Protein AF-0000000082408799 (afdb_homodimer)

Solvent-accessible surface area (backbone atoms only — not comparable to full-atom values): 35078 Å² total; per-residue (Å²): 128,50,43,55,57,51,17,50,44,40,50,34,31,49,42,5,52,61,61,30,60,48,64,90,65,72,44,62,41,60,56,31,10,24,50,39,12,23,48,34,1,63,49,46,73,50,77,42,60,49,79,38,65,46,54,41,51,52,23,50,52,11,43,24,46,46,28,19,55,44,21,38,49,35,64,71,63,40,63,68,27,58,71,22,35,64,64,8,48,53,51,37,49,51,34,39,54,50,15,42,54,51,12,39,50,51,19,63,75,67,67,70,78,45,23,62,37,38,12,41,56,37,36,23,17,24,38,63,63,43,48,56,53,35,59,76,60,40,46,29,57,69,66,48,33,26,47,50,24,19,23,39,50,24,31,54,52,30,50,66,45,43,61,38,39,67,41,63,92,49,18,70,56,19,44,54,20,50,48,50,49,48,50,50,35,53,52,47,39,52,52,52,49,49,41,57,69,67,48,58,40,57,53,50,47,54,49,35,68,72,76,46,60,47,49,69,52,30,53,51,49,23,52,46,26,43,40,25,24,52,16,52,74,37,64,22,56,38,48,50,28,15,24,44,49,10,38,38,38,23,58,72,60,69,53,70,66,51,52,54,38,48,41,30,39,29,61,27,46,26,32,31,41,19,35,22,40,52,17,12,62,40,50,59,62,31,34,72,77,33,53,65,20,50,51,48,9,51,48,49,21,48,47,19,40,50,46,30,30,55,43,32,82,75,70,39,56,53,34,56,18,31,28,48,27,19,36,51,63,58,52,53,47,48,38,52,53,32,59,75,67,62,73,58,59,87,17,43,52,54,13,47,51,47,14,32,51,48,20,42,55,46,18,58,54,17,48,52,48,30,45,74,71,58,42,32,49,83,125,127,50,43,54,56,49,17,49,44,42,50,34,31,50,43,5,50,61,61,30,61,46,62,90,65,71,43,62,41,62,57,31,9,24,50,38,11,23,49,32,1,64,49,48,73,49,76,41,60,50,79,39,66,46,53,41,51,50,21,49,52,10,43,24,46,46,26,19,54,43,23,38,50,33,64,72,63,40,64,67,28,58,72,22,35,64,62,8,46,54,51,39,48,50,32,39,53,50,16,43,53,52,12,38,48,50,19,63,78,63,68,68,77,43,24,61,37,39,13,40,56,36,37,24,15,24,37,63,64,42,48,58,54,36,59,76,59,41,42,30,58,69,64,48,30,26,49,49,23,20,22,38,50,23,32,54,52,30,53,67,44,41,60,39,37,68,41,64,93,48,17,70,57,19,44,53,21,50,49,50,51,49,51,50,34,53,50,46,39,54,52,53,49,50,40,58,67,68,49,58,40,57,55,50,46,53,48,34,69,73,75,50,60,47,48,71,51,29,52,52,48,24,53,45,27,44,40,25,23,52,16,51,75,37,65,21,56,39,50,50,28,14,23,45,50,9,36,36,39,22,59,71,58,69,54,70,67,50,52,53,38,48,42,30,40,29,61,27,48,27,32,32,42,20,35,22,41,53,17,12,62,42,51,58,60,31,36,72,76,34,54,65,21,49,52,47,10,50,48,48,20,48,48,17,40,51,46,30,30,54,43,31,83,73,70,39,54,52,35,56,18,30,28,47,27,19,35,51,65,57,51,52,48,49,37,52,53,31,58,76,68,63,72,56,58,85,17,42,53,54,13,47,51,47,14,31,49,50,22,45,54,46,19,58,53,17,48,54,49,28,42,74,71,56,42,32,49,81,126

Structure (mmCIF, N/CA/C/O backbone):
data_AF-0000000082408799-model_v1
#
loop_
_entity.id
_entity.type
_entity.pdbx_description
1 polymer 'Cation:proton antiporter'
#
loop_
_atom_site.group_PDB
_atom_site.id
_atom_site.type_symbol
_atom_site.label_atom_id
_atom_site.label_alt_id
_atom_site.label_comp_id
_atom_site.label_asym_id
_atom_site.label_entity_id
_atom_site.label_seq_id
_atom_site.pdbx_PDB_ins_code
_atom_site.Cartn_x
_atom_site.Cartn_y
_atom_site.Cartn_z
_atom_site.occupancy
_atom_site.B_iso_or_equiv
_atom_site.auth_seq_id
_atom_site.auth_comp_id
_atom_site.auth_asym_id
_atom_site.auth_atom_id
_atom_site.pdbx_PDB_model_num
ATOM 1 N N . MET A 1 1 ? 15.172 5.312 -7.332 1 88.81 1 MET A N 1
ATOM 2 C CA . MET A 1 1 ? 13.938 5.219 -8.102 1 88.81 1 MET A CA 1
ATOM 3 C C . MET A 1 1 ? 13.203 6.555 -8.125 1 88.81 1 MET A C 1
ATOM 5 O O . MET A 1 1 ? 13.195 7.277 -7.125 1 88.81 1 MET A O 1
ATOM 9 N N . THR A 1 2 ? 12.617 6.938 -9.242 1 92 2 THR A N 1
ATOM 10 C CA . THR A 1 2 ? 11.875 8.18 -9.398 1 92 2 THR A CA 1
ATOM 11 C C . THR A 1 2 ? 10.391 7.898 -9.633 1 92 2 THR A C 1
ATOM 13 O O . THR A 1 2 ? 10 6.758 -9.875 1 92 2 THR A O 1
ATOM 16 N N . PHE A 1 3 ? 9.672 8.883 -9.477 1 95.31 3 PHE A N 1
ATOM 17 C CA . PHE A 1 3 ? 8.242 8.734 -9.727 1 95.31 3 PHE A CA 1
ATOM 18 C C . PHE A 1 3 ? 7.973 8.453 -11.203 1 95.31 3 PHE A C 1
ATOM 20 O O . PHE A 1 3 ? 6.969 7.824 -11.539 1 95.31 3 PHE A O 1
ATOM 27 N N . GLY A 1 4 ? 8.836 8.969 -12.062 1 94.69 4 GLY A N 1
ATOM 28 C CA . GLY A 1 4 ? 8.711 8.594 -13.461 1 94.69 4 GLY A CA 1
ATOM 29 C C . GLY A 1 4 ? 8.797 7.098 -13.688 1 94.69 4 GLY A C 1
ATOM 30 O O . GLY A 1 4 ? 7.988 6.527 -14.414 1 94.69 4 GLY A O 1
ATOM 31 N N . ILE A 1 5 ? 9.789 6.488 -13.062 1 95.12 5 ILE A N 1
ATOM 32 C CA . ILE A 1 5 ? 9.977 5.043 -13.148 1 95.12 5 ILE A CA 1
ATOM 33 C C . ILE A 1 5 ? 8.789 4.328 -12.5 1 95.12 5 ILE A C 1
ATOM 35 O O . ILE A 1 5 ? 8.297 3.332 -13.031 1 95.12 5 ILE A O 1
ATOM 39 N N . LEU A 1 6 ? 8.344 4.863 -11.375 1 96.38 6 LEU A N 1
ATOM 40 C CA . LEU A 1 6 ? 7.199 4.273 -10.695 1 96.38 6 LEU A CA 1
ATOM 41 C C . LEU A 1 6 ? 5.953 4.348 -11.57 1 96.38 6 LEU A C 1
ATOM 43 O O . LEU A 1 6 ? 5.172 3.393 -11.625 1 96.38 6 LEU A O 1
ATOM 47 N N . ALA A 1 7 ? 5.762 5.438 -12.25 1 96.44 7 ALA A N 1
ATOM 48 C CA . ALA A 1 7 ? 4.645 5.582 -13.18 1 96.44 7 ALA A CA 1
ATOM 49 C C . ALA A 1 7 ? 4.746 4.574 -14.32 1 96.44 7 ALA A C 1
ATOM 51 O O . ALA A 1 7 ? 3.744 3.973 -14.719 1 96.44 7 ALA A O 1
ATOM 52 N N . LEU A 1 8 ? 5.914 4.406 -14.797 1 95.69 8 LEU A N 1
ATOM 53 C CA . LEU A 1 8 ? 6.148 3.438 -15.859 1 95.69 8 LEU A CA 1
ATOM 54 C C . LEU A 1 8 ? 5.84 2.021 -15.391 1 95.69 8 LEU A C 1
ATOM 56 O O . LEU A 1 8 ? 5.219 1.24 -16.109 1 95.69 8 LEU A O 1
ATOM 60 N N . VAL A 1 9 ? 6.285 1.691 -14.219 1 96.06 9 VAL A N 1
ATOM 61 C CA . VAL A 1 9 ? 6.035 0.376 -13.641 1 96.06 9 VAL A CA 1
ATOM 62 C C . VAL A 1 9 ? 4.531 0.164 -13.477 1 96.06 9 VAL A C 1
ATOM 64 O O . VAL A 1 9 ? 4.008 -0.901 -13.812 1 96.06 9 VAL A O 1
ATOM 67 N N . ALA A 1 10 ? 3.904 1.175 -12.953 1 95.5 10 ALA A N 1
ATOM 68 C CA . ALA A 1 10 ? 2.455 1.101 -12.789 1 95.5 10 ALA A CA 1
ATOM 69 C C . ALA A 1 10 ? 1.757 0.93 -14.133 1 95.5 10 ALA A C 1
ATOM 71 O O . ALA A 1 10 ? 0.807 0.152 -14.25 1 95.5 10 ALA A O 1
ATOM 72 N N . LEU A 1 11 ? 2.148 1.678 -15.102 1 94.19 11 LEU A N 1
ATOM 73 C CA . LEU A 1 11 ? 1.584 1.572 -16.438 1 94.19 11 LEU A CA 1
ATOM 74 C C . LEU A 1 11 ? 1.8 0.176 -17.016 1 94.19 11 LEU A C 1
ATOM 76 O O . LEU A 1 11 ? 0.885 -0.408 -17.609 1 94.19 11 LEU A O 1
ATOM 80 N N . ALA A 1 12 ? 3.004 -0.378 -16.812 1 92.25 12 ALA A N 1
ATOM 81 C CA . ALA A 1 12 ? 3.322 -1.736 -17.25 1 92.25 12 ALA A CA 1
ATOM 82 C C . ALA A 1 12 ? 2.418 -2.756 -16.562 1 92.25 12 ALA A C 1
ATOM 84 O O . ALA A 1 12 ? 2.055 -3.773 -17.172 1 92.25 12 ALA A O 1
ATOM 85 N N . GLY A 1 13 ? 2.078 -2.459 -15.336 1 89.44 13 GLY A N 1
ATOM 86 C CA . GLY A 1 13 ? 1.208 -3.35 -14.586 1 89.44 13 GLY A CA 1
ATOM 87 C C . GLY A 1 13 ? -0.195 -3.434 -15.156 1 89.44 13 GLY A C 1
ATOM 88 O O . GLY A 1 13 ? -0.925 -4.391 -14.883 1 89.44 13 GLY A O 1
ATOM 89 N N . ILE A 1 14 ? -0.585 -2.471 -15.922 1 88.88 14 ILE A N 1
ATOM 90 C CA . ILE A 1 14 ? -1.923 -2.453 -16.5 1 88.88 14 ILE A CA 1
ATOM 91 C C . ILE A 1 14 ? -1.97 -3.381 -17.719 1 88.88 14 ILE A C 1
ATOM 93 O O . ILE A 1 14 ? -3.045 -3.824 -18.125 1 88.88 14 ILE A O 1
ATOM 97 N N . LEU A 1 15 ? -0.891 -3.711 -18.266 1 82.81 15 LEU A N 1
ATOM 98 C CA . LEU A 1 15 ? -0.855 -4.57 -19.438 1 82.81 15 LEU A CA 1
ATOM 99 C C . LEU A 1 15 ? -1.326 -5.98 -19.109 1 82.81 15 LEU A C 1
ATOM 101 O O . LEU A 1 15 ? -1.863 -6.688 -19.953 1 82.81 15 LEU A O 1
ATOM 105 N N . GLY A 1 16 ? -1.108 -6.41 -17.875 1 78.5 16 GLY A N 1
ATOM 106 C CA . GLY A 1 16 ? -1.558 -7.73 -17.469 1 78.5 16 GLY A CA 1
ATOM 107 C C . GLY A 1 16 ? -3.059 -7.914 -17.594 1 78.5 16 GLY A C 1
ATOM 108 O O . GLY A 1 16 ? -3.523 -8.742 -18.375 1 78.5 16 GLY A O 1
ATOM 109 N N . PRO A 1 17 ? -3.764 -7.07 -16.922 1 73.56 17 PRO A N 1
ATOM 110 C CA . PRO A 1 17 ? -5.223 -7.168 -17.016 1 73.56 17 PRO A CA 1
ATOM 111 C C . PRO A 1 17 ? -5.73 -6.926 -18.438 1 73.56 17 PRO A C 1
ATOM 113 O O . PRO A 1 17 ? -6.773 -7.465 -18.828 1 73.56 17 PRO A O 1
ATOM 116 N N . LEU A 1 18 ? -5.109 -6.117 -19.219 1 74.12 18 LEU A N 1
ATOM 117 C CA . LEU A 1 18 ? -5.543 -5.852 -20.578 1 74.12 18 LEU A CA 1
ATOM 118 C C . LEU A 1 18 ? -5.406 -7.102 -21.453 1 74.12 18 LEU A C 1
ATOM 120 O O . LEU A 1 18 ? -6.277 -7.395 -22.266 1 74.12 18 LEU A O 1
ATOM 124 N N . LEU A 1 19 ? -4.352 -7.848 -21.203 1 69.5 19 LEU A N 1
ATOM 125 C CA . LEU A 1 19 ? -4.148 -9.078 -21.953 1 69.5 19 LEU A CA 1
ATOM 126 C C . LEU A 1 19 ? -5.059 -10.188 -21.453 1 69.5 19 LEU A C 1
ATOM 128 O O . LEU A 1 19 ? -5.441 -11.078 -22.219 1 69.5 19 LEU A O 1
ATOM 132 N N . GLY A 1 20 ? -5.363 -10.148 -20.188 1 63.94 20 GLY A N 1
ATOM 133 C CA . GLY A 1 20 ? -6.25 -11.148 -19.609 1 63.94 20 GLY A CA 1
ATOM 134 C C . GLY A 1 20 ? -7.719 -10.852 -19.859 1 63.94 20 GLY A C 1
ATOM 135 O O . GLY A 1 20 ? -8.594 -11.625 -19.453 1 63.94 20 GLY A O 1
ATOM 136 N N . ALA A 1 21 ? -7.98 -9.602 -20.359 1 61.41 21 ALA A N 1
ATOM 137 C CA . ALA A 1 21 ? -9.359 -9.164 -20.578 1 61.41 21 ALA A CA 1
ATOM 138 C C . ALA A 1 21 ? -10.07 -10.062 -21.578 1 61.41 21 ALA A C 1
ATOM 140 O O . ALA A 1 21 ? -11.289 -10.227 -21.531 1 61.41 21 ALA A O 1
ATOM 141 N N . ARG A 1 22 ? -9.25 -10.594 -22.453 1 59.53 22 ARG A N 1
ATOM 142 C CA . ARG A 1 22 ? -9.93 -11.508 -23.375 1 59.53 22 ARG A CA 1
ATOM 143 C C . ARG A 1 22 ? -10.148 -12.875 -22.719 1 59.53 22 ARG A C 1
ATOM 145 O O . ARG A 1 22 ? -9.203 -13.664 -22.609 1 59.53 22 ARG A O 1
ATOM 152 N N . VAL A 1 23 ? -11.305 -13.047 -22.016 1 58.31 23 VAL A N 1
ATOM 153 C CA . VAL A 1 23 ? -11.742 -14.203 -21.234 1 58.31 23 VAL A CA 1
ATOM 154 C C . VAL A 1 23 ? -11.383 -15.492 -21.969 1 58.31 23 VAL A C 1
ATOM 156 O O . VAL A 1 23 ? -11.023 -16.484 -21.344 1 58.31 23 VAL A O 1
ATOM 159 N N . SER A 1 24 ? -11.523 -15.398 -23.344 1 56.22 24 SER A N 1
ATOM 160 C CA . SER A 1 24 ? -11.398 -16.641 -24.094 1 56.22 24 SER A CA 1
ATOM 161 C C . SER A 1 24 ? -9.984 -17.219 -24 1 56.22 24 SER A C 1
ATOM 163 O O . SER A 1 24 ? -9.789 -18.422 -24.156 1 56.22 24 SER A O 1
ATOM 165 N N . TRP A 1 25 ? -8.984 -16.359 -23.562 1 59.53 25 TRP A N 1
ATOM 166 C CA . TRP A 1 25 ? -7.621 -16.875 -23.578 1 59.53 25 TRP A CA 1
ATOM 167 C C . TRP A 1 25 ? -7.188 -17.328 -22.188 1 59.53 25 TRP A C 1
ATOM 169 O O . TRP A 1 25 ? -6.223 -18.078 -22.047 1 59.53 25 TRP A O 1
ATOM 179 N N . HIS A 1 26 ? -7.973 -17.188 -21.078 1 63.78 26 HIS A N 1
ATOM 180 C CA . HIS A 1 26 ? -7.668 -17.578 -19.719 1 63.78 26 HIS A CA 1
ATOM 181 C C . HIS A 1 26 ? -6.191 -17.375 -19.391 1 63.78 26 HIS A C 1
ATOM 183 O O . HIS A 1 26 ? -5.582 -18.203 -18.703 1 63.78 26 HIS A O 1
ATOM 189 N N . VAL A 1 27 ? -5.559 -16.453 -19.969 1 70.62 27 VAL A N 1
ATOM 190 C CA . VAL A 1 27 ? -4.164 -16.172 -19.656 1 70.62 27 VAL A CA 1
ATOM 191 C C . VAL A 1 27 ? -4.07 -15.43 -18.328 1 70.62 27 VAL A C 1
ATOM 193 O O . VAL A 1 27 ? -4.699 -14.391 -18.141 1 70.62 27 VAL A O 1
ATOM 196 N N . PRO A 1 28 ? -3.246 -16.062 -17.422 1 77.88 28 PRO A N 1
ATOM 197 C CA . PRO A 1 28 ? -3.082 -15.383 -16.141 1 77.88 28 PRO A CA 1
ATOM 198 C C . PRO A 1 28 ? -2.52 -13.969 -16.266 1 77.88 28 PRO A C 1
ATOM 200 O O . PRO A 1 28 ? -1.666 -13.727 -17.125 1 77.88 28 PRO A O 1
ATOM 203 N N . VAL A 1 29 ? -3.051 -13.039 -15.562 1 81.81 29 VAL A N 1
ATOM 204 C CA . VAL A 1 29 ? -2.678 -11.625 -15.531 1 81.81 29 VAL A CA 1
ATOM 205 C C . VAL A 1 29 ? -1.167 -11.492 -15.352 1 81.81 29 VAL A C 1
ATOM 207 O O . VAL A 1 29 ? -0.545 -10.586 -15.906 1 81.81 29 VAL A O 1
ATOM 210 N N . VAL A 1 30 ? -0.534 -12.422 -14.75 1 85.81 30 VAL A N 1
ATOM 211 C CA . VAL A 1 30 ? 0.886 -12.406 -14.406 1 85.81 30 VAL A CA 1
ATOM 212 C C . VAL A 1 30 ? 1.721 -12.453 -15.688 1 85.81 30 VAL A C 1
ATOM 214 O O . VAL A 1 30 ? 2.797 -11.852 -15.758 1 85.81 30 VAL A O 1
ATOM 217 N N . VAL A 1 31 ? 1.265 -13.109 -16.656 1 86 31 VAL A N 1
ATOM 218 C CA . VAL A 1 31 ? 2.012 -13.266 -17.891 1 86 31 VAL A CA 1
ATOM 219 C C . VAL A 1 31 ? 2.189 -11.906 -18.562 1 86 31 VAL A C 1
ATOM 221 O O . VAL A 1 31 ? 3.275 -11.586 -19.062 1 86 31 VAL A O 1
ATOM 224 N N . GLY A 1 32 ? 1.115 -11.117 -18.578 1 87.31 32 GLY A N 1
ATOM 225 C CA . GLY A 1 32 ? 1.214 -9.781 -19.156 1 87.31 32 GLY A CA 1
ATOM 226 C C . GLY A 1 32 ? 2.162 -8.875 -18.406 1 87.31 32 GLY A C 1
ATOM 227 O O . GLY A 1 32 ? 2.912 -8.109 -19 1 87.31 32 GLY A O 1
ATOM 228 N N . GLU A 1 33 ? 2.176 -8.922 -17.141 1 93 33 GLU A N 1
ATOM 229 C CA . GLU A 1 33 ? 3.055 -8.102 -16.312 1 93 33 GLU A CA 1
ATOM 230 C C . GLU A 1 33 ? 4.512 -8.516 -16.484 1 93 33 GLU A C 1
ATOM 232 O O . GLU A 1 33 ? 5.398 -7.66 -16.578 1 93 33 GLU A O 1
ATOM 237 N N . LEU A 1 34 ? 4.746 -9.812 -16.547 1 92 34 LEU A N 1
ATOM 238 C CA . LEU A 1 34 ? 6.09 -10.32 -16.797 1 92 34 LEU A CA 1
ATOM 239 C C . LEU A 1 34 ? 6.59 -9.867 -18.172 1 92 34 LEU A C 1
ATOM 241 O O . LEU A 1 34 ? 7.738 -9.438 -18.312 1 92 34 LEU A O 1
ATOM 245 N N . ALA A 1 35 ? 5.766 -9.969 -19.141 1 91.81 35 ALA A N 1
ATOM 246 C CA . ALA A 1 35 ? 6.129 -9.562 -20.484 1 91.81 35 ALA A CA 1
ATOM 247 C C . ALA A 1 35 ? 6.484 -8.078 -20.547 1 91.81 35 ALA A C 1
ATOM 249 O O . ALA A 1 35 ? 7.449 -7.684 -21.203 1 91.81 35 ALA A O 1
ATOM 250 N N . ALA A 1 36 ? 5.672 -7.27 -19.875 1 93.69 36 ALA A N 1
ATOM 251 C CA . ALA A 1 36 ? 5.973 -5.844 -19.812 1 93.69 36 ALA A CA 1
ATOM 252 C C . ALA A 1 36 ? 7.328 -5.598 -19.156 1 93.69 36 ALA A C 1
ATOM 254 O O . ALA A 1 36 ? 8.102 -4.75 -19.609 1 93.69 36 ALA A O 1
ATOM 255 N N . GLY A 1 37 ? 7.621 -6.293 -18.062 1 95.19 37 GLY A N 1
ATOM 256 C CA . GLY A 1 37 ? 8.93 -6.195 -17.438 1 95.19 37 GLY A CA 1
ATOM 257 C C . GLY A 1 37 ? 10.062 -6.562 -18.375 1 95.19 37 GLY A C 1
ATOM 258 O O . GLY A 1 37 ? 11.109 -5.902 -18.375 1 95.19 37 GLY A O 1
ATOM 259 N N . VAL A 1 38 ? 9.852 -7.566 -19.172 1 93.38 38 VAL A N 1
ATOM 260 C CA . VAL A 1 38 ? 10.852 -8 -20.125 1 93.38 38 VAL A CA 1
ATOM 261 C C . VAL A 1 38 ? 11.086 -6.898 -21.156 1 93.38 38 VAL A C 1
ATOM 263 O O . VAL A 1 38 ? 12.234 -6.574 -21.484 1 93.38 38 VAL A O 1
ATOM 266 N N . VAL A 1 39 ? 10.039 -6.324 -21.625 1 94.19 39 VAL A N 1
ATOM 267 C CA . VAL A 1 39 ? 10.117 -5.305 -22.672 1 94.19 39 VAL A CA 1
ATOM 268 C C . VAL A 1 39 ? 10.867 -4.086 -22.141 1 94.19 39 VAL A C 1
ATOM 270 O O . VAL A 1 39 ? 11.703 -3.512 -22.844 1 94.19 39 VAL A O 1
ATOM 273 N N . PHE A 1 40 ? 10.672 -3.736 -20.891 1 96.25 40 PHE A N 1
ATOM 274 C CA . PHE A 1 40 ? 11.234 -2.496 -20.375 1 96.25 40 PHE A CA 1
ATOM 275 C C . PHE A 1 40 ? 12.469 -2.775 -19.516 1 96.25 40 PHE A C 1
ATOM 277 O O . PHE A 1 40 ? 13.094 -1.85 -19 1 96.25 40 PHE A O 1
ATOM 284 N N . GLY A 1 41 ? 12.758 -4.043 -19.312 1 95.88 41 GLY A N 1
ATOM 285 C CA . GLY A 1 41 ? 13.898 -4.426 -18.5 1 95.88 41 GLY A CA 1
ATOM 286 C C . GLY A 1 41 ? 15.148 -4.711 -19.312 1 95.88 41 GLY A C 1
ATOM 287 O O . GLY A 1 41 ? 15.359 -4.098 -20.359 1 95.88 41 GLY A O 1
ATOM 288 N N . VAL A 1 42 ? 15.992 -5.59 -18.828 1 92.25 42 VAL A N 1
ATOM 289 C CA . VAL A 1 42 ? 17.312 -5.855 -19.375 1 92.25 42 VAL A CA 1
ATOM 290 C C . VAL A 1 42 ? 17.188 -6.422 -20.797 1 92.25 42 VAL A C 1
ATOM 292 O O . VAL A 1 42 ? 18.031 -6.164 -21.656 1 92.25 42 VAL A O 1
ATOM 295 N N . THR A 1 43 ? 16.141 -7.098 -21.094 1 92 43 THR A N 1
ATOM 296 C CA . THR A 1 43 ? 15.945 -7.703 -22.406 1 92 43 THR A CA 1
ATOM 297 C C . THR A 1 43 ? 15.602 -6.645 -23.453 1 92 43 THR A C 1
ATOM 299 O O . THR A 1 43 ? 16.109 -6.684 -24.562 1 92 43 THR A O 1
ATOM 302 N N . GLY A 1 44 ? 14.758 -5.762 -23.109 1 93.94 44 GLY A N 1
ATOM 303 C CA . GLY A 1 44 ? 14.25 -4.797 -24.062 1 93.94 44 GLY A CA 1
ATOM 304 C C . GLY A 1 44 ? 14.938 -3.447 -23.984 1 93.94 44 GLY A C 1
ATOM 305 O O . GLY A 1 44 ? 16.156 -3.35 -24.156 1 93.94 44 GLY A O 1
ATOM 306 N N . PHE A 1 45 ? 14.188 -2.375 -23.5 1 94.12 45 PHE A N 1
ATOM 307 C CA . PHE A 1 45 ? 14.609 -0.983 -23.594 1 94.12 45 PHE A CA 1
ATOM 308 C C . PHE A 1 45 ? 15.578 -0.64 -22.469 1 94.12 45 PHE A C 1
ATOM 310 O O . PHE A 1 45 ? 16.266 0.382 -22.516 1 94.12 45 PHE A O 1
ATOM 317 N N . GLY A 1 46 ? 15.609 -1.414 -21.5 1 94.25 46 GLY A N 1
ATOM 318 C CA . GLY A 1 46 ? 16.531 -1.196 -20.391 1 94.25 46 GLY A CA 1
ATOM 319 C C . GLY A 1 46 ? 16.156 -0.01 -19.516 1 94.25 46 GLY A C 1
ATOM 320 O O . GLY A 1 46 ? 17.016 0.596 -18.875 1 94.25 46 GLY A O 1
ATOM 321 N N . LEU A 1 47 ? 14.914 0.375 -19.531 1 94.81 47 LEU A N 1
ATOM 322 C CA . LEU A 1 47 ? 14.453 1.525 -18.766 1 94.81 47 LEU A CA 1
ATOM 323 C C . LEU A 1 47 ? 14.258 1.158 -17.297 1 94.81 47 LEU A C 1
ATOM 325 O O . LEU A 1 47 ? 14.328 2.023 -16.422 1 94.81 47 LEU A O 1
ATOM 329 N N . LEU A 1 48 ? 13.961 -0.057 -17.047 1 96.19 48 LEU A N 1
ATOM 330 C CA . LEU A 1 48 ? 13.781 -0.547 -15.68 1 96.19 48 LEU A CA 1
ATOM 331 C C . LEU A 1 48 ? 15.008 -1.329 -15.219 1 96.19 48 LEU A C 1
ATOM 333 O O . LEU A 1 48 ? 15.336 -2.375 -15.789 1 96.19 48 LEU A O 1
ATOM 337 N N . ASP A 1 49 ? 15.695 -0.779 -14.242 1 94.69 49 ASP A N 1
ATOM 338 C CA . ASP A 1 49 ? 16.875 -1.409 -13.664 1 94.69 49 ASP A CA 1
ATOM 339 C C . ASP A 1 49 ? 16.516 -2.252 -12.445 1 94.69 49 ASP A C 1
ATOM 341 O O . ASP A 1 49 ? 16.281 -1.713 -11.359 1 94.69 49 ASP A O 1
ATOM 345 N N . SER A 1 50 ? 16.531 -3.512 -12.633 1 93.31 50 SER A N 1
ATOM 346 C CA . SER A 1 50 ? 16.125 -4.426 -11.57 1 93.31 50 SER A CA 1
ATOM 347 C C . SER A 1 50 ? 17.156 -4.449 -10.445 1 93.31 50 SER A C 1
ATOM 349 O O . SER A 1 50 ? 16.891 -4.988 -9.367 1 93.31 50 SER A O 1
ATOM 351 N N . SER A 1 51 ? 18.297 -3.832 -10.617 1 92.94 51 SER A N 1
ATOM 352 C CA . SER A 1 51 ? 19.312 -3.811 -9.578 1 92.94 51 SER A CA 1
ATOM 353 C C . SER A 1 51 ? 19.141 -2.605 -8.664 1 92.94 51 SER A C 1
ATOM 355 O O . SER A 1 51 ? 19.812 -2.508 -7.629 1 92.94 51 SER A O 1
ATOM 357 N N . ASP A 1 52 ? 18.25 -1.688 -9.086 1 94.88 52 ASP A N 1
ATOM 358 C CA . ASP A 1 52 ? 17.953 -0.554 -8.211 1 94.88 52 ASP A CA 1
ATOM 359 C C . ASP A 1 52 ? 17.453 -1.025 -6.855 1 94.88 52 ASP A C 1
ATOM 361 O O . ASP A 1 52 ? 16.5 -1.815 -6.781 1 94.88 52 ASP A O 1
ATOM 365 N N . GLN A 1 53 ? 18.031 -0.526 -5.812 1 93.94 53 GLN A N 1
ATOM 366 C CA . GLN A 1 53 ? 17.75 -1.005 -4.465 1 93.94 53 GLN A CA 1
ATOM 367 C C . GLN A 1 53 ? 16.297 -0.729 -4.066 1 93.94 53 GLN A C 1
ATOM 369 O O . GLN A 1 53 ? 15.656 -1.565 -3.434 1 93.94 53 GLN A O 1
ATOM 374 N N . THR A 1 54 ? 15.82 0.436 -4.395 1 96 54 THR A N 1
ATOM 375 C CA . THR A 1 54 ? 14.445 0.788 -4.07 1 96 54 THR A CA 1
ATOM 376 C C . THR A 1 54 ? 13.461 -0.099 -4.832 1 96 54 THR A C 1
ATOM 378 O O . THR A 1 54 ? 12.5 -0.61 -4.254 1 96 54 THR A O 1
ATOM 381 N N . PHE A 1 55 ? 13.734 -0.27 -6.102 1 96.12 55 PHE A N 1
ATOM 382 C CA . PHE A 1 55 ? 12.891 -1.115 -6.945 1 96.12 55 PHE A CA 1
ATOM 383 C C . PHE A 1 55 ? 12.875 -2.549 -6.426 1 96.12 55 PHE A C 1
ATOM 385 O O . PHE A 1 55 ? 11.812 -3.154 -6.293 1 96.12 55 PHE A O 1
ATOM 392 N N . THR A 1 56 ? 14.008 -3.059 -6.051 1 94.56 56 THR A N 1
ATOM 393 C CA . THR A 1 56 ? 14.125 -4.422 -5.547 1 94.56 56 THR A CA 1
ATOM 394 C C . THR A 1 56 ? 13.375 -4.578 -4.227 1 94.56 56 THR A C 1
ATOM 396 O O . THR A 1 56 ? 12.68 -5.578 -4.016 1 94.56 56 THR A O 1
ATOM 399 N N . PHE A 1 57 ? 13.484 -3.619 -3.398 1 96.25 57 PHE A N 1
ATOM 400 C CA . PHE A 1 57 ? 12.828 -3.699 -2.1 1 96.25 57 PHE A CA 1
ATOM 401 C C . PHE A 1 57 ? 11.312 -3.68 -2.256 1 96.25 57 PHE A C 1
ATOM 403 O O . PHE A 1 57 ? 10.609 -4.453 -1.604 1 96.25 57 PHE A O 1
ATOM 410 N N . LEU A 1 58 ? 10.82 -2.797 -3.086 1 97.12 58 LEU A N 1
ATOM 411 C CA . LEU A 1 58 ? 9.383 -2.752 -3.355 1 97.12 58 LEU A CA 1
ATOM 412 C C . LEU A 1 58 ? 8.906 -4.066 -3.963 1 97.12 58 LEU A C 1
ATOM 414 O O . LEU A 1 58 ? 7.828 -4.559 -3.611 1 97.12 58 LEU A O 1
ATOM 418 N N . ALA A 1 59 ? 9.68 -4.621 -4.852 1 96.19 59 ALA A N 1
ATOM 419 C CA . ALA A 1 59 ? 9.359 -5.918 -5.449 1 96.19 59 ALA A CA 1
ATOM 420 C C . ALA A 1 59 ? 9.336 -7.016 -4.387 1 96.19 59 ALA A C 1
ATOM 422 O O . ALA A 1 59 ? 8.508 -7.93 -4.453 1 96.19 59 ALA A O 1
ATOM 423 N N . ASP A 1 60 ? 10.25 -6.938 -3.439 1 95.69 60 ASP A N 1
ATOM 424 C CA . ASP A 1 60 ? 10.289 -7.922 -2.363 1 95.69 60 ASP A CA 1
ATOM 425 C C . ASP A 1 60 ? 9.016 -7.863 -1.519 1 95.69 60 ASP A C 1
ATOM 427 O O . ASP A 1 60 ? 8.5 -8.898 -1.088 1 95.69 60 ASP A O 1
ATOM 431 N N . ILE A 1 61 ? 8.562 -6.668 -1.273 1 97.38 61 ILE A N 1
ATOM 432 C CA . ILE A 1 61 ? 7.293 -6.523 -0.569 1 97.38 61 ILE A CA 1
ATOM 433 C C . ILE A 1 61 ? 6.18 -7.199 -1.369 1 97.38 61 ILE A C 1
ATOM 435 O O . ILE A 1 61 ? 5.379 -7.953 -0.814 1 97.38 61 ILE A O 1
ATOM 439 N N . GLY A 1 62 ? 6.125 -6.84 -2.668 1 96.94 62 GLY A N 1
ATOM 440 C CA . GLY A 1 62 ? 5.141 -7.465 -3.535 1 96.94 62 GLY A CA 1
ATOM 441 C C . GLY A 1 62 ? 5.242 -8.977 -3.562 1 96.94 62 GLY A C 1
ATOM 442 O O . GLY A 1 62 ? 4.223 -9.672 -3.572 1 96.94 62 GLY A O 1
ATOM 443 N N . PHE A 1 63 ? 6.477 -9.5 -3.57 1 95.5 63 PHE A N 1
ATOM 444 C CA . PHE A 1 63 ? 6.727 -10.938 -3.568 1 95.5 63 PHE A CA 1
ATOM 445 C C . PHE A 1 63 ? 6.172 -11.578 -2.303 1 95.5 63 PHE A C 1
ATOM 447 O O . PHE A 1 63 ? 5.477 -12.594 -2.369 1 95.5 63 PHE A O 1
ATOM 454 N N . ALA A 1 64 ? 6.414 -10.984 -1.158 1 96.44 64 ALA A N 1
ATOM 455 C CA . ALA A 1 64 ? 5.918 -11.484 0.121 1 96.44 64 ALA A CA 1
ATOM 456 C C . ALA A 1 64 ? 4.391 -11.5 0.15 1 96.44 64 ALA A C 1
ATOM 458 O O . ALA A 1 64 ? 3.781 -12.492 0.561 1 96.44 64 ALA A O 1
ATOM 459 N N . LEU A 1 65 ? 3.803 -10.438 -0.321 1 97 65 LEU A N 1
ATOM 460 C CA . LEU A 1 65 ? 2.35 -10.312 -0.313 1 97 65 LEU A CA 1
ATOM 461 C C . LEU A 1 65 ? 1.718 -11.312 -1.279 1 97 65 LEU A C 1
ATOM 463 O O . LEU A 1 65 ? 0.71 -11.945 -0.955 1 97 65 LEU A O 1
ATOM 467 N N . THR A 1 66 ? 2.262 -11.438 -2.436 1 95 66 THR A N 1
ATOM 468 C CA . THR A 1 66 ? 1.755 -12.375 -3.432 1 95 66 THR A CA 1
ATOM 469 C C . THR A 1 66 ? 1.791 -13.805 -2.896 1 95 66 THR A C 1
ATOM 471 O O . THR A 1 66 ? 0.836 -14.562 -3.072 1 95 66 THR A O 1
ATOM 474 N N . MET A 1 67 ? 2.881 -14.141 -2.271 1 94.88 67 MET A N 1
ATOM 475 C CA . MET A 1 67 ? 3 -15.492 -1.727 1 94.88 67 MET A CA 1
ATOM 476 C C . MET A 1 67 ? 2.043 -15.695 -0.558 1 94.88 67 MET A C 1
ATOM 478 O O . MET A 1 67 ? 1.532 -16.797 -0.35 1 94.88 67 MET A O 1
ATOM 482 N N . MET A 1 68 ? 1.82 -14.625 0.201 1 96.12 68 MET A N 1
ATOM 483 C CA . MET A 1 68 ? 0.828 -14.695 1.269 1 96.12 68 MET A CA 1
ATOM 484 C C . MET A 1 68 ? -0.555 -15.008 0.707 1 96.12 68 MET A C 1
ATOM 486 O O . MET A 1 68 ? -1.267 -15.859 1.236 1 96.12 68 MET A O 1
ATOM 490 N N . VAL A 1 69 ? -0.9 -14.352 -0.386 1 93.44 69 VAL A N 1
ATOM 491 C CA . VAL A 1 69 ? -2.193 -14.578 -1.02 1 93.44 69 VAL A CA 1
ATOM 492 C C . VAL A 1 69 ? -2.244 -15.992 -1.599 1 93.44 69 VAL A C 1
ATOM 494 O O . VAL A 1 69 ? -3.248 -16.688 -1.459 1 93.44 69 VAL A O 1
ATOM 497 N N . ALA A 1 70 ? -1.197 -16.422 -2.199 1 92.25 70 ALA A N 1
ATOM 498 C CA . ALA A 1 70 ? -1.125 -17.781 -2.73 1 92.25 70 ALA A CA 1
ATOM 499 C C . ALA A 1 70 ? -1.349 -18.812 -1.627 1 92.25 70 ALA A C 1
ATOM 501 O O . ALA A 1 70 ? -2.105 -19.766 -1.809 1 92.25 70 ALA A O 1
ATOM 502 N N . GLY A 1 71 ? -0.709 -18.656 -0.53 1 93.69 71 GLY A N 1
ATOM 503 C CA . GLY A 1 71 ? -0.878 -19.578 0.585 1 93.69 71 GLY A CA 1
ATOM 504 C C . GLY A 1 71 ? -2.291 -19.594 1.138 1 93.69 71 GLY A C 1
ATOM 505 O O . GLY A 1 71 ? -2.781 -20.641 1.575 1 93.69 71 GLY A O 1
ATOM 506 N N . SER A 1 72 ? -2.957 -18.469 1.101 1 93.56 72 SER A N 1
ATOM 507 C CA . SER A 1 72 ? -4.309 -18.375 1.648 1 93.56 72 SER A CA 1
ATOM 508 C C . SER A 1 72 ? -5.312 -19.109 0.775 1 93.56 72 SER A C 1
ATOM 510 O O . SER A 1 72 ? -6.438 -19.375 1.203 1 93.56 72 SER A O 1
ATOM 512 N N . HIS A 1 73 ? -4.938 -19.531 -0.42 1 90.25 73 HIS A N 1
ATOM 513 C CA . HIS A 1 73 ? -5.832 -20.219 -1.335 1 90.25 73 HIS A CA 1
ATOM 514 C C . HIS A 1 73 ? -5.73 -21.734 -1.162 1 90.25 73 HIS A C 1
ATOM 516 O O . HIS A 1 73 ? -6.48 -22.484 -1.787 1 90.25 73 HIS A O 1
ATOM 522 N N . VAL A 1 74 ? -4.781 -22.203 -0.391 1 91.38 74 VAL A N 1
ATOM 523 C CA . VAL A 1 74 ? -4.684 -23.641 -0.127 1 91.38 74 VAL A CA 1
ATOM 524 C C . VAL A 1 74 ? -5.855 -24.078 0.74 1 91.38 74 VAL A C 1
ATOM 526 O O . VAL A 1 74 ? -6.09 -23.531 1.817 1 91.38 74 VAL A O 1
ATOM 529 N N . PRO A 1 75 ? -6.633 -24.984 0.239 1 91.06 75 PRO A N 1
ATOM 530 C CA . PRO A 1 75 ? -7.863 -25.375 0.932 1 91.06 75 PRO A CA 1
ATOM 531 C C . PRO A 1 75 ? -7.602 -26.328 2.104 1 91.06 75 PRO A C 1
ATOM 533 O O . PRO A 1 75 ? -8.078 -27.469 2.104 1 91.06 75 PRO A O 1
ATOM 536 N N . VAL A 1 76 ? -7.066 -25.812 3.137 1 88.19 76 VAL A N 1
ATOM 537 C CA . VAL A 1 76 ? -6.699 -26.641 4.281 1 88.19 76 VAL A CA 1
ATOM 538 C C . VAL A 1 76 ? -7.91 -26.828 5.191 1 88.19 76 VAL A C 1
ATOM 540 O O . VAL A 1 76 ? -7.961 -27.781 5.98 1 88.19 76 VAL A O 1
ATOM 543 N N . ARG A 1 77 ? -8.938 -26 5.086 1 86.19 77 ARG A N 1
ATOM 544 C CA . ARG A 1 77 ? -10.07 -26.047 6 1 86.19 77 ARG A CA 1
ATOM 545 C C . ARG A 1 77 ? -11.227 -26.844 5.395 1 86.19 77 ARG A C 1
ATOM 547 O O . ARG A 1 77 ? -12.203 -27.156 6.082 1 86.19 77 ARG A O 1
ATOM 554 N N . ASP A 1 78 ? -11.148 -27.125 4.184 1 86.38 78 ASP A N 1
ATOM 555 C CA . ASP A 1 78 ? -12.234 -27.844 3.52 1 86.38 78 ASP A CA 1
ATOM 556 C C . ASP A 1 78 ? -12.297 -29.297 3.967 1 86.38 78 ASP A C 1
ATOM 558 O O . ASP A 1 78 ? -11.375 -30.078 3.699 1 86.38 78 ASP A O 1
ATOM 562 N N . PRO A 1 79 ? -13.406 -29.703 4.578 1 87.62 79 PRO A N 1
ATOM 563 C CA . PRO A 1 79 ? -13.508 -31.062 5.086 1 87.62 79 PRO A CA 1
ATOM 564 C C . PRO A 1 79 ? -13.469 -32.125 3.975 1 87.62 79 PRO A C 1
ATOM 566 O O . PRO A 1 79 ? -12.945 -33.219 4.172 1 87.62 79 PRO A O 1
ATOM 569 N N . ALA A 1 80 ? -14.016 -31.781 2.93 1 86.94 80 ALA A N 1
ATOM 570 C CA . ALA A 1 80 ? -14.016 -32.719 1.823 1 86.94 80 ALA A CA 1
ATOM 571 C C . ALA A 1 80 ? -12.602 -32.969 1.317 1 86.94 80 ALA A C 1
ATOM 573 O O . ALA A 1 80 ? -12.25 -34.125 0.977 1 86.94 80 ALA A O 1
ATOM 574 N N . VAL A 1 81 ? -11.836 -31.984 1.318 1 86.81 81 VAL A N 1
ATOM 575 C CA . VAL A 1 81 ? -10.445 -32.125 0.907 1 86.81 81 VAL A CA 1
ATOM 576 C C . VAL A 1 81 ? -9.656 -32.875 1.979 1 86.81 81 VAL A C 1
ATOM 578 O O . VAL A 1 81 ? -8.836 -33.719 1.665 1 86.81 81 VAL A O 1
ATOM 581 N N . ARG A 1 82 ? -10.016 -32.625 3.186 1 88.25 82 ARG A N 1
ATOM 582 C CA . ARG A 1 82 ? -9.344 -33.312 4.281 1 88.25 82 ARG A CA 1
ATOM 583 C C . ARG A 1 82 ? -9.633 -34.812 4.254 1 88.25 82 ARG A C 1
ATOM 585 O O . ARG A 1 82 ? -8.758 -35.625 4.559 1 88.25 82 ARG A O 1
ATOM 592 N N . ALA A 1 83 ? -10.758 -35.125 3.801 1 89.31 83 ALA A N 1
ATOM 593 C CA . ALA A 1 83 ? -11.148 -36.531 3.715 1 89.31 83 ALA A CA 1
ATOM 594 C C . ALA A 1 83 ? -10.391 -37.25 2.598 1 89.31 83 ALA A C 1
ATOM 596 O O . ALA A 1 83 ? -10.234 -38.469 2.623 1 89.31 83 ALA A O 1
ATOM 597 N N . ALA A 1 84 ? -9.945 -36.469 1.711 1 90.19 84 ALA A N 1
ATOM 598 C CA . ALA A 1 84 ? -9.281 -37.062 0.553 1 90.19 84 ALA A CA 1
ATOM 599 C C . ALA A 1 84 ? -7.762 -36.969 0.679 1 90.19 84 ALA A C 1
ATOM 601 O O . ALA A 1 84 ? -7.031 -37.25 -0.27 1 90.19 84 ALA A O 1
ATOM 602 N N . ILE A 1 85 ? -7.289 -36.625 1.847 1 91.88 85 ILE A N 1
ATOM 603 C CA . ILE A 1 85 ? -5.871 -36.344 2.033 1 91.88 85 ILE A CA 1
ATOM 604 C C . ILE A 1 85 ? -5.059 -37.625 1.836 1 91.88 85 ILE A C 1
ATOM 606 O O . ILE A 1 85 ? -3.943 -37.562 1.313 1 91.88 85 ILE A O 1
ATOM 610 N N . GLY A 1 86 ? -5.551 -38.719 2.186 1 92.44 86 GLY A N 1
ATOM 611 C CA . GLY A 1 86 ? -4.84 -39.969 2.018 1 92.44 86 GLY A CA 1
ATOM 612 C C . GLY A 1 86 ? -4.492 -40.281 0.572 1 92.44 86 GLY A C 1
ATOM 613 O O . GLY A 1 86 ? -3.318 -40.438 0.23 1 92.44 86 GLY A O 1
ATOM 614 N N . LYS A 1 87 ? -5.461 -40.312 -0.198 1 91.56 87 LYS A N 1
ATOM 615 C CA . LYS A 1 87 ? -5.23 -40.594 -1.616 1 91.56 87 LYS A CA 1
ATOM 616 C C . LYS A 1 87 ? -4.395 -39.469 -2.25 1 91.56 87 LYS A C 1
ATOM 618 O O . LYS A 1 87 ? -3.535 -39.75 -3.092 1 91.56 87 LYS A O 1
ATOM 623 N N . GLY A 1 88 ? -4.703 -38.281 -1.843 1 92.25 88 GLY A N 1
ATOM 624 C CA . GLY A 1 88 ? -3.889 -37.188 -2.324 1 92.25 88 GLY A CA 1
ATOM 625 C C . GLY A 1 88 ? -2.424 -37.312 -1.961 1 92.25 88 GLY A C 1
ATOM 626 O O . GLY A 1 88 ? -1.546 -37.031 -2.779 1 92.25 88 GLY A O 1
ATOM 627 N N . ALA A 1 89 ? -2.207 -37.75 -0.816 1 94.81 89 ALA A N 1
ATOM 628 C CA . ALA A 1 89 ? -0.833 -37.938 -0.349 1 94.81 89 ALA A CA 1
ATOM 629 C C . ALA A 1 89 ? -0.11 -39 -1.147 1 94.81 89 ALA A C 1
ATOM 631 O O . ALA A 1 89 ? 1.046 -38.844 -1.54 1 94.81 89 ALA A O 1
ATOM 632 N N . VAL A 1 90 ? -0.761 -40.062 -1.358 1 95.38 90 VAL A N 1
ATOM 633 C CA . VAL A 1 90 ? -0.163 -41.156 -2.125 1 95.38 90 VAL A CA 1
ATOM 634 C C . VAL A 1 90 ? 0.195 -40.656 -3.525 1 95.38 90 VAL A C 1
ATOM 636 O O . VAL A 1 90 ? 1.312 -40.875 -4 1 95.38 90 VAL A O 1
ATOM 639 N N . ARG A 1 91 ? -0.694 -40 -4.09 1 95.44 91 ARG A N 1
ATOM 640 C CA . ARG A 1 91 ? -0.449 -39.5 -5.441 1 95.44 91 ARG A CA 1
ATOM 641 C C . ARG A 1 91 ? 0.659 -38.469 -5.449 1 95.44 91 ARG A C 1
ATOM 643 O O . ARG A 1 91 ? 1.48 -38.438 -6.367 1 95.44 91 ARG A O 1
ATOM 650 N N . SER A 1 92 ? 0.621 -37.625 -4.477 1 95.75 92 SER A N 1
ATOM 651 C CA . SER A 1 92 ? 1.674 -36.625 -4.379 1 95.75 92 SER A CA 1
ATOM 652 C C . SER A 1 92 ? 3.045 -37.281 -4.223 1 95.75 92 SER A C 1
ATOM 654 O O . SER A 1 92 ? 4.027 -36.812 -4.801 1 95.75 92 SER A O 1
ATOM 656 N N . VAL A 1 93 ? 3.135 -38.312 -3.482 1 95.94 93 VAL A N 1
ATOM 657 C CA . VAL A 1 93 ? 4.395 -39.031 -3.293 1 95.94 93 VAL A CA 1
ATOM 658 C C . VAL A 1 93 ? 4.844 -39.656 -4.617 1 95.94 93 VAL A C 1
ATOM 660 O O . VAL A 1 93 ? 6.023 -39.562 -4.977 1 95.94 93 VAL A O 1
ATOM 663 N N . VAL A 1 94 ? 3.953 -40.25 -5.281 1 97.44 94 VAL A N 1
ATOM 664 C CA . VAL A 1 94 ? 4.293 -40.844 -6.559 1 97.44 94 VAL A CA 1
ATOM 665 C C . VAL A 1 94 ? 4.77 -39.781 -7.539 1 97.44 94 VAL A C 1
ATOM 667 O O . VAL A 1 94 ? 5.789 -39.969 -8.211 1 97.44 94 VAL A O 1
ATOM 670 N N . VAL A 1 95 ? 4.031 -38.688 -7.578 1 97.69 95 VAL A N 1
ATOM 671 C CA . VAL A 1 95 ? 4.461 -37.562 -8.43 1 97.69 95 VAL A CA 1
ATOM 672 C C . VAL A 1 95 ? 5.852 -37.094 -8 1 97.69 95 VAL A C 1
ATOM 674 O O . VAL A 1 95 ? 6.715 -36.875 -8.844 1 97.69 95 VAL A O 1
ATOM 677 N N . GLY A 1 96 ? 6.051 -37 -6.77 1 97.88 96 GLY A N 1
ATOM 678 C CA . GLY A 1 96 ? 7.348 -36.625 -6.242 1 97.88 96 GLY A CA 1
ATOM 679 C C . GLY A 1 96 ? 8.469 -37.531 -6.66 1 97.88 96 GLY A C 1
ATOM 680 O O . GLY A 1 96 ? 9.531 -37.094 -7.098 1 97.88 96 GLY A O 1
ATOM 681 N N . LEU A 1 97 ? 8.25 -38.812 -6.508 1 97.5 97 LEU A N 1
ATOM 682 C CA . LEU A 1 97 ? 9.266 -39.781 -6.867 1 97.5 97 LEU A CA 1
ATOM 683 C C . LEU A 1 97 ? 9.562 -39.75 -8.359 1 97.5 97 LEU A C 1
ATOM 685 O O . LEU A 1 97 ? 10.727 -39.781 -8.766 1 97.5 97 LEU A O 1
ATOM 689 N N . LEU A 1 98 ? 8.555 -39.719 -9.109 1 98.38 98 LEU A N 1
ATOM 690 C CA . LEU A 1 98 ? 8.758 -39.625 -10.555 1 98.38 98 LEU A CA 1
ATOM 691 C C . LEU A 1 98 ? 9.469 -38.344 -10.93 1 98.38 98 LEU A C 1
ATOM 693 O O . LEU A 1 98 ? 10.273 -38.312 -11.867 1 98.38 98 LEU A O 1
ATOM 697 N N . SER A 1 99 ? 9.133 -37.312 -10.188 1 98.62 99 SER A N 1
ATOM 698 C CA . SER A 1 99 ? 9.766 -36 -10.453 1 98.62 99 SER A CA 1
ATOM 699 C C . SER A 1 99 ? 11.258 -36.062 -10.148 1 98.62 99 SER A C 1
ATOM 701 O O . SER A 1 99 ? 12.055 -35.375 -10.805 1 98.62 99 SER A O 1
ATOM 703 N N . VAL A 1 100 ? 11.648 -36.781 -9.195 1 98.12 100 VAL A N 1
ATOM 704 C CA . VAL A 1 100 ? 13.062 -36.938 -8.875 1 98.12 100 VAL A CA 1
ATOM 705 C C . VAL A 1 100 ? 13.789 -37.562 -10.062 1 98.12 100 VAL A C 1
ATOM 707 O O . VAL A 1 100 ? 14.852 -37.094 -10.477 1 98.12 100 VAL A O 1
ATOM 710 N N . VAL A 1 101 ? 13.234 -38.562 -10.57 1 98.19 101 VAL A N 1
ATOM 711 C CA . VAL A 1 101 ? 13.828 -39.25 -11.719 1 98.19 101 VAL A CA 1
ATOM 712 C C . VAL A 1 101 ? 13.883 -38.281 -12.906 1 98.19 101 VAL A C 1
ATOM 714 O O . VAL A 1 101 ? 14.93 -38.156 -13.539 1 98.19 101 VAL A O 1
ATOM 717 N N . ALA A 1 102 ? 12.828 -37.688 -13.172 1 98.5 102 ALA A N 1
ATOM 718 C CA . ALA A 1 102 ? 12.766 -36.75 -14.305 1 98.5 102 ALA A CA 1
ATOM 719 C C . ALA A 1 102 ? 13.703 -35.562 -14.094 1 98.5 102 ALA A C 1
ATOM 721 O O . ALA A 1 102 ? 14.352 -35.125 -15.039 1 98.5 102 ALA A O 1
ATOM 722 N N . GLY A 1 103 ? 13.648 -35.062 -12.898 1 98.12 103 GLY A N 1
ATOM 723 C CA . GLY A 1 103 ? 14.531 -33.938 -12.594 1 98.12 103 GLY A CA 1
ATOM 724 C C . GLY A 1 103 ? 16 -34.281 -12.758 1 98.12 103 GLY A C 1
ATOM 725 O O . GLY A 1 103 ? 16.766 -33.5 -13.328 1 98.12 103 GLY A O 1
ATOM 726 N N . TYR A 1 104 ? 16.375 -35.406 -12.266 1 97.19 104 TYR A N 1
ATOM 727 C CA . TYR A 1 104 ? 17.75 -35.875 -12.453 1 97.19 104 TYR A CA 1
ATOM 728 C C . TYR A 1 104 ? 18.062 -36.062 -13.938 1 97.19 104 TYR A C 1
ATOM 730 O O . TYR A 1 104 ? 19.156 -35.688 -14.391 1 97.19 104 TYR A O 1
ATOM 738 N N . GLY A 1 105 ? 17.234 -36.688 -14.57 1 97.88 105 GLY A N 1
ATOM 739 C CA . GLY A 1 105 ? 17.422 -36.844 -16 1 97.88 105 GLY A CA 1
ATOM 740 C C . GLY A 1 105 ? 17.625 -35.531 -16.719 1 97.88 105 GLY A C 1
ATOM 741 O O . GLY A 1 105 ? 18.516 -35.375 -17.562 1 97.88 105 GLY A O 1
ATOM 742 N N . ALA A 1 106 ? 16.812 -34.562 -16.438 1 97.62 106 ALA A N 1
ATOM 743 C CA . ALA A 1 106 ? 16.922 -33.281 -17.078 1 97.62 106 ALA A CA 1
ATOM 744 C C . ALA A 1 106 ? 18.25 -32.594 -16.719 1 97.62 106 ALA A C 1
ATOM 746 O O . ALA A 1 106 ? 18.938 -32.062 -17.594 1 97.62 106 ALA A O 1
ATOM 747 N N . ALA A 1 107 ? 18.531 -32.625 -15.492 1 96.62 107 ALA A N 1
ATOM 748 C CA . ALA A 1 107 ? 19.781 -32 -15.039 1 96.62 107 ALA A CA 1
ATOM 749 C C . ALA A 1 107 ? 20.984 -32.625 -15.711 1 96.62 107 ALA A C 1
ATOM 751 O O . ALA A 1 107 ? 21.938 -31.938 -16.062 1 96.62 107 ALA A O 1
ATOM 752 N N . THR A 1 108 ? 21.016 -33.938 -15.859 1 96.06 108 THR A N 1
ATOM 753 C CA . THR A 1 108 ? 22.125 -34.656 -16.5 1 96.06 108 THR A CA 1
ATOM 754 C C . THR A 1 108 ? 22.156 -34.344 -18 1 96.06 108 THR A C 1
ATOM 756 O O . THR A 1 108 ? 23.234 -34.094 -18.562 1 96.06 108 THR A O 1
ATOM 759 N N . ALA A 1 109 ? 21.078 -34.344 -18.547 1 96.06 109 ALA A N 1
ATOM 760 C CA . ALA A 1 109 ? 21.031 -34.094 -19.984 1 96.06 109 ALA A CA 1
ATOM 761 C C . ALA A 1 109 ? 21.531 -32.719 -20.344 1 96.06 109 ALA A C 1
ATOM 763 O O . ALA A 1 109 ? 22.172 -32.531 -21.375 1 96.06 109 ALA A O 1
ATOM 764 N N . PHE A 1 110 ? 21.375 -31.797 -19.469 1 94.94 110 PHE A N 1
ATOM 765 C CA . PHE A 1 110 ? 21.719 -30.422 -19.812 1 94.94 110 PHE A CA 1
ATOM 766 C C . PHE A 1 110 ? 22.922 -29.953 -19.016 1 94.94 110 PHE A C 1
ATOM 768 O O . PHE A 1 110 ? 23.422 -28.844 -19.234 1 94.94 110 PHE A O 1
ATOM 775 N N . GLY A 1 111 ? 23.344 -30.672 -18.125 1 93 111 GLY A N 1
ATOM 776 C CA . GLY A 1 111 ? 24.547 -30.391 -17.375 1 93 111 GLY A CA 1
ATOM 777 C C . GLY A 1 111 ? 24.422 -29.172 -16.469 1 93 111 GLY A C 1
ATOM 778 O O . GLY A 1 111 ? 25.359 -28.391 -16.328 1 93 111 GLY A O 1
ATOM 779 N N . THR A 1 112 ? 23.266 -28.984 -15.852 1 91.5 112 THR A N 1
ATOM 780 C CA . THR A 1 112 ? 23.031 -27.766 -15.07 1 91.5 112 THR A CA 1
ATOM 781 C C . THR A 1 112 ? 23.406 -27.984 -13.609 1 91.5 112 THR A C 1
ATOM 783 O O . THR A 1 112 ? 23.641 -27.016 -12.875 1 91.5 112 THR A O 1
ATOM 786 N N . GLY A 1 113 ? 23.328 -29.266 -13.102 1 92.12 113 GLY A N 1
ATOM 787 C CA . GLY A 1 113 ? 23.609 -29.562 -11.703 1 92.12 113 GLY A CA 1
ATOM 788 C C . GLY A 1 113 ? 22.453 -29.234 -10.781 1 92.12 113 GLY A C 1
ATOM 789 O O . GLY A 1 113 ? 22.594 -29.25 -9.555 1 92.12 113 GLY A O 1
ATOM 790 N N . HIS A 1 114 ? 21.281 -28.906 -11.32 1 97.06 114 HIS A N 1
ATOM 791 C CA . HIS A 1 114 ? 20.156 -28.484 -10.508 1 97.06 114 HIS A CA 1
ATOM 792 C C . HIS A 1 114 ? 19.078 -29.578 -10.477 1 97.06 114 HIS A C 1
ATOM 794 O O . HIS A 1 114 ? 17.891 -29.281 -10.609 1 97.06 114 HIS A O 1
ATOM 800 N N . ALA A 1 115 ? 19.5 -30.812 -10.242 1 96.81 115 ALA A N 1
ATOM 801 C CA . ALA A 1 115 ? 18.594 -31.953 -10.258 1 96.81 115 ALA A CA 1
ATOM 802 C C . ALA A 1 115 ? 17.5 -31.797 -9.195 1 96.81 115 ALA A C 1
ATOM 804 O O . ALA A 1 115 ? 16.312 -31.984 -9.484 1 96.81 115 ALA A O 1
ATOM 805 N N . ALA A 1 116 ? 17.859 -31.484 -8.031 1 96.38 116 ALA A N 1
ATOM 806 C CA . ALA A 1 116 ? 16.891 -31.359 -6.938 1 96.38 116 ALA A CA 1
ATOM 807 C C . ALA A 1 116 ? 15.914 -30.219 -7.188 1 96.38 116 ALA A C 1
ATOM 809 O O . ALA A 1 116 ? 14.727 -30.328 -6.891 1 96.38 116 ALA A O 1
ATOM 810 N N . LEU A 1 117 ? 16.453 -29.094 -7.707 1 97.31 117 LEU A N 1
ATOM 811 C CA . LEU A 1 117 ? 15.586 -27.969 -8.047 1 97.31 117 LEU A CA 1
ATOM 812 C C . LEU A 1 117 ? 14.555 -28.375 -9.094 1 97.31 117 LEU A C 1
ATOM 814 O O . LEU A 1 117 ? 13.367 -28.094 -8.945 1 97.31 117 LEU A O 1
ATOM 818 N N . TYR A 1 118 ? 14.961 -29.094 -10.109 1 98.25 118 TYR A N 1
ATOM 819 C CA . TYR A 1 118 ? 14.055 -29.516 -11.18 1 98.25 118 TYR A CA 1
ATOM 820 C C . TYR A 1 118 ? 13.031 -30.516 -10.664 1 98.25 118 TYR A C 1
ATOM 822 O O . TYR A 1 118 ? 11.875 -30.5 -11.086 1 98.25 118 TYR A O 1
ATOM 830 N N . ALA A 1 119 ? 13.484 -31.344 -9.766 1 98.31 119 ALA A N 1
ATOM 831 C CA . ALA A 1 119 ? 12.539 -32.281 -9.164 1 98.31 119 ALA A CA 1
ATOM 832 C C . ALA A 1 119 ? 11.406 -31.562 -8.453 1 98.31 119 ALA A C 1
ATOM 834 O O . ALA A 1 119 ? 10.234 -31.891 -8.617 1 98.31 119 ALA A O 1
ATOM 835 N N . VAL A 1 120 ? 11.742 -30.578 -7.707 1 97.88 120 VAL A N 1
ATOM 836 C CA . VAL A 1 120 ? 10.75 -29.797 -6.965 1 97.88 120 VAL A CA 1
ATOM 837 C C . VAL A 1 120 ? 9.852 -29.047 -7.941 1 97.88 120 VAL A C 1
ATOM 839 O O . VAL A 1 120 ? 8.633 -29 -7.762 1 97.88 120 VAL A O 1
ATOM 842 N N . LEU A 1 121 ? 10.445 -28.469 -8.977 1 98.31 121 LEU A N 1
ATOM 843 C CA . LEU A 1 121 ? 9.672 -27.734 -9.984 1 98.31 121 LEU A CA 1
ATOM 844 C C . LEU A 1 121 ? 8.672 -28.672 -10.672 1 98.31 121 LEU A C 1
ATOM 846 O O . LEU A 1 121 ? 7.496 -28.328 -10.797 1 98.31 121 LEU A O 1
ATOM 850 N N . ILE A 1 122 ? 9.078 -29.844 -11.016 1 98.38 122 ILE A N 1
ATOM 851 C CA . ILE A 1 122 ? 8.242 -30.781 -11.742 1 98.38 122 ILE A CA 1
ATOM 852 C C . ILE A 1 122 ? 7.129 -31.297 -10.828 1 98.38 122 ILE A C 1
ATOM 854 O O . ILE A 1 122 ? 5.996 -31.516 -11.273 1 98.38 122 ILE A O 1
ATOM 858 N N . ALA A 1 123 ? 7.449 -31.406 -9.609 1 98.06 123 ALA A N 1
ATOM 859 C CA . ALA A 1 123 ? 6.492 -31.953 -8.648 1 98.06 123 ALA A CA 1
ATOM 860 C C . ALA A 1 123 ? 5.477 -30.891 -8.219 1 98.06 123 ALA A C 1
ATOM 862 O O . ALA A 1 123 ? 4.434 -31.219 -7.652 1 98.06 123 ALA A O 1
ATOM 863 N N . SER A 1 124 ? 5.758 -29.703 -8.477 1 97.25 124 SER A N 1
ATOM 864 C CA . SER A 1 124 ? 4.977 -28.609 -7.891 1 97.25 124 SER A CA 1
ATOM 865 C C . SER A 1 124 ? 3.645 -28.438 -8.609 1 97.25 124 SER A C 1
ATOM 867 O O . SER A 1 124 ? 3.512 -28.797 -9.781 1 97.25 124 SER A O 1
ATOM 869 N N . SER A 1 125 ? 2.646 -27.984 -7.887 1 96.38 125 SER A N 1
ATOM 870 C CA . SER A 1 125 ? 1.31 -27.594 -8.32 1 96.38 125 SER A CA 1
ATOM 871 C C . SER A 1 125 ? 0.872 -26.281 -7.668 1 96.38 125 SER A C 1
ATOM 873 O O . SER A 1 125 ? 1.456 -25.859 -6.668 1 96.38 125 SER A O 1
ATOM 875 N N . SER A 1 126 ? -0.048 -25.625 -8.273 1 93.31 126 SER A N 1
ATOM 876 C CA . SER A 1 126 ? -0.488 -24.359 -7.715 1 93.31 126 SER A CA 1
ATOM 877 C C . SER A 1 126 ? -2.002 -24.328 -7.527 1 93.31 126 SER A C 1
ATOM 879 O O . SER A 1 126 ? -2.752 -24.25 -8.5 1 93.31 126 SER A O 1
ATOM 881 N N . ALA A 1 127 ? -2.416 -24.328 -6.258 1 91.62 127 ALA A N 1
ATOM 882 C CA . ALA A 1 127 ? -3.838 -24.234 -5.938 1 91.62 127 ALA A CA 1
ATOM 883 C C . ALA A 1 127 ? -4.422 -22.906 -6.418 1 91.62 127 ALA A C 1
ATOM 885 O O . ALA A 1 127 ? -5.551 -22.859 -6.914 1 91.62 127 ALA A O 1
ATOM 886 N N . ALA A 1 128 ? -3.609 -21.922 -6.367 1 86.44 128 ALA A N 1
ATOM 887 C CA . ALA A 1 128 ? -4.059 -20.578 -6.738 1 86.44 128 ALA A CA 1
ATOM 888 C C . ALA A 1 128 ? -4.441 -20.516 -8.211 1 86.44 128 ALA A C 1
ATOM 890 O O . ALA A 1 128 ? -5.277 -19.703 -8.609 1 86.44 128 ALA A O 1
ATOM 891 N N . LEU A 1 129 ? -3.881 -21.312 -8.992 1 88.88 129 LEU A N 1
ATOM 892 C CA . LEU A 1 129 ? -4.168 -21.328 -10.422 1 88.88 129 LEU A CA 1
ATOM 893 C C . LEU A 1 129 ? -5.266 -22.344 -10.742 1 88.88 129 LEU A C 1
ATOM 895 O O . LEU A 1 129 ? -6.133 -22.078 -11.57 1 88.88 129 LEU A O 1
ATOM 899 N N . ILE A 1 130 ? -5.305 -23.422 -10.078 1 92.56 130 ILE A N 1
ATOM 900 C CA . ILE A 1 130 ? -6.148 -24.562 -10.43 1 92.56 130 ILE A CA 1
ATOM 901 C C . ILE A 1 130 ? -7.559 -24.344 -9.891 1 92.56 130 ILE A C 1
ATOM 903 O O . ILE A 1 130 ? -8.539 -24.656 -10.57 1 92.56 130 ILE A O 1
ATOM 907 N N . LEU A 1 131 ? -7.676 -23.781 -8.742 1 90.19 131 LEU A N 1
ATOM 908 C CA . LEU A 1 131 ? -8.969 -23.703 -8.086 1 90.19 131 LEU A CA 1
ATOM 909 C C . LEU A 1 131 ? -9.914 -22.781 -8.836 1 90.19 131 LEU A C 1
ATOM 911 O O . LEU A 1 131 ? -11.094 -23.094 -9.016 1 90.19 131 LEU A O 1
ATOM 915 N N . PRO A 1 132 ? -9.391 -21.703 -9.312 1 85.25 132 PRO A N 1
ATOM 916 C CA . PRO A 1 132 ? -10.281 -20.875 -10.133 1 85.25 132 PRO A CA 1
ATOM 917 C C . PRO A 1 132 ? -10.75 -21.594 -11.391 1 85.25 132 PRO A C 1
ATOM 919 O O . PRO A 1 132 ? -11.891 -21.391 -11.836 1 85.25 132 PRO A O 1
ATOM 922 N N . ILE A 1 133 ? -9.953 -22.359 -11.984 1 87.31 133 ILE A N 1
ATOM 923 C CA . ILE A 1 133 ? -10.336 -23.141 -13.156 1 87.31 133 ILE A CA 1
ATOM 924 C C . ILE A 1 133 ? -11.414 -24.156 -12.773 1 87.31 133 ILE A C 1
ATOM 926 O O . ILE A 1 133 ? -12.43 -24.281 -13.469 1 87.31 133 ILE A O 1
ATOM 930 N N . VAL A 1 134 ? -11.25 -24.797 -11.711 1 91.25 134 VAL A N 1
ATOM 931 C CA . VAL A 1 134 ? -12.203 -25.781 -11.219 1 91.25 134 VAL A CA 1
ATOM 932 C C . VAL A 1 134 ? -13.547 -25.109 -10.938 1 91.25 134 VAL A C 1
ATOM 934 O O . VAL A 1 134 ? -14.594 -25.625 -11.336 1 91.25 134 VAL A O 1
ATOM 937 N N . ASP A 1 135 ? -13.453 -24 -10.32 1 88.31 135 ASP A N 1
ATOM 938 C CA . ASP A 1 135 ? -14.664 -23.281 -9.945 1 88.31 135 ASP A CA 1
ATOM 939 C C . ASP A 1 135 ? -15.383 -22.734 -11.18 1 88.31 135 ASP A C 1
ATOM 941 O O . ASP A 1 135 ? -16.609 -22.859 -11.297 1 88.31 135 ASP A O 1
ATOM 945 N N . SER A 1 136 ? -14.664 -22.188 -12.086 1 85.62 136 SER A N 1
ATOM 946 C CA . SER A 1 136 ? -15.25 -21.562 -13.266 1 85.62 136 SER A CA 1
ATOM 947 C C . SER A 1 136 ? -15.922 -22.609 -14.164 1 85.62 136 SER A C 1
ATOM 949 O O . SER A 1 136 ? -16.938 -22.312 -14.805 1 85.62 136 SER A O 1
ATOM 951 N N . LEU A 1 137 ? -15.438 -23.797 -14.125 1 89.56 137 LEU A N 1
ATOM 952 C CA . LEU A 1 137 ? -15.961 -24.844 -14.992 1 89.56 137 LEU A CA 1
ATOM 953 C C . LEU A 1 137 ? -16.938 -25.734 -14.242 1 89.56 137 LEU A C 1
ATOM 955 O O . LEU A 1 137 ? -17.516 -26.656 -14.82 1 89.56 137 LEU A O 1
ATOM 959 N N . GLY A 1 138 ? -17.031 -25.422 -12.961 1 92.25 138 GLY A N 1
ATOM 960 C CA . GLY A 1 138 ? -17.938 -26.203 -12.141 1 92.25 138 GLY A CA 1
ATOM 961 C C . GLY A 1 138 ? -17.516 -27.656 -11.977 1 92.25 138 GLY A C 1
ATOM 962 O O . GLY A 1 138 ? -18.344 -28.547 -11.914 1 92.25 138 GLY A O 1
ATOM 963 N N . LEU A 1 139 ? -16.281 -27.906 -12.031 1 93.38 139 LEU A N 1
ATOM 964 C CA . LEU A 1 139 ? -15.805 -29.266 -11.828 1 93.38 139 LEU A CA 1
ATOM 965 C C . LEU A 1 139 ? -16.062 -29.734 -10.398 1 93.38 139 LEU A C 1
ATOM 967 O O . LEU A 1 139 ? -16 -28.938 -9.461 1 93.38 139 LEU A O 1
ATOM 971 N N . GLY A 1 140 ? -16.266 -31.031 -10.289 1 93.12 140 GLY A N 1
ATOM 972 C CA . GLY A 1 140 ? -16.562 -31.578 -8.984 1 93.12 140 GLY A CA 1
ATOM 973 C C . GLY A 1 140 ? -16.547 -33.094 -8.961 1 93.12 140 GLY A C 1
ATOM 974 O O . GLY A 1 140 ? -16.219 -33.75 -9.961 1 93.12 140 GLY A O 1
ATOM 975 N N . GLY A 1 141 ? -16.844 -33.594 -7.699 1 91.5 141 GLY A N 1
ATOM 976 C CA . GLY A 1 141 ? -16.812 -35.031 -7.5 1 91.5 141 GLY A CA 1
ATOM 977 C C . GLY A 1 141 ? -15.594 -35.5 -6.73 1 91.5 141 GLY A C 1
ATOM 978 O O . GLY A 1 141 ? -14.75 -34.688 -6.352 1 91.5 141 GLY A O 1
ATOM 979 N N . THR A 1 142 ? -15.562 -36.719 -6.551 1 91 142 THR A N 1
ATOM 980 C CA . THR A 1 142 ? -14.539 -37.344 -5.707 1 91 142 THR A CA 1
ATOM 981 C C . THR A 1 142 ? -13.156 -37.188 -6.328 1 91 142 THR A C 1
ATOM 983 O O . THR A 1 142 ? -12.188 -36.906 -5.625 1 91 142 THR A O 1
ATOM 986 N N . SER A 1 143 ? -13.062 -37.375 -7.586 1 93.25 143 SER A N 1
ATOM 987 C CA . SER A 1 143 ? -11.766 -37.281 -8.25 1 93.25 143 SER A CA 1
ATOM 988 C C . SER A 1 143 ? -11.211 -35.875 -8.164 1 93.25 143 SER A C 1
ATOM 990 O O . SER A 1 143 ? -10 -35.688 -8.008 1 93.25 143 SER A O 1
ATOM 992 N N . VAL A 1 144 ? -12.07 -34.938 -8.258 1 94.12 144 VAL A N 1
ATOM 993 C CA . VAL A 1 144 ? -11.656 -33.531 -8.18 1 94.12 144 VAL A CA 1
ATOM 994 C C . VAL A 1 144 ? -11.188 -33.219 -6.762 1 94.12 144 VAL A C 1
ATOM 996 O O . VAL A 1 144 ? -10.188 -32.5 -6.574 1 94.12 144 VAL A O 1
ATOM 999 N N . LEU A 1 145 ? -11.891 -33.719 -5.809 1 92.5 145 LEU A N 1
ATOM 1000 C CA . LEU A 1 145 ? -11.5 -33.5 -4.414 1 92.5 145 LEU A CA 1
ATOM 1001 C C . LEU A 1 145 ? -10.133 -34.125 -4.137 1 92.5 145 LEU A C 1
ATOM 1003 O O . LEU A 1 145 ? -9.305 -33.531 -3.451 1 92.5 145 LEU A O 1
ATOM 1007 N N . GLN A 1 146 ? -9.945 -35.281 -4.672 1 92.88 146 GLN A N 1
ATOM 1008 C CA . GLN A 1 146 ? -8.664 -35.969 -4.504 1 92.88 146 GLN A CA 1
ATOM 1009 C C . GLN A 1 146 ? -7.539 -35.188 -5.184 1 92.88 146 GLN A C 1
ATOM 1011 O O . GLN A 1 146 ? -6.441 -35.062 -4.633 1 92.88 146 GLN A O 1
ATOM 1016 N N . MET A 1 147 ? -7.82 -34.719 -6.316 1 94.81 147 MET A N 1
ATOM 1017 C CA . MET A 1 147 ? -6.832 -33.906 -7.02 1 94.81 147 MET A CA 1
ATOM 1018 C C . MET A 1 147 ? -6.516 -32.656 -6.238 1 94.81 147 MET A C 1
ATOM 1020 O O . MET A 1 147 ? -5.352 -32.25 -6.129 1 94.81 147 MET A O 1
ATOM 1024 N N . THR A 1 148 ? -7.535 -32.031 -5.688 1 94.5 148 THR A N 1
ATOM 1025 C CA . THR A 1 148 ? -7.352 -30.797 -4.914 1 94.5 148 THR A CA 1
ATOM 1026 C C . THR A 1 148 ? -6.48 -31.062 -3.689 1 94.5 148 THR A C 1
ATOM 1028 O O . THR A 1 148 ? -5.613 -30.25 -3.352 1 94.5 148 THR A O 1
ATOM 1031 N N . ALA A 1 149 ? -6.711 -32.156 -3.051 1 94.62 149 ALA A N 1
ATOM 1032 C CA . ALA A 1 149 ? -5.871 -32.531 -1.923 1 94.62 149 ALA A CA 1
ATOM 1033 C C . ALA A 1 149 ? -4.422 -32.719 -2.361 1 94.62 149 ALA A C 1
ATOM 1035 O O . ALA A 1 149 ? -3.496 -32.281 -1.674 1 94.62 149 ALA A O 1
ATOM 1036 N N . GLN A 1 150 ? -4.25 -33.406 -3.457 1 95.5 150 GLN A N 1
ATOM 1037 C CA . GLN A 1 150 ? -2.924 -33.625 -4.023 1 95.5 150 GLN A CA 1
ATOM 1038 C C . GLN A 1 150 ? -2.23 -32.281 -4.301 1 95.5 150 GLN A C 1
ATOM 1040 O O . GLN A 1 150 ? -1.056 -32.125 -3.971 1 95.5 150 GLN A O 1
ATOM 1045 N N . VAL A 1 151 ? -2.924 -31.391 -4.879 1 95.12 151 VAL A N 1
ATOM 1046 C CA . VAL A 1 151 ? -2.408 -30.078 -5.254 1 95.12 151 VAL A CA 1
ATOM 1047 C C . VAL A 1 151 ? -2.035 -29.297 -4 1 95.12 151 VAL A C 1
ATOM 1049 O O . VAL A 1 151 ? -0.987 -28.641 -3.955 1 95.12 151 VAL A O 1
ATOM 1052 N N . ALA A 1 152 ? -2.887 -29.344 -3.014 1 93.44 152 ALA A N 1
ATOM 1053 C CA . ALA A 1 152 ? -2.619 -28.641 -1.757 1 93.44 152 ALA A CA 1
ATOM 1054 C C . ALA A 1 152 ? -1.326 -29.141 -1.118 1 93.44 152 ALA A C 1
ATOM 1056 O O . ALA A 1 152 ? -0.508 -28.359 -0.652 1 93.44 152 ALA A O 1
ATOM 1057 N N . ILE A 1 153 ? -1.121 -30.422 -1.112 1 94.88 153 ILE A N 1
ATOM 1058 C CA . ILE A 1 153 ? 0.078 -31.047 -0.55 1 94.88 153 ILE A CA 1
ATOM 1059 C C . ILE A 1 153 ? 1.302 -30.625 -1.361 1 94.88 153 ILE A C 1
ATOM 1061 O O . ILE A 1 153 ? 2.305 -30.172 -0.798 1 94.88 153 ILE A O 1
ATOM 1065 N N . ALA A 1 154 ? 1.192 -30.781 -2.635 1 95.25 154 ALA A N 1
ATOM 1066 C CA . ALA A 1 154 ? 2.312 -30.438 -3.51 1 95.25 154 ALA A CA 1
ATOM 1067 C C . ALA A 1 154 ? 2.691 -28.969 -3.369 1 95.25 154 ALA A C 1
ATOM 1069 O O . ALA A 1 154 ? 3.875 -28.625 -3.295 1 95.25 154 ALA A O 1
ATOM 1070 N N . ASP A 1 155 ? 1.712 -28.141 -3.375 1 93.31 155 ASP A N 1
ATOM 1071 C CA . ASP A 1 155 ? 1.92 -26.703 -3.221 1 93.31 155 ASP A CA 1
ATOM 1072 C C . ASP A 1 155 ? 2.697 -26.406 -1.941 1 93.31 155 ASP A C 1
ATOM 1074 O O . ASP A 1 155 ? 3.705 -25.688 -1.977 1 93.31 155 ASP A O 1
ATOM 1078 N N . THR A 1 156 ? 2.348 -26.953 -0.833 1 92.44 156 THR A N 1
ATOM 1079 C CA . THR A 1 156 ? 2.955 -26.703 0.468 1 92.44 156 THR A CA 1
ATOM 1080 C C . THR A 1 156 ? 4.355 -27.297 0.536 1 92.44 156 THR A C 1
ATOM 1082 O O . THR A 1 156 ? 5.316 -26.625 0.895 1 92.44 156 THR A O 1
ATOM 1085 N N . VAL A 1 157 ? 4.535 -28.516 0.131 1 94.06 157 VAL A N 1
ATOM 1086 C CA . VAL A 1 157 ? 5.801 -29.234 0.241 1 94.06 157 VAL A CA 1
ATOM 1087 C C . VAL A 1 157 ? 6.84 -28.594 -0.674 1 94.06 157 VAL A C 1
ATOM 1089 O O . VAL A 1 157 ? 7.992 -28.391 -0.275 1 94.06 157 VAL A O 1
ATOM 1092 N N . CYS A 1 158 ? 6.461 -28.25 -1.826 1 95.62 158 CYS A N 1
ATOM 1093 C CA . CYS A 1 158 ? 7.422 -27.75 -2.799 1 95.62 158 CYS A CA 1
ATOM 1094 C C . CYS A 1 158 ? 7.883 -26.344 -2.438 1 95.62 158 CYS A C 1
ATOM 1096 O O . CYS A 1 158 ? 9.047 -26 -2.65 1 95.62 158 CYS A O 1
ATOM 1098 N N . ILE A 1 159 ? 7.004 -25.562 -1.929 1 91.25 159 ILE A N 1
ATOM 1099 C CA . ILE A 1 159 ? 7.402 -24.219 -1.515 1 91.25 159 ILE A CA 1
ATOM 1100 C C . ILE A 1 159 ? 8.367 -24.312 -0.333 1 91.25 159 ILE A C 1
ATOM 1102 O O . ILE A 1 159 ? 9.336 -23.562 -0.259 1 91.25 159 ILE A O 1
ATOM 1106 N N . VAL A 1 160 ? 8.148 -25.25 0.55 1 89.38 160 VAL A N 1
ATOM 1107 C CA . VAL A 1 160 ? 9.031 -25.438 1.695 1 89.38 160 VAL A CA 1
ATOM 1108 C C . VAL A 1 160 ? 10.359 -26.031 1.229 1 89.38 160 VAL A C 1
ATOM 1110 O O . VAL A 1 160 ? 11.422 -25.703 1.768 1 89.38 160 VAL A O 1
ATOM 1113 N N . ALA A 1 161 ? 10.359 -26.891 0.262 1 93.44 161 ALA A N 1
ATOM 1114 C CA . ALA A 1 161 ? 11.547 -27.594 -0.211 1 93.44 161 ALA A CA 1
ATOM 1115 C C . ALA A 1 161 ? 12.422 -26.688 -1.065 1 93.44 161 ALA A C 1
ATOM 1117 O O . ALA A 1 161 ? 13.633 -26.875 -1.149 1 93.44 161 ALA A O 1
ATOM 1118 N N . LEU A 1 162 ? 11.828 -25.688 -1.643 1 93 162 LEU A N 1
ATOM 1119 C CA . LEU A 1 162 ? 12.508 -24.891 -2.666 1 93 162 LEU A CA 1
ATOM 1120 C C . LEU A 1 162 ? 13.766 -24.234 -2.105 1 93 162 LEU A C 1
ATOM 1122 O O . LEU A 1 162 ? 14.844 -24.359 -2.686 1 93 162 LEU A O 1
ATOM 1126 N N . PRO A 1 163 ? 13.703 -23.594 -0.991 1 88.5 163 PRO A N 1
ATOM 1127 C CA . PRO A 1 163 ? 14.93 -22.969 -0.489 1 88.5 163 PRO A CA 1
ATOM 1128 C C . PRO A 1 163 ? 16.016 -23.984 -0.142 1 88.5 163 PRO A C 1
ATOM 1130 O O . PRO A 1 163 ? 17.203 -23.641 -0.113 1 88.5 163 PRO A O 1
ATOM 1133 N N . LEU A 1 164 ? 15.672 -25.234 0.071 1 90.5 164 LEU A N 1
ATOM 1134 C CA . LEU A 1 164 ? 16.625 -26.281 0.44 1 90.5 164 LEU A CA 1
ATOM 1135 C C . LEU A 1 164 ? 17.344 -26.812 -0.791 1 90.5 164 LEU A C 1
ATOM 1137 O O . LEU A 1 164 ? 18.469 -27.312 -0.691 1 90.5 164 LEU A O 1
ATOM 1141 N N . VAL A 1 165 ? 16.734 -26.703 -1.868 1 93.69 165 VAL A N 1
ATOM 1142 C CA . VAL A 1 165 ? 17.281 -27.406 -3.023 1 93.69 165 VAL A CA 1
ATOM 1143 C C . VAL A 1 165 ? 17.906 -26.406 -3.99 1 93.69 165 VAL A C 1
ATOM 1145 O O . VAL A 1 165 ? 18.688 -26.781 -4.867 1 93.69 165 VAL A O 1
ATOM 1148 N N . ILE A 1 166 ? 17.562 -25.188 -3.834 1 90.12 166 ILE A N 1
ATOM 1149 C CA . ILE A 1 166 ? 18.016 -24.219 -4.824 1 90.12 166 ILE A CA 1
ATOM 1150 C C . ILE A 1 166 ? 19.5 -23.906 -4.613 1 90.12 166 ILE A C 1
ATOM 1152 O O . ILE A 1 166 ? 20.234 -23.656 -5.578 1 90.12 166 ILE A O 1
ATOM 1156 N N . ASP A 1 167 ? 19.906 -23.922 -3.393 1 87.62 167 ASP A N 1
ATOM 1157 C CA . ASP A 1 167 ? 21.312 -23.703 -3.033 1 87.62 167 ASP A CA 1
ATOM 1158 C C . ASP A 1 167 ? 21.797 -24.766 -2.055 1 87.62 167 ASP A C 1
ATOM 1160 O O . ASP A 1 167 ? 21.875 -24.516 -0.85 1 87.62 167 ASP A O 1
ATOM 1164 N N . PRO A 1 168 ? 22.312 -25.875 -2.67 1 87.38 168 PRO A N 1
ATOM 1165 C CA . PRO A 1 168 ? 22.672 -27.016 -1.831 1 87.38 168 PRO A CA 1
ATOM 1166 C C . PRO A 1 168 ? 23.797 -26.688 -0.844 1 87.38 168 PRO A C 1
ATOM 1168 O O . PRO A 1 168 ? 23.828 -27.234 0.261 1 87.38 168 PRO A O 1
ATOM 1171 N N . ASP A 1 169 ? 24.641 -25.828 -1.199 1 86.44 169 ASP A N 1
ATOM 1172 C CA . ASP A 1 169 ? 25.781 -25.516 -0.336 1 86.44 169 ASP A CA 1
ATOM 1173 C C . ASP A 1 169 ? 25.312 -24.828 0.951 1 86.44 169 ASP A C 1
ATOM 1175 O O . ASP A 1 169 ? 25.969 -24.953 1.99 1 86.44 169 ASP A O 1
ATOM 1179 N N . ASN A 1 170 ? 24.219 -24.25 0.892 1 86.94 170 ASN A N 1
ATOM 1180 C CA . ASN A 1 170 ? 23.703 -23.547 2.064 1 86.94 170 ASN A CA 1
ATOM 1181 C C . ASN A 1 170 ? 22.406 -24.156 2.572 1 86.94 170 ASN A C 1
ATOM 1183 O O . ASN A 1 170 ? 21.641 -23.516 3.287 1 86.94 170 ASN A O 1
ATOM 1187 N N . ALA A 1 171 ? 22.188 -25.359 2.25 1 88.38 171 ALA A N 1
ATOM 1188 C CA . ALA A 1 171 ? 20.938 -26.062 2.568 1 88.38 171 ALA A CA 1
ATOM 1189 C C . ALA A 1 171 ? 20.75 -26.188 4.078 1 88.38 171 ALA A C 1
ATOM 1191 O O . ALA A 1 171 ? 19.656 -26 4.59 1 88.38 171 ALA A O 1
ATOM 1192 N N . PRO A 1 172 ? 21.781 -26.5 4.844 1 87 172 PRO A N 1
ATOM 1193 C CA . PRO A 1 172 ? 21.578 -26.625 6.289 1 87 172 PRO A CA 1
ATOM 1194 C C . PRO A 1 172 ? 21.094 -25.312 6.926 1 87 172 PRO A C 1
ATOM 1196 O O . PRO A 1 172 ? 20.188 -25.328 7.758 1 87 172 PRO A O 1
ATOM 1199 N N . ARG A 1 173 ? 21.797 -24.219 6.52 1 84.88 173 ARG A N 1
ATOM 1200 C CA . ARG A 1 173 ? 21.391 -22.922 7.047 1 84.88 173 ARG A CA 1
ATOM 1201 C C . ARG A 1 173 ? 19.969 -22.578 6.617 1 84.88 173 ARG A C 1
ATOM 1203 O O . ARG A 1 173 ? 19.172 -22.094 7.422 1 84.88 173 ARG A O 1
ATOM 1210 N N . ALA A 1 174 ? 19.625 -22.828 5.371 1 87.62 174 ALA A N 1
ATOM 1211 C CA . ALA A 1 174 ? 18.266 -22.609 4.871 1 87.62 174 ALA A CA 1
ATOM 1212 C C . ALA A 1 174 ? 17.266 -23.484 5.605 1 87.62 174 ALA A C 1
ATOM 1214 O O . ALA A 1 174 ? 16.125 -23.062 5.855 1 87.62 174 ALA A O 1
ATOM 1215 N N . GLY A 1 175 ? 17.719 -24.688 5.953 1 90.81 175 GLY A N 1
ATOM 1216 C CA . GLY A 1 175 ? 16.859 -25.609 6.684 1 90.81 175 GLY A CA 1
ATOM 1217 C C . GLY A 1 175 ? 16.469 -25.094 8.062 1 90.81 175 GLY A C 1
ATOM 1218 O O . GLY A 1 175 ? 15.312 -25.172 8.461 1 90.81 175 GLY A O 1
ATOM 1219 N N . VAL A 1 176 ? 17.406 -24.562 8.734 1 90 176 VAL A N 1
ATOM 1220 C CA . VAL A 1 176 ? 17.156 -23.984 10.055 1 90 176 VAL A CA 1
ATOM 1221 C C . VAL A 1 176 ? 16.203 -22.812 9.945 1 90 176 VAL A C 1
ATOM 1223 O O . VAL A 1 176 ? 15.281 -22.672 10.75 1 90 176 VAL A O 1
ATOM 1226 N N . GLY A 1 177 ? 16.453 -21.984 8.945 1 89.38 177 GLY A N 1
ATOM 1227 C CA . GLY A 1 177 ? 15.57 -20.844 8.734 1 89.38 177 GLY A CA 1
ATOM 1228 C C . GLY A 1 177 ? 14.148 -21.266 8.398 1 89.38 177 GLY A C 1
ATOM 1229 O O . GLY A 1 177 ? 13.195 -20.672 8.914 1 89.38 177 GLY A O 1
ATOM 1230 N N . ALA A 1 178 ? 14.086 -22.25 7.586 1 90.81 178 ALA A N 1
ATOM 1231 C CA . ALA A 1 178 ? 12.766 -22.75 7.215 1 90.81 178 ALA A CA 1
ATOM 1232 C C . ALA A 1 178 ? 12.023 -23.297 8.438 1 90.81 178 ALA A C 1
ATOM 1234 O O . ALA A 1 178 ? 10.82 -23.078 8.586 1 90.81 178 ALA A O 1
ATOM 1235 N N . LEU A 1 179 ? 12.75 -23.969 9.266 1 91.94 179 LEU A N 1
ATOM 1236 C CA . LEU A 1 179 ? 12.164 -24.516 10.484 1 91.94 179 LEU A CA 1
ATOM 1237 C C . LEU A 1 179 ? 11.719 -23.391 11.422 1 91.94 179 LEU A C 1
ATOM 1239 O O . LEU A 1 179 ? 10.664 -23.484 12.047 1 91.94 179 LEU A O 1
ATOM 1243 N N . ALA A 1 180 ? 12.484 -22.375 11.516 1 92.81 180 ALA A N 1
ATOM 1244 C CA . ALA A 1 180 ? 12.156 -21.25 12.367 1 92.81 180 ALA A CA 1
ATOM 1245 C C . ALA A 1 180 ? 10.883 -20.547 11.891 1 92.81 180 ALA A C 1
ATOM 1247 O O . ALA A 1 180 ? 10 -20.234 12.695 1 92.81 180 ALA A O 1
ATOM 1248 N N . VAL A 1 181 ? 10.82 -20.328 10.578 1 92.56 181 VAL A N 1
ATOM 1249 C CA . VAL A 1 181 ? 9.641 -19.672 10.016 1 92.56 181 VAL A CA 1
ATOM 1250 C C . VAL A 1 181 ? 8.414 -20.562 10.219 1 92.56 181 VAL A C 1
ATOM 1252 O O . VAL A 1 181 ? 7.348 -20.078 10.594 1 92.56 181 VAL A O 1
ATOM 1255 N N . ALA A 1 182 ? 8.617 -21.844 10.031 1 92.12 182 ALA A N 1
ATOM 1256 C CA . ALA A 1 182 ? 7.527 -22.797 10.219 1 92.12 182 ALA A CA 1
ATOM 1257 C C . ALA A 1 182 ? 7.059 -22.812 11.672 1 92.12 182 ALA A C 1
ATOM 1259 O O . ALA A 1 182 ? 5.855 -22.812 11.945 1 92.12 182 ALA A O 1
ATOM 1260 N N . ALA A 1 183 ? 7.996 -22.844 12.523 1 94.5 183 ALA A N 1
ATOM 1261 C CA . ALA A 1 183 ? 7.668 -22.844 13.945 1 94.5 183 ALA A CA 1
ATOM 1262 C C . ALA A 1 183 ? 6.902 -21.578 14.336 1 94.5 183 ALA A C 1
ATOM 1264 O O . ALA A 1 183 ? 5.914 -21.656 15.07 1 94.5 183 ALA A O 1
ATOM 1265 N N . CYS A 1 184 ? 7.352 -20.484 13.859 1 94.12 184 CYS A N 1
ATOM 1266 C CA . CYS A 1 184 ? 6.676 -19.219 14.156 1 94.12 184 CYS A CA 1
ATOM 1267 C C . CYS A 1 184 ? 5.273 -19.203 13.555 1 94.12 184 CYS A C 1
ATOM 1269 O O . CYS A 1 184 ? 4.336 -18.703 14.172 1 94.12 184 CYS A O 1
ATOM 1271 N N . ALA A 1 185 ? 5.199 -19.703 12.359 1 93.56 185 ALA A N 1
ATOM 1272 C CA . ALA A 1 185 ? 3.891 -19.766 11.711 1 93.56 185 ALA A CA 1
ATOM 1273 C C . ALA A 1 185 ? 2.928 -20.656 12.5 1 93.56 185 ALA A C 1
ATOM 1275 O O . ALA A 1 185 ? 1.754 -20.312 12.664 1 93.56 185 ALA A O 1
ATOM 1276 N N . VAL A 1 186 ? 3.412 -21.75 12.977 1 93.62 186 VAL A N 1
ATOM 1277 C CA . VAL A 1 186 ? 2.59 -22.656 13.766 1 93.62 186 VAL A CA 1
ATOM 1278 C C . VAL A 1 186 ? 2.176 -21.969 15.07 1 93.62 186 VAL A C 1
ATOM 1280 O O . VAL A 1 186 ? 1.011 -22.031 15.469 1 93.62 186 VAL A O 1
ATOM 1283 N N . ALA A 1 187 ? 3.146 -21.312 15.695 1 95.44 187 ALA A N 1
ATOM 1284 C CA . ALA A 1 187 ? 2.84 -20.562 16.922 1 95.44 187 ALA A CA 1
ATOM 1285 C C . ALA A 1 187 ? 1.786 -19.5 16.656 1 95.44 187 ALA A C 1
ATOM 1287 O O . ALA A 1 187 ? 0.855 -19.328 17.438 1 95.44 187 ALA A O 1
ATOM 1288 N N . LEU A 1 188 ? 2.02 -18.844 15.555 1 93.81 188 LEU A N 1
ATOM 1289 C CA . LEU A 1 188 ? 1.067 -17.797 15.172 1 93.81 188 LEU A CA 1
ATOM 1290 C C . LEU A 1 188 ? -0.322 -18.391 14.953 1 93.81 188 LEU A C 1
ATOM 1292 O O . LEU A 1 188 ? -1.327 -17.781 15.32 1 93.81 188 LEU A O 1
ATOM 1296 N N . PHE A 1 189 ? -0.434 -19.547 14.352 1 93 189 PHE A N 1
ATOM 1297 C CA . PHE A 1 189 ? -1.704 -20.234 14.141 1 93 189 PHE A CA 1
ATOM 1298 C C . PHE A 1 189 ? -2.426 -20.469 15.461 1 93 189 PHE A C 1
ATOM 1300 O O . PHE A 1 189 ? -3.611 -20.141 15.594 1 93 189 PHE A O 1
ATOM 1307 N N . PHE A 1 190 ? -1.693 -20.906 16.422 1 92.94 190 PHE A N 1
ATOM 1308 C CA . PHE A 1 190 ? -2.316 -21.203 17.703 1 92.94 190 PHE A CA 1
ATOM 1309 C C . PHE A 1 190 ? -2.699 -19.922 18.438 1 92.94 190 PHE A C 1
ATOM 1311 O O . PHE A 1 190 ? -3.74 -19.859 19.094 1 92.94 190 PHE A O 1
ATOM 1318 N N . VAL A 1 191 ? -1.876 -18.906 18.328 1 90.94 191 VAL A N 1
ATOM 1319 C CA . VAL A 1 191 ? -2.184 -17.625 18.953 1 90.94 191 VAL A CA 1
ATOM 1320 C C . VAL A 1 191 ? -3.441 -17.031 18.328 1 90.94 191 VAL A C 1
ATOM 1322 O O . VAL A 1 191 ? -4.352 -16.594 19.031 1 90.94 191 VAL A O 1
ATOM 1325 N N . LEU A 1 192 ? -3.477 -17.016 17 1 88.88 192 LEU A N 1
ATOM 1326 C CA . LEU A 1 192 ? -4.621 -16.438 16.297 1 88.88 192 LEU A CA 1
ATOM 1327 C C . LEU A 1 192 ? -5.875 -17.281 16.516 1 88.88 192 LEU A C 1
ATOM 1329 O O . LEU A 1 192 ? -6.977 -16.75 16.656 1 88.88 192 LEU A O 1
ATOM 1333 N N . ARG A 1 193 ? -5.715 -18.578 16.578 1 87.75 193 ARG A N 1
ATOM 1334 C CA . ARG A 1 193 ? -6.844 -19.453 16.844 1 87.75 193 ARG A CA 1
ATOM 1335 C C . ARG A 1 193 ? -7.398 -19.219 18.25 1 87.75 193 ARG A C 1
ATOM 1337 O O . ARG A 1 193 ? -8.617 -19.188 18.438 1 87.75 193 ARG A O 1
ATOM 1344 N N . ALA A 1 194 ? -6.512 -19.109 19.203 1 87.38 194 ALA A N 1
ATOM 1345 C CA . ALA A 1 194 ? -6.926 -18.828 20.578 1 87.38 194 ALA A CA 1
ATOM 1346 C C . ALA A 1 194 ? -7.641 -17.484 20.672 1 87.38 194 ALA A C 1
ATOM 1348 O O . ALA A 1 194 ? -8.641 -17.359 21.375 1 87.38 194 ALA A O 1
ATOM 1349 N N . PHE A 1 195 ? -7.062 -16.562 19.984 1 81.62 195 PHE A N 1
ATOM 1350 C CA . PHE A 1 195 ? -7.672 -15.242 19.969 1 81.62 195 PHE A CA 1
ATOM 1351 C C . PHE A 1 195 ? -9.062 -15.297 19.344 1 81.62 195 PHE A C 1
ATOM 1353 O O . PHE A 1 195 ? -9.992 -14.656 19.844 1 81.62 195 PHE A O 1
ATOM 1360 N N . HIS A 1 196 ? -9.305 -15.977 18.266 1 77.12 196 HIS A N 1
ATOM 1361 C CA . HIS A 1 196 ? -10.586 -16.109 17.594 1 77.12 196 HIS A CA 1
ATOM 1362 C C . HIS A 1 196 ? -11.594 -16.875 18.469 1 77.12 196 HIS A C 1
ATOM 1364 O O . HIS A 1 196 ? -12.789 -16.562 18.453 1 77.12 196 HIS A O 1
ATOM 1370 N N . ARG A 1 197 ? -11.125 -17.766 19.219 1 77.56 197 ARG A N 1
ATOM 1371 C CA . ARG A 1 197 ? -12 -18.562 20.078 1 77.56 197 ARG A CA 1
ATOM 1372 C C . ARG A 1 197 ? -12.398 -17.766 21.328 1 77.56 197 ARG A C 1
ATOM 1374 O O . ARG A 1 197 ? -13.469 -18 21.891 1 77.56 197 ARG A O 1
ATOM 1381 N N . SER A 1 198 ? -11.477 -16.984 21.828 1 75.44 198 SER A N 1
ATOM 1382 C CA . SER A 1 198 ? -11.719 -16.297 23.094 1 75.44 198 SER A CA 1
ATOM 1383 C C . SER A 1 198 ? -12.719 -15.164 22.922 1 75.44 198 SER A C 1
ATOM 1385 O O . SER A 1 198 ? -13.18 -14.586 23.906 1 75.44 198 SER A O 1
ATOM 1387 N N . GLY A 1 199 ? -13.414 -14.906 21.781 1 66.19 199 GLY A N 1
ATOM 1388 C CA . GLY A 1 199 ? -14.383 -13.844 21.562 1 66.19 199 GLY A CA 1
ATOM 1389 C C . GLY A 1 199 ? -13.742 -12.477 21.406 1 66.19 199 GLY A C 1
ATOM 1390 O O . GLY A 1 199 ? -14.43 -11.5 21.094 1 66.19 199 GLY A O 1
ATOM 1391 N N . HIS A 1 200 ? -12.594 -12.32 21.844 1 60.97 200 HIS A N 1
ATOM 1392 C CA . HIS A 1 200 ? -11.945 -11.016 21.766 1 60.97 200 HIS A CA 1
ATOM 1393 C C . HIS A 1 200 ? -11.836 -10.547 20.328 1 60.97 200 HIS A C 1
ATOM 1395 O O . HIS A 1 200 ? -11.891 -9.344 20.047 1 60.97 200 HIS A O 1
ATOM 1401 N N . TRP A 1 201 ? -11.852 -11.383 19.422 1 59.69 201 TRP A N 1
ATOM 1402 C CA . TRP A 1 201 ? -11.805 -11.055 18 1 59.69 201 TRP A CA 1
ATOM 1403 C C . TRP A 1 201 ? -13.102 -10.398 17.547 1 59.69 201 TRP A C 1
ATOM 1405 O O . TRP A 1 201 ? -13.086 -9.469 16.734 1 59.69 201 TRP A O 1
ATOM 1415 N N . ARG A 1 202 ? -14.188 -10.938 18 1 59.16 202 ARG A N 1
ATOM 1416 C CA . ARG A 1 202 ? -15.477 -10.328 17.703 1 59.16 202 ARG A CA 1
ATOM 1417 C C . ARG A 1 202 ? -15.508 -8.867 18.156 1 59.16 202 ARG A C 1
ATOM 1419 O O . ARG A 1 202 ? -16.062 -8.016 17.469 1 59.16 202 ARG A O 1
ATOM 1426 N N . LYS A 1 203 ? -14.875 -8.641 19.328 1 58.19 203 LYS A N 1
ATOM 1427 C CA . LYS A 1 203 ? -14.875 -7.262 19.812 1 58.19 203 LYS A CA 1
ATOM 1428 C C . LYS A 1 203 ? -14 -6.371 18.922 1 58.19 203 LYS A C 1
ATOM 1430 O O . LYS A 1 203 ? -14.367 -5.234 18.625 1 58.19 203 LYS A O 1
ATOM 1435 N N . LEU A 1 204 ? -12.852 -6.996 18.547 1 57.72 204 LEU A N 1
ATOM 1436 C CA . LEU A 1 204 ? -11.953 -6.25 17.688 1 57.72 204 LEU A CA 1
ATOM 1437 C C . LEU A 1 204 ? -12.594 -6.016 16.312 1 57.72 204 LEU A C 1
ATOM 1439 O O . LEU A 1 204 ? -12.438 -4.938 15.734 1 57.72 204 LEU A O 1
ATOM 1443 N N . HIS A 1 205 ? -13.258 -7.047 15.75 1 58.19 205 HIS A N 1
ATOM 1444 C CA . HIS A 1 205 ? -13.953 -6.945 14.469 1 58.19 205 HIS A CA 1
ATOM 1445 C C . HIS A 1 205 ? -15.047 -5.883 14.523 1 58.19 205 HIS A C 1
ATOM 1447 O O . HIS A 1 205 ? -15.18 -5.078 13.594 1 58.19 205 HIS A O 1
ATOM 1453 N N . LYS A 1 206 ? -15.922 -5.938 15.5 1 58.31 206 LYS A N 1
ATOM 1454 C CA . LYS A 1 206 ? -17 -4.957 15.641 1 58.31 206 LYS A CA 1
ATOM 1455 C C . LYS A 1 206 ? -16.438 -3.547 15.805 1 58.31 206 LYS A C 1
ATOM 1457 O O . LYS A 1 206 ? -16.984 -2.584 15.273 1 58.31 206 LYS A O 1
ATOM 1462 N N . PHE A 1 207 ? -15.406 -3.596 16.641 1 54.5 207 PHE A N 1
ATOM 1463 C CA . PHE A 1 207 ? -14.75 -2.311 16.844 1 54.5 207 PHE A CA 1
ATOM 1464 C C . PHE A 1 207 ? -14.141 -1.8 15.547 1 54.5 207 PHE A C 1
ATOM 1466 O O . PHE A 1 207 ? -14.219 -0.608 15.242 1 54.5 207 PHE A O 1
ATOM 1473 N N . SER A 1 208 ? -13.539 -2.811 14.75 1 53.66 208 SER A N 1
ATOM 1474 C CA . SER A 1 208 ? -12.93 -2.441 13.477 1 53.66 208 SER A CA 1
ATOM 1475 C C . SER A 1 208 ? -13.984 -2.006 12.461 1 53.66 208 SER A C 1
ATOM 1477 O O . SER A 1 208 ? -13.734 -1.131 11.633 1 53.66 208 SER A O 1
ATOM 1479 N N . GLU A 1 209 ? -15.164 -2.771 12.273 1 54.09 209 GLU A N 1
ATOM 1480 C CA . GLU A 1 209 ? -16.266 -2.455 11.359 1 54.09 209 GLU A CA 1
ATOM 1481 C C . GLU A 1 209 ? -16.797 -1.046 11.602 1 54.09 209 GLU A C 1
ATOM 1483 O O . GLU A 1 209 ? -17.156 -0.342 10.656 1 54.09 209 GLU A O 1
ATOM 1488 N N . LYS A 1 210 ? -17.344 -0.881 12.828 1 48.44 210 LYS A N 1
ATOM 1489 C CA . LYS A 1 210 ? -18.047 0.378 13.055 1 48.44 210 LYS A CA 1
ATOM 1490 C C . LYS A 1 210 ? -17.141 1.573 12.75 1 48.44 210 LYS A C 1
ATOM 1492 O O . LYS A 1 210 ? -17.594 2.557 12.156 1 48.44 210 LYS A O 1
ATOM 1497 N N . ARG A 1 211 ? -16.297 1.699 13.555 1 50.84 211 ARG A N 1
ATOM 1498 C CA . ARG A 1 211 ? -15.633 3.002 13.586 1 50.84 211 ARG A CA 1
ATOM 1499 C C . ARG A 1 211 ? -14.305 2.965 12.836 1 50.84 211 ARG A C 1
ATOM 1501 O O . ARG A 1 211 ? -13.727 4.012 12.531 1 50.84 211 ARG A O 1
ATOM 1508 N N . LYS A 1 212 ? -13.523 1.654 12.602 1 54.03 212 LYS A N 1
ATOM 1509 C CA . LYS A 1 212 ? -12.109 1.96 12.781 1 54.03 212 LYS A CA 1
ATOM 1510 C C . LYS A 1 212 ? -11.328 1.724 11.492 1 54.03 212 LYS A C 1
ATOM 1512 O O . LYS A 1 212 ? -11.82 1.066 10.578 1 54.03 212 LYS A O 1
ATOM 1517 N N . PHE A 1 213 ? -10.094 1.982 11.539 1 60.88 213 PHE A N 1
ATOM 1518 C CA . PHE A 1 213 ? -8.828 2.051 10.82 1 60.88 213 PHE A CA 1
ATOM 1519 C C . PHE A 1 213 ? -8.516 0.722 10.141 1 60.88 213 PHE A C 1
ATOM 1521 O O . PHE A 1 213 ? -9.086 -0.311 10.492 1 60.88 213 PHE A O 1
ATOM 1528 N N . ALA A 1 214 ? -8.062 0.723 8.859 1 78.31 214 ALA A N 1
ATOM 1529 C CA . ALA A 1 214 ? -7.453 -0.426 8.195 1 78.31 214 ALA A CA 1
ATOM 1530 C C . ALA A 1 214 ? -6.586 -1.227 9.156 1 78.31 214 ALA A C 1
ATOM 1532 O O . ALA A 1 214 ? -5.512 -1.708 8.789 1 78.31 214 ALA A O 1
ATOM 1533 N N . LEU A 1 215 ? -7.258 -1.487 10.492 1 82.12 215 LEU A N 1
ATOM 1534 C CA . LEU A 1 215 ? -6.465 -2.086 11.555 1 82.12 215 LEU A CA 1
ATOM 1535 C C . LEU A 1 215 ? -6.145 -3.545 11.242 1 82.12 215 LEU A C 1
ATOM 1537 O O . LEU A 1 215 ? -5.039 -4.012 11.516 1 82.12 215 LEU A O 1
ATOM 1541 N N . GLU A 1 216 ? -7.148 -4.242 10.766 1 85.56 216 GLU A N 1
ATOM 1542 C CA . GLU A 1 216 ? -6.914 -5.641 10.414 1 85.56 216 GLU A CA 1
ATOM 1543 C C . GLU A 1 216 ? -5.777 -5.777 9.406 1 85.56 216 GLU A C 1
ATOM 1545 O O . GLU A 1 216 ? -4.887 -6.609 9.578 1 85.56 216 GLU A O 1
ATOM 1550 N N . LEU A 1 217 ? -5.836 -4.98 8.391 1 91.81 217 LEU A N 1
ATOM 1551 C CA . LEU A 1 217 ? -4.773 -5.023 7.395 1 91.81 217 LEU A CA 1
ATOM 1552 C C . LEU A 1 217 ? -3.434 -4.637 8.008 1 91.81 217 LEU A C 1
ATOM 1554 O O . LEU A 1 217 ? -2.418 -5.285 7.746 1 91.81 217 LEU A O 1
ATOM 1558 N N . ARG A 1 218 ? -3.443 -3.65 8.836 1 93.12 218 ARG A N 1
ATOM 1559 C CA . ARG A 1 218 ? -2.203 -3.182 9.445 1 93.12 218 ARG A CA 1
ATOM 1560 C C . ARG A 1 218 ? -1.57 -4.27 10.305 1 93.12 218 ARG A C 1
ATOM 1562 O O . ARG A 1 218 ? -0.362 -4.5 10.234 1 93.12 218 ARG A O 1
ATOM 1569 N N . ILE A 1 219 ? -2.387 -4.914 11.062 1 91.62 219 ILE A N 1
ATOM 1570 C CA . ILE A 1 219 ? -1.888 -5.977 11.938 1 91.62 219 ILE A CA 1
ATOM 1571 C C . ILE A 1 219 ? -1.313 -7.109 11.086 1 91.62 219 ILE A C 1
ATOM 1573 O O . ILE A 1 219 ? -0.231 -7.625 11.383 1 91.62 219 ILE A O 1
ATOM 1577 N N . ASN A 1 220 ? -2.008 -7.484 10.117 1 93.38 220 ASN A N 1
ATOM 1578 C CA . ASN A 1 220 ? -1.532 -8.562 9.25 1 93.38 220 ASN A CA 1
ATOM 1579 C C . ASN A 1 220 ? -0.244 -8.172 8.531 1 93.38 220 ASN A C 1
ATOM 1581 O O . ASN A 1 220 ? 0.617 -9.023 8.289 1 93.38 220 ASN A O 1
ATOM 1585 N N . LEU A 1 221 ? -0.096 -6.895 8.172 1 96.44 221 LEU A N 1
ATOM 1586 C CA . LEU A 1 221 ? 1.142 -6.445 7.543 1 96.44 221 LEU A CA 1
ATOM 1587 C C . LEU A 1 221 ? 2.299 -6.484 8.531 1 96.44 221 LEU A C 1
ATOM 1589 O O . LEU A 1 221 ? 3.424 -6.832 8.172 1 96.44 221 LEU A O 1
ATOM 1593 N N . VAL A 1 222 ? 2.021 -6.168 9.789 1 96.19 222 VAL A N 1
ATOM 1594 C CA . VAL A 1 222 ? 3.057 -6.266 10.812 1 96.19 222 VAL A CA 1
ATOM 1595 C C . VAL A 1 222 ? 3.531 -7.711 10.938 1 96.19 222 VAL A C 1
ATOM 1597 O O . VAL A 1 222 ? 4.734 -7.973 10.992 1 96.19 222 VAL A O 1
ATOM 1600 N N . ILE A 1 223 ? 2.621 -8.617 10.977 1 96 223 ILE A N 1
ATOM 1601 C CA . ILE A 1 223 ? 2.941 -10.039 11.094 1 96 223 ILE A CA 1
ATOM 1602 C C . ILE A 1 223 ? 3.734 -10.492 9.875 1 96 223 ILE A C 1
ATOM 1604 O O . ILE A 1 223 ? 4.781 -11.133 10.008 1 96 223 ILE A O 1
ATOM 1608 N N . LEU A 1 224 ? 3.275 -10.141 8.719 1 97.12 224 LEU A N 1
ATOM 1609 C CA . LEU A 1 224 ? 3.939 -10.547 7.484 1 97.12 224 LEU A CA 1
ATOM 1610 C C . LEU A 1 224 ? 5.371 -10.016 7.441 1 97.12 224 LEU A C 1
ATOM 1612 O O . LEU A 1 224 ? 6.309 -10.773 7.176 1 97.12 224 LEU A O 1
ATOM 1616 N N . PHE A 1 225 ? 5.539 -8.75 7.703 1 97.81 225 PHE A N 1
ATOM 1617 C CA . PHE A 1 225 ? 6.859 -8.133 7.605 1 97.81 225 PHE A CA 1
ATOM 1618 C C . PHE A 1 225 ? 7.773 -8.641 8.711 1 97.81 225 PHE A C 1
ATOM 1620 O O . PHE A 1 225 ? 8.984 -8.766 8.516 1 97.81 225 PHE A O 1
ATOM 1627 N N . SER A 1 226 ? 7.207 -8.945 9.891 1 96.56 226 SER A N 1
ATOM 1628 C CA . SER A 1 226 ? 8.008 -9.539 10.961 1 96.56 226 SER A CA 1
ATOM 1629 C C . SER A 1 226 ? 8.508 -10.93 10.562 1 96.56 226 SER A C 1
ATOM 1631 O O . SER A 1 226 ? 9.68 -11.258 10.781 1 96.56 226 SER A O 1
ATOM 1633 N N . LEU A 1 227 ? 7.672 -11.75 9.984 1 96.31 227 LEU A N 1
ATOM 1634 C CA . LEU A 1 227 ? 8.078 -13.07 9.516 1 96.31 227 LEU A CA 1
ATOM 1635 C C . LEU A 1 227 ? 9.094 -12.953 8.383 1 96.31 227 LEU A C 1
ATOM 1637 O O . LEU A 1 227 ? 10.031 -13.758 8.297 1 96.31 227 LEU A O 1
ATOM 1641 N N . ALA A 1 228 ? 8.844 -11.977 7.52 1 95.88 228 ALA A N 1
ATOM 1642 C CA . ALA A 1 228 ? 9.797 -11.758 6.434 1 95.88 228 ALA A CA 1
ATOM 1643 C C . ALA A 1 228 ? 11.156 -11.32 6.977 1 95.88 228 ALA A C 1
ATOM 1645 O O . ALA A 1 228 ? 12.195 -11.703 6.434 1 95.88 228 ALA A O 1
ATOM 1646 N N . ALA A 1 229 ? 11.133 -10.516 8.031 1 95.44 229 ALA A N 1
ATOM 1647 C CA . ALA A 1 229 ? 12.375 -10.125 8.688 1 95.44 229 ALA A CA 1
ATOM 1648 C C . ALA A 1 229 ? 13.094 -11.336 9.266 1 95.44 229 ALA A C 1
ATOM 1650 O O . ALA A 1 229 ? 14.312 -11.461 9.125 1 95.44 229 ALA A O 1
ATOM 1651 N N . LEU A 1 230 ? 12.375 -12.203 9.844 1 93 230 LEU A N 1
ATOM 1652 C CA . LEU A 1 230 ? 12.938 -13.438 10.375 1 93 230 LEU A CA 1
ATOM 1653 C C . LEU A 1 230 ? 13.531 -14.289 9.258 1 93 230 LEU A C 1
ATOM 1655 O O . LEU A 1 230 ? 14.648 -14.789 9.375 1 93 230 LEU A O 1
ATOM 1659 N N . ALA A 1 231 ? 12.797 -14.43 8.219 1 91.94 231 ALA A N 1
ATOM 1660 C CA . ALA A 1 231 ? 13.258 -15.219 7.086 1 91.94 231 ALA A CA 1
ATOM 1661 C C . ALA A 1 231 ? 14.539 -14.641 6.492 1 91.94 231 ALA A C 1
ATOM 1663 O O . ALA A 1 231 ? 15.5 -15.367 6.234 1 91.94 231 ALA A O 1
ATOM 1664 N N . SER A 1 232 ? 14.5 -13.359 6.309 1 88.75 232 SER A N 1
ATOM 1665 C CA . SER A 1 232 ? 15.664 -12.711 5.711 1 88.75 232 SER A CA 1
ATOM 1666 C C . SER A 1 232 ? 16.875 -12.805 6.625 1 88.75 232 SER A C 1
ATOM 1668 O O . SER A 1 232 ? 18.016 -12.969 6.152 1 88.75 232 SER A O 1
ATOM 1670 N N . SER A 1 233 ? 16.672 -12.719 7.891 1 88 233 SER A N 1
ATOM 1671 C CA . SER A 1 233 ? 17.781 -12.781 8.836 1 88 233 SER A CA 1
ATOM 1672 C C . SER A 1 233 ? 18.359 -14.188 8.922 1 88 233 SER A C 1
ATOM 1674 O O . SER A 1 233 ? 19.516 -14.367 9.297 1 88 233 SER A O 1
ATOM 1676 N N . THR A 1 234 ? 17.594 -15.203 8.617 1 84.06 234 THR A N 1
ATOM 1677 C CA . THR A 1 234 ? 18.047 -16.578 8.68 1 84.06 234 THR A CA 1
ATOM 1678 C C . THR A 1 234 ? 18.391 -17.094 7.281 1 84.06 234 THR A C 1
ATOM 1680 O O . THR A 1 234 ? 18.516 -18.312 7.074 1 84.06 234 THR A O 1
ATOM 1683 N N . HIS A 1 235 ? 18.375 -16.188 6.348 1 78.69 235 HIS A N 1
ATOM 1684 C CA . HIS A 1 235 ? 18.797 -16.469 4.98 1 78.69 235 HIS A CA 1
ATOM 1685 C C . HIS A 1 235 ? 17.828 -17.438 4.293 1 78.69 235 HIS A C 1
ATOM 1687 O O . HIS A 1 235 ? 18.266 -18.312 3.535 1 78.69 235 HIS A O 1
ATOM 1693 N N . VAL A 1 236 ? 16.703 -17.312 4.707 1 82.25 236 VAL A N 1
ATOM 1694 C CA . VAL A 1 236 ? 15.633 -18.016 4.016 1 82.25 236 VAL A CA 1
ATOM 1695 C C . VAL A 1 236 ? 14.828 -17.031 3.17 1 82.25 236 VAL A C 1
ATOM 1697 O O . VAL A 1 236 ? 14.852 -15.82 3.424 1 82.25 236 VAL A O 1
ATOM 1700 N N . SER A 1 237 ? 14.227 -17.531 2.168 1 83.25 237 SER A N 1
ATOM 1701 C CA . SER A 1 237 ? 13.516 -16.703 1.204 1 83.25 237 SER A CA 1
ATOM 1702 C C . SER A 1 237 ? 12.266 -16.078 1.826 1 83.25 237 SER A C 1
ATOM 1704 O O . SER A 1 237 ? 11.586 -16.719 2.631 1 83.25 237 SER A O 1
ATOM 1706 N N . ILE A 1 238 ? 12.062 -14.828 1.55 1 90.06 238 ILE A N 1
ATOM 1707 C CA . ILE A 1 238 ? 10.883 -14.102 1.985 1 90.06 238 ILE A CA 1
ATOM 1708 C C . ILE A 1 238 ? 9.625 -14.789 1.457 1 90.06 238 ILE A C 1
ATOM 1710 O O . ILE A 1 238 ? 8.547 -14.648 2.037 1 90.06 238 ILE A O 1
ATOM 1714 N N . MET A 1 239 ? 9.797 -15.625 0.457 1 89 239 MET A N 1
ATOM 1715 C CA . MET A 1 239 ? 8.688 -16.391 -0.104 1 89 239 MET A CA 1
ATOM 1716 C C . MET A 1 239 ? 8.086 -17.328 0.941 1 89 239 MET A C 1
ATOM 1718 O O . MET A 1 239 ? 6.867 -17.453 1.035 1 89 239 MET A O 1
ATOM 1722 N N . LEU A 1 240 ? 8.914 -17.922 1.627 1 91.81 240 LEU A N 1
ATOM 1723 C CA . LEU A 1 240 ? 8.453 -18.875 2.629 1 91.81 240 LEU A CA 1
ATOM 1724 C C . LEU A 1 240 ? 7.648 -18.172 3.717 1 91.81 240 LEU A C 1
ATOM 1726 O O . LEU A 1 240 ? 6.621 -18.688 4.164 1 91.81 240 LEU A O 1
ATOM 1730 N N . ALA A 1 241 ? 8.148 -17.016 4.156 1 94.25 241 ALA A N 1
ATOM 1731 C CA . ALA A 1 241 ? 7.441 -16.219 5.16 1 94.25 241 ALA A CA 1
ATOM 1732 C C . ALA A 1 241 ? 6.031 -15.875 4.691 1 94.25 241 ALA A C 1
ATOM 1734 O O . ALA A 1 241 ? 5.062 -16.078 5.426 1 94.25 241 ALA A O 1
ATOM 1735 N N . GLY A 1 242 ? 5.926 -15.375 3.449 1 95.94 242 GLY A N 1
ATOM 1736 C CA . GLY A 1 242 ? 4.621 -15.023 2.91 1 95.94 242 GLY A CA 1
ATOM 1737 C C . GLY A 1 242 ? 3.688 -16.219 2.793 1 95.94 242 GLY A C 1
ATOM 1738 O O . GLY A 1 242 ? 2.547 -16.156 3.258 1 95.94 242 GLY A O 1
ATOM 1739 N N . PHE A 1 243 ? 4.137 -17.266 2.283 1 94.75 243 PHE A N 1
ATOM 1740 C CA . PHE A 1 243 ? 3.312 -18.438 2.061 1 94.75 243 PHE A CA 1
ATOM 1741 C C . PHE A 1 243 ? 2.869 -19.047 3.387 1 94.75 243 PHE A C 1
ATOM 1743 O O . PHE A 1 243 ? 1.709 -19.438 3.539 1 94.75 243 PHE A O 1
ATOM 1750 N N . ALA A 1 244 ? 3.832 -19.172 4.289 1 95.56 244 ALA A N 1
ATOM 1751 C CA . ALA A 1 244 ? 3.514 -19.734 5.598 1 95.56 244 ALA A CA 1
ATOM 1752 C C . ALA A 1 244 ? 2.414 -18.938 6.285 1 95.56 244 ALA A C 1
ATOM 1754 O O . ALA A 1 244 ? 1.478 -19.5 6.848 1 95.56 244 ALA A O 1
ATOM 1755 N N . PHE A 1 245 ? 2.531 -17.641 6.285 1 96.5 245 PHE A N 1
ATOM 1756 C CA . PHE A 1 245 ? 1.485 -16.828 6.883 1 96.5 245 PHE A CA 1
ATOM 1757 C C . PHE A 1 245 ? 0.171 -16.984 6.129 1 96.5 245 PHE A C 1
ATOM 1759 O O . PHE A 1 245 ? -0.9 -17.016 6.738 1 96.5 245 PHE A O 1
ATOM 1766 N N . GLY A 1 246 ? 0.216 -17.047 4.754 1 95.56 246 GLY A N 1
ATOM 1767 C CA . GLY A 1 246 ? -0.975 -17.328 3.971 1 95.56 246 GLY A CA 1
ATOM 1768 C C . GLY A 1 246 ? -1.661 -18.625 4.379 1 95.56 246 GLY A C 1
ATOM 1769 O O . GLY A 1 246 ? -2.891 -18.672 4.465 1 95.56 246 GLY A O 1
ATOM 1770 N N . LEU A 1 247 ? -0.898 -19.641 4.668 1 94.81 247 LEU A N 1
ATOM 1771 C CA . LEU A 1 247 ? -1.444 -20.922 5.113 1 94.81 247 LEU A CA 1
ATOM 1772 C C . LEU A 1 247 ? -2.15 -20.766 6.457 1 94.81 247 LEU A C 1
ATOM 1774 O O . LEU A 1 247 ? -3.189 -21.391 6.688 1 94.81 247 LEU A O 1
ATOM 1778 N N . VAL A 1 248 ? -1.524 -20 7.316 1 95.38 248 VAL A N 1
ATOM 1779 C CA . VAL A 1 248 ? -2.137 -19.734 8.617 1 95.38 248 VAL A CA 1
ATOM 1780 C C . VAL A 1 248 ? -3.498 -19.078 8.422 1 95.38 248 VAL A C 1
ATOM 1782 O O . VAL A 1 248 ? -4.48 -19.469 9.055 1 95.38 248 VAL A O 1
ATOM 1785 N N . LEU A 1 249 ? -3.539 -18.109 7.547 1 93.5 249 LEU A N 1
ATOM 1786 C CA . LEU A 1 249 ? -4.797 -17.406 7.285 1 93.5 249 LEU A CA 1
ATOM 1787 C C . LEU A 1 249 ? -5.824 -18.375 6.688 1 93.5 249 LEU A C 1
ATOM 1789 O O . LEU A 1 249 ? -7.012 -18.297 7.016 1 93.5 249 LEU A O 1
ATOM 1793 N N . ALA A 1 250 ? -5.355 -19.234 5.812 1 92.62 250 ALA A N 1
ATOM 1794 C CA . ALA A 1 250 ? -6.242 -20.234 5.223 1 92.62 250 ALA A CA 1
ATOM 1795 C C . ALA A 1 250 ? -6.816 -21.156 6.297 1 92.62 250 ALA A C 1
ATOM 1797 O O . ALA A 1 250 ? -7.988 -21.547 6.234 1 92.62 250 ALA A O 1
ATOM 1798 N N . ALA A 1 251 ? -6.051 -21.484 7.234 1 91.62 251 ALA A N 1
ATOM 1799 C CA . ALA A 1 251 ? -6.438 -22.438 8.273 1 91.62 251 ALA A CA 1
ATOM 1800 C C . ALA A 1 251 ? -7.426 -21.812 9.25 1 91.62 251 ALA A C 1
ATOM 1802 O O . ALA A 1 251 ? -8.328 -22.484 9.75 1 91.62 251 ALA A O 1
ATOM 1803 N N . ILE A 1 252 ? -7.254 -20.562 9.531 1 88.75 252 ILE A N 1
ATOM 1804 C CA . ILE A 1 252 ? -8.117 -19.891 10.508 1 88.75 252 ILE A CA 1
ATOM 1805 C C . ILE A 1 252 ? -9.367 -19.375 9.812 1 88.75 252 ILE A C 1
ATOM 1807 O O . ILE A 1 252 ? -10.43 -19.25 10.43 1 88.75 252 ILE A O 1
ATOM 1811 N N . GLY A 1 253 ? -9.305 -19.062 8.609 1 86.56 253 GLY A N 1
ATOM 1812 C CA . GLY A 1 253 ? -10.367 -18.391 7.875 1 86.56 253 GLY A CA 1
ATOM 1813 C C . GLY A 1 253 ? -10.156 -16.891 7.766 1 86.56 253 GLY A C 1
ATOM 1814 O O . GLY A 1 253 ? -10.094 -16.188 8.781 1 86.56 253 GLY A O 1
ATOM 1815 N N . GLU A 1 254 ? -9.906 -16.438 6.578 1 78.88 254 GLU A N 1
ATOM 1816 C CA . GLU A 1 254 ? -9.656 -15.023 6.305 1 78.88 254 GLU A CA 1
ATOM 1817 C C . GLU A 1 254 ? -10.969 -14.242 6.219 1 78.88 254 GLU A C 1
ATOM 1819 O O . GLU A 1 254 ? -11.828 -14.547 5.395 1 78.88 254 GLU A O 1
ATOM 1824 N N . PRO A 1 255 ? -11.125 -13.195 7.043 1 78.94 255 PRO A N 1
ATOM 1825 C CA . PRO A 1 255 ? -12.312 -12.352 6.918 1 78.94 255 PRO A CA 1
ATOM 1826 C C . PRO A 1 255 ? -12.438 -11.703 5.543 1 78.94 255 PRO A C 1
ATOM 1828 O O . PRO A 1 255 ? -11.422 -11.352 4.93 1 78.94 255 PRO A O 1
ATOM 1831 N N . ARG A 1 256 ? -13.664 -11.648 5.129 1 83 256 ARG A N 1
ATOM 1832 C CA . ARG A 1 256 ? -13.945 -11.094 3.807 1 83 256 ARG A CA 1
ATOM 1833 C C . ARG A 1 256 ? -13.352 -9.695 3.656 1 83 256 ARG A C 1
ATOM 1835 O O . ARG A 1 256 ? -12.82 -9.359 2.6 1 83 256 ARG A O 1
ATOM 1842 N N . ARG A 1 257 ? -13.391 -8.914 4.684 1 83.25 257 ARG A N 1
ATOM 1843 C CA . ARG A 1 257 ? -12.883 -7.547 4.641 1 83.25 257 ARG A CA 1
ATOM 1844 C C . ARG A 1 257 ? -11.367 -7.535 4.426 1 83.25 257 ARG A C 1
ATOM 1846 O O . ARG A 1 257 ? -10.852 -6.738 3.639 1 83.25 257 ARG A O 1
ATOM 1853 N N . LEU A 1 258 ? -10.664 -8.391 5.156 1 86.81 258 LEU A N 1
ATOM 1854 C CA . LEU A 1 258 ? -9.219 -8.5 4.992 1 86.81 258 LEU A CA 1
ATOM 1855 C C . LEU A 1 258 ? -8.867 -8.938 3.576 1 86.81 258 LEU A C 1
ATOM 1857 O O . LEU A 1 258 ? -7.934 -8.406 2.969 1 86.81 258 LEU A O 1
ATOM 1861 N N . ALA A 1 259 ? -9.625 -9.844 3.094 1 88.69 259 ALA A N 1
ATOM 1862 C CA . ALA A 1 259 ? -9.383 -10.328 1.739 1 88.69 259 ALA A CA 1
ATOM 1863 C C . ALA A 1 259 ? -9.508 -9.203 0.718 1 88.69 259 ALA A C 1
ATOM 1865 O O . ALA A 1 259 ? -8.68 -9.094 -0.195 1 88.69 259 ALA A O 1
ATOM 1866 N N . LYS A 1 260 ? -10.492 -8.367 0.904 1 88.06 260 LYS A N 1
ATOM 1867 C CA . LYS A 1 260 ? -10.695 -7.246 -0.005 1 88.06 260 LYS A CA 1
ATOM 1868 C C . LYS A 1 260 ? -9.562 -6.23 0.109 1 88.06 260 LYS A C 1
ATOM 1870 O O . LYS A 1 260 ? -9.109 -5.684 -0.898 1 88.06 260 LYS A O 1
ATOM 1875 N N . GLN A 1 261 ? -9.117 -5.996 1.294 1 90.5 261 GLN A N 1
ATOM 1876 C CA . GLN A 1 261 ? -8.039 -5.043 1.501 1 90.5 261 GLN A CA 1
ATOM 1877 C C . GLN A 1 261 ? -6.715 -5.586 0.964 1 90.5 261 GLN A C 1
ATOM 1879 O O . GLN A 1 261 ? -5.934 -4.848 0.362 1 90.5 261 GLN A O 1
ATOM 1884 N N . LEU A 1 262 ? -6.512 -6.859 1.172 1 90.94 262 LEU A N 1
ATOM 1885 C CA . LEU A 1 262 ? -5.32 -7.504 0.627 1 90.94 262 LEU A CA 1
ATOM 1886 C C . LEU A 1 262 ? -5.348 -7.496 -0.897 1 90.94 262 LEU A C 1
ATOM 1888 O O . LEU A 1 262 ? -4.309 -7.324 -1.539 1 90.94 262 LEU A O 1
ATOM 1892 N N . PHE A 1 263 ? -6.508 -7.684 -1.383 1 89.12 263 PHE A N 1
ATOM 1893 C CA . PHE A 1 263 ? -6.668 -7.609 -2.83 1 89.12 263 PHE A CA 1
ATOM 1894 C C . PHE A 1 263 ? -6.25 -6.238 -3.35 1 89.12 263 PHE A C 1
ATOM 1896 O O . PHE A 1 263 ? -5.5 -6.141 -4.324 1 89.12 263 PHE A O 1
ATOM 1903 N N . ALA A 1 264 ? -6.68 -5.227 -2.693 1 90.31 264 ALA A N 1
ATOM 1904 C CA . ALA A 1 264 ? -6.371 -3.865 -3.117 1 90.31 264 ALA A CA 1
ATOM 1905 C C . ALA A 1 264 ? -4.867 -3.604 -3.076 1 90.31 264 ALA A C 1
ATOM 1907 O O . ALA A 1 264 ? -4.289 -3.098 -4.043 1 90.31 264 ALA A O 1
ATOM 1908 N N . ILE A 1 265 ? -4.215 -3.93 -2.033 1 94.06 265 ILE A N 1
ATOM 1909 C CA . ILE A 1 265 ? -2.805 -3.602 -1.857 1 94.06 265 ILE A CA 1
ATOM 1910 C C . ILE A 1 265 ? -1.948 -4.527 -2.717 1 94.06 265 ILE A C 1
ATOM 1912 O O . ILE A 1 265 ? -0.952 -4.094 -3.303 1 94.06 265 ILE A O 1
ATOM 1916 N N . THR A 1 266 ? -2.297 -5.801 -2.797 1 94.5 266 THR A N 1
ATOM 1917 C CA . THR A 1 266 ? -1.479 -6.777 -3.51 1 94.5 266 THR A CA 1
ATOM 1918 C C . THR A 1 266 ? -1.751 -6.719 -5.008 1 94.5 266 THR A C 1
ATOM 1920 O O . THR A 1 266 ? -0.856 -6.402 -5.797 1 94.5 266 THR A O 1
ATOM 1923 N N . ASP A 1 267 ? -2.969 -6.852 -5.383 1 91.56 267 ASP A N 1
ATOM 1924 C CA . ASP A 1 267 ? -3.309 -6.906 -6.801 1 91.56 267 ASP A CA 1
ATOM 1925 C C . ASP A 1 267 ? -3.342 -5.508 -7.41 1 91.56 267 ASP A C 1
ATOM 1927 O O . ASP A 1 267 ? -3.127 -5.344 -8.617 1 91.56 267 ASP A O 1
ATOM 1931 N N . GLY A 1 268 ? -3.576 -4.59 -6.578 1 91.75 268 GLY A N 1
ATOM 1932 C CA . GLY A 1 268 ? -3.691 -3.227 -7.07 1 91.75 268 GLY A CA 1
ATOM 1933 C C . GLY A 1 268 ? -2.348 -2.559 -7.301 1 91.75 268 GLY A C 1
ATOM 1934 O O . GLY A 1 268 ? -2.229 -1.662 -8.133 1 91.75 268 GLY A O 1
ATOM 1935 N N . PHE A 1 269 ? -1.421 -3.029 -6.539 1 95.69 269 PHE A N 1
ATOM 1936 C CA . PHE A 1 269 ? -0.2 -2.236 -6.625 1 95.69 269 PHE A CA 1
ATOM 1937 C C . PHE A 1 269 ? 1.032 -3.131 -6.551 1 95.69 269 PHE A C 1
ATOM 1939 O O . PHE A 1 269 ? 1.851 -3.143 -7.473 1 95.69 269 PHE A O 1
ATOM 1946 N N . PHE A 1 270 ? 1.243 -3.924 -5.555 1 97.19 270 PHE A N 1
ATOM 1947 C CA . PHE A 1 270 ? 2.521 -4.555 -5.25 1 97.19 270 PHE A CA 1
ATOM 1948 C C . PHE A 1 270 ? 2.756 -5.766 -6.148 1 97.19 270 PHE A C 1
ATOM 1950 O O . PHE A 1 270 ? 3.881 -6.008 -6.59 1 97.19 270 PHE A O 1
ATOM 1957 N N . ALA A 1 271 ? 1.702 -6.59 -6.379 1 95.19 271 ALA A N 1
ATOM 1958 C CA . ALA A 1 271 ? 1.886 -7.777 -7.207 1 95.19 271 ALA A CA 1
ATOM 1959 C C . ALA A 1 271 ? 2.316 -7.398 -8.625 1 95.19 271 ALA A C 1
ATOM 1961 O O . ALA A 1 271 ? 3.314 -7.914 -9.133 1 95.19 271 ALA A O 1
ATOM 1962 N N . PRO A 1 272 ? 1.6 -6.418 -9.25 1 94.31 272 PRO A N 1
ATOM 1963 C CA . PRO A 1 272 ? 2.084 -6.004 -10.57 1 94.31 272 PRO A CA 1
ATOM 1964 C C . PRO A 1 272 ? 3.521 -5.488 -10.539 1 94.31 272 PRO A C 1
ATOM 1966 O O . PRO A 1 272 ? 4.297 -5.758 -11.453 1 94.31 272 PRO A O 1
ATOM 1969 N N . LEU A 1 273 ? 3.803 -4.723 -9.516 1 96.94 273 LEU A N 1
ATOM 1970 C CA . LEU A 1 273 ? 5.16 -4.207 -9.375 1 96.94 273 LEU A CA 1
ATOM 1971 C C . LEU A 1 273 ? 6.168 -5.348 -9.297 1 96.94 273 LEU A C 1
ATOM 1973 O O . LEU A 1 273 ? 7.219 -5.301 -9.938 1 96.94 273 LEU A O 1
ATOM 1977 N N . PHE A 1 274 ? 5.914 -6.355 -8.609 1 96.19 274 PHE A N 1
ATOM 1978 C CA . PHE A 1 274 ? 6.785 -7.512 -8.445 1 96.19 274 PHE A CA 1
ATOM 1979 C C . PHE A 1 274 ? 6.992 -8.227 -9.773 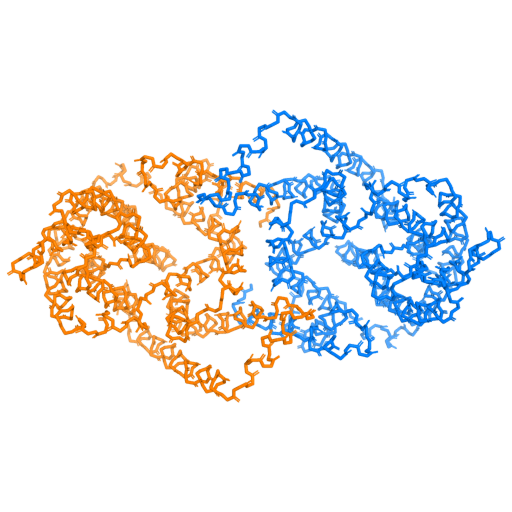1 96.19 274 PHE A C 1
ATOM 1981 O O . PHE A 1 274 ? 8.125 -8.531 -10.148 1 96.19 274 PHE A O 1
ATOM 1988 N N . PHE A 1 275 ? 5.953 -8.516 -10.469 1 96.25 275 PHE A N 1
ATOM 1989 C CA . PHE A 1 275 ? 6.059 -9.281 -11.711 1 96.25 275 PHE A CA 1
ATOM 1990 C C . PHE A 1 275 ? 6.754 -8.469 -12.789 1 96.25 275 PHE A C 1
ATOM 1992 O O . PHE A 1 275 ? 7.492 -9.023 -13.617 1 96.25 275 PHE A O 1
ATOM 1999 N N . VAL A 1 276 ? 6.5 -7.18 -12.766 1 96.31 276 VAL A N 1
ATOM 2000 C CA . VAL A 1 276 ? 7.234 -6.328 -13.695 1 96.31 276 VAL A CA 1
ATOM 2001 C C . VAL A 1 276 ? 8.719 -6.348 -13.352 1 96.31 276 VAL A C 1
ATOM 2003 O O . VAL A 1 276 ? 9.57 -6.418 -14.242 1 96.31 276 VAL A O 1
ATOM 2006 N N . TRP A 1 277 ? 9.023 -6.254 -12.047 1 96.75 277 TRP A N 1
ATOM 2007 C CA . TRP A 1 277 ? 10.414 -6.34 -11.617 1 96.75 277 TRP A CA 1
ATOM 2008 C C . TRP A 1 277 ? 11.039 -7.656 -12.062 1 96.75 277 TRP A C 1
ATOM 2010 O O . TRP A 1 277 ? 12.164 -7.676 -12.586 1 96.75 277 TRP A O 1
ATOM 2020 N N . LEU A 1 278 ? 10.367 -8.773 -11.844 1 94.88 278 LEU A N 1
ATOM 2021 C CA . LEU A 1 278 ? 10.875 -10.094 -12.203 1 94.88 278 LEU A CA 1
ATOM 2022 C C . LEU A 1 278 ? 11.141 -10.18 -13.703 1 94.88 278 LEU A C 1
ATOM 2024 O O . LEU A 1 278 ? 12.18 -10.672 -14.133 1 94.88 278 LEU A O 1
ATOM 2028 N N . GLY A 1 279 ? 10.219 -9.727 -14.492 1 94.38 279 GLY A N 1
ATOM 2029 C CA . GLY A 1 279 ? 10.438 -9.664 -15.93 1 94.38 279 GLY A CA 1
ATOM 2030 C C . GLY A 1 279 ? 11.641 -8.836 -16.312 1 94.38 279 GLY A C 1
ATOM 2031 O O . GLY A 1 279 ? 12.398 -9.203 -17.219 1 94.38 279 GLY A O 1
ATOM 2032 N N . ALA A 1 280 ? 11.766 -7.723 -15.664 1 95.62 280 ALA A N 1
ATOM 2033 C CA . ALA A 1 280 ? 12.875 -6.824 -15.961 1 95.62 280 ALA A CA 1
ATOM 2034 C C . ALA A 1 280 ? 14.211 -7.477 -15.617 1 95.62 280 ALA A 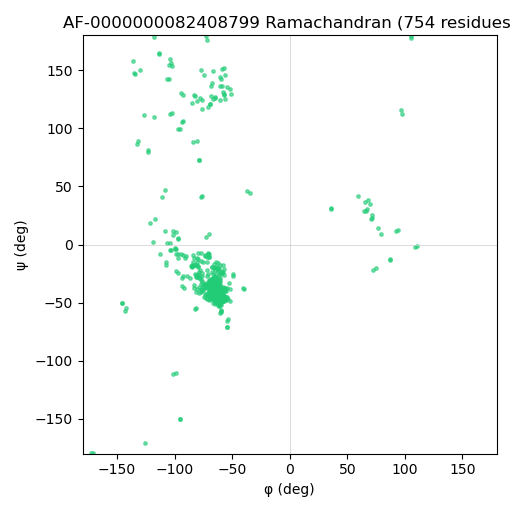C 1
ATOM 2036 O O . ALA A 1 280 ? 15.25 -7.125 -16.188 1 95.62 280 ALA A O 1
ATOM 2037 N N . ALA A 1 281 ? 14.195 -8.414 -14.688 1 93.44 281 ALA A N 1
ATOM 2038 C CA . ALA A 1 281 ? 15.422 -9.039 -14.188 1 93.44 281 ALA A CA 1
ATOM 2039 C C . ALA A 1 281 ? 15.844 -10.203 -15.086 1 93.44 281 ALA A C 1
ATOM 2041 O O . ALA A 1 281 ? 16.984 -10.656 -15.031 1 93.44 281 ALA A O 1
ATOM 2042 N N . ILE A 1 282 ? 14.961 -10.719 -15.906 1 91.56 282 ILE A N 1
ATOM 2043 C CA . ILE A 1 282 ? 15.227 -11.898 -16.719 1 91.56 282 ILE A CA 1
ATOM 2044 C C . ILE A 1 282 ? 15.711 -11.469 -18.109 1 91.56 282 ILE A C 1
ATOM 2046 O O . ILE A 1 282 ? 15.086 -10.633 -18.766 1 91.56 282 ILE A O 1
ATOM 2050 N N . ASN A 1 283 ? 16.75 -12.047 -18.5 1 91 283 ASN A N 1
ATOM 2051 C CA . ASN A 1 283 ? 17.297 -11.797 -19.828 1 91 283 ASN A CA 1
ATOM 2052 C C . ASN A 1 283 ? 16.859 -12.875 -20.828 1 91 283 ASN A C 1
ATOM 2054 O O . ASN A 1 283 ? 17.484 -13.93 -20.922 1 91 283 ASN A O 1
ATOM 2058 N N . LEU A 1 284 ? 15.867 -12.594 -21.609 1 89.5 284 LEU A N 1
ATOM 2059 C CA . LEU A 1 284 ? 15.344 -13.562 -22.578 1 89.5 284 LEU A CA 1
ATOM 2060 C C . LEU A 1 284 ? 16.266 -13.688 -23.781 1 89.5 284 LEU A C 1
ATOM 2062 O O . LEU A 1 284 ? 16.188 -14.656 -24.531 1 89.5 284 LEU A O 1
ATOM 2066 N N . ARG A 1 285 ? 17.203 -12.766 -24 1 85.38 285 ARG A N 1
ATOM 2067 C CA . ARG A 1 285 ? 18.172 -12.875 -25.078 1 85.38 285 ARG A CA 1
ATOM 2068 C C . ARG A 1 285 ? 19.047 -14.117 -24.906 1 85.38 285 ARG A C 1
ATOM 2070 O O . ARG A 1 285 ? 19.531 -14.68 -25.891 1 85.38 285 ARG A O 1
ATOM 2077 N N . ASP A 1 286 ? 19.016 -14.523 -23.672 1 82.69 286 ASP A N 1
ATOM 2078 C CA . ASP A 1 286 ? 19.797 -15.711 -23.359 1 82.69 286 ASP A CA 1
ATOM 2079 C C . ASP A 1 286 ? 19.172 -16.953 -23.984 1 82.69 286 ASP A C 1
ATOM 2081 O O . ASP A 1 286 ? 19.859 -17.938 -24.266 1 82.69 286 ASP A O 1
ATOM 2085 N N . LEU A 1 287 ? 17.859 -16.969 -24.141 1 83.12 287 LEU A N 1
ATOM 2086 C CA . LEU A 1 287 ? 17.219 -18.109 -24.797 1 83.12 287 LEU A CA 1
ATOM 2087 C C . LEU A 1 287 ? 17.656 -18.234 -26.25 1 83.12 287 LEU A C 1
ATOM 2089 O O . LEU A 1 287 ? 17.797 -19.344 -26.766 1 83.12 287 LEU A O 1
ATOM 2093 N N . VAL A 1 288 ? 17.891 -17.109 -26.844 1 82.62 288 VAL A N 1
ATOM 2094 C CA . VAL A 1 288 ? 18.328 -17.109 -28.234 1 82.62 288 VAL A CA 1
ATOM 2095 C C . VAL A 1 288 ? 19.812 -17.484 -28.312 1 82.62 288 VAL A C 1
ATOM 2097 O O . VAL A 1 288 ? 20.219 -18.266 -29.172 1 82.62 288 VAL A O 1
ATOM 2100 N N . THR A 1 289 ? 20.547 -16.938 -27.375 1 86.19 289 THR A N 1
ATOM 2101 C CA . THR A 1 289 ? 21.969 -17.203 -27.391 1 86.19 289 THR A CA 1
ATOM 2102 C C . THR A 1 289 ? 22.281 -18.609 -26.875 1 86.19 289 THR A C 1
ATOM 2104 O O . THR A 1 289 ? 23.312 -19.188 -27.203 1 86.19 289 THR A O 1
ATOM 2107 N N . HIS A 1 290 ? 21.406 -19.062 -26.062 1 87.19 290 HIS A N 1
ATOM 2108 C CA . HIS A 1 290 ? 21.531 -20.422 -25.547 1 87.19 290 HIS A CA 1
ATOM 2109 C C . HIS A 1 290 ? 20.297 -21.25 -25.844 1 87.19 290 HIS A C 1
ATOM 2111 O O . HIS A 1 290 ? 19.5 -21.531 -24.938 1 87.19 290 HIS A O 1
ATOM 2117 N N . PRO A 1 291 ? 20.188 -21.766 -27.016 1 88.88 291 PRO A N 1
ATOM 2118 C CA . PRO A 1 291 ? 19 -22.516 -27.422 1 88.88 291 PRO A CA 1
ATOM 2119 C C . PRO A 1 291 ? 18.734 -23.719 -26.531 1 88.88 291 PRO A C 1
ATOM 2121 O O . PRO A 1 291 ? 17.594 -24.172 -26.422 1 88.88 291 PRO A O 1
ATOM 2124 N N . SER A 1 292 ? 19.828 -24.188 -25.906 1 90.88 292 SER A N 1
ATOM 2125 C CA . SER A 1 292 ? 19.656 -25.281 -24.969 1 90.88 292 SER A CA 1
ATOM 2126 C C . SER A 1 292 ? 18.672 -24.922 -23.859 1 90.88 292 SER A C 1
ATOM 2128 O O . SER A 1 292 ? 18 -25.797 -23.312 1 90.88 292 SER A O 1
ATOM 2130 N N . ALA A 1 293 ? 18.594 -23.703 -23.625 1 92.81 293 ALA A N 1
ATOM 2131 C CA . ALA A 1 293 ? 17.656 -23.25 -22.594 1 92.81 293 ALA A CA 1
ATOM 2132 C C . ALA A 1 293 ? 16.219 -23.453 -23.031 1 92.81 293 ALA A C 1
ATOM 2134 O O . ALA A 1 293 ? 15.352 -23.781 -22.219 1 92.81 293 ALA A O 1
ATOM 2135 N N . ILE A 1 294 ? 15.922 -23.219 -24.25 1 94.31 294 ILE A N 1
ATOM 2136 C CA . ILE A 1 294 ? 14.586 -23.484 -24.766 1 94.31 294 ILE A CA 1
ATOM 2137 C C . ILE A 1 294 ? 14.25 -24.969 -24.609 1 94.31 294 ILE A C 1
ATOM 2139 O O . ILE A 1 294 ? 13.156 -25.312 -24.156 1 94.31 294 ILE A O 1
ATOM 2143 N N . TRP A 1 295 ? 15.211 -25.734 -24.953 1 95.75 295 TRP A N 1
ATOM 2144 C CA . TRP A 1 295 ? 15 -27.172 -24.828 1 95.75 295 TRP A CA 1
ATOM 2145 C C . TRP A 1 295 ? 14.82 -27.562 -23.359 1 95.75 295 TRP A C 1
ATOM 2147 O O . TRP A 1 295 ? 14.008 -28.438 -23.047 1 95.75 295 TRP A O 1
ATOM 2157 N N . LEU A 1 296 ? 15.57 -26.969 -22.578 1 96.38 296 LEU A N 1
ATOM 2158 C CA . LEU A 1 296 ? 15.406 -27.234 -21.156 1 96.38 296 LEU A CA 1
ATOM 2159 C C . LEU A 1 296 ? 13.984 -26.906 -20.703 1 96.38 296 LEU A C 1
ATOM 2161 O O . LEU A 1 296 ? 13.359 -27.688 -19.984 1 96.38 296 LEU A O 1
ATOM 2165 N N . GLY A 1 297 ? 13.516 -25.719 -21.125 1 96.88 297 GLY A N 1
ATOM 2166 C CA . GLY A 1 297 ? 12.148 -25.344 -20.797 1 96.88 297 GLY A CA 1
ATOM 2167 C C . GLY A 1 297 ? 11.125 -26.344 -21.312 1 96.88 297 GLY A C 1
ATOM 2168 O O . GLY A 1 297 ? 10.188 -26.703 -20.609 1 96.88 297 GLY A O 1
ATOM 2169 N N . LEU A 1 298 ? 11.281 -26.766 -22.516 1 96.81 298 LEU A N 1
ATOM 2170 C CA . LEU A 1 298 ? 10.383 -27.734 -23.125 1 96.81 298 LEU A CA 1
ATOM 2171 C C . LEU A 1 298 ? 10.438 -29.078 -22.375 1 96.81 298 LEU A C 1
ATOM 2173 O O . LEU A 1 298 ? 9.398 -29.703 -22.156 1 96.81 298 LEU A O 1
ATOM 2177 N N . VAL A 1 299 ? 11.586 -29.438 -22.031 1 97.81 299 VAL A N 1
ATOM 2178 C CA . VAL A 1 299 ? 11.766 -30.719 -21.328 1 97.81 299 VAL A CA 1
ATOM 2179 C C . VAL A 1 299 ? 11.156 -30.625 -19.938 1 97.81 299 VAL A C 1
ATOM 2181 O O . VAL A 1 299 ? 10.438 -31.547 -19.516 1 97.81 299 VAL A O 1
ATOM 2184 N N . LEU A 1 300 ? 11.445 -29.562 -19.266 1 98.38 300 LEU A N 1
ATOM 2185 C CA . LEU A 1 300 ? 10.883 -29.406 -17.922 1 98.38 300 LEU A CA 1
ATOM 2186 C C . LEU A 1 300 ? 9.359 -29.344 -17.984 1 98.38 300 LEU A C 1
ATOM 2188 O O . LEU A 1 300 ? 8.672 -29.984 -17.172 1 98.38 300 LEU A O 1
ATOM 2192 N N . GLY A 1 301 ? 8.859 -28.516 -18.875 1 98.31 301 GLY A N 1
ATOM 2193 C CA . GLY A 1 301 ? 7.418 -28.453 -19.031 1 98.31 301 GLY A CA 1
ATOM 2194 C C . GLY A 1 301 ? 6.801 -29.781 -19.438 1 98.31 301 GLY A C 1
ATOM 2195 O O . GLY A 1 301 ? 5.789 -30.203 -18.859 1 98.31 301 GLY A O 1
ATOM 2196 N N . GLY A 1 302 ? 7.391 -30.391 -20.406 1 98.06 302 GLY A N 1
ATOM 2197 C CA . GLY A 1 302 ? 6.926 -31.688 -20.828 1 98.06 302 GLY A CA 1
ATOM 2198 C C . GLY A 1 302 ? 6.996 -32.75 -19.734 1 98.06 302 GLY A C 1
ATOM 2199 O O . GLY A 1 302 ? 6.062 -33.531 -19.547 1 98.06 302 GLY A O 1
ATOM 2200 N N . ALA A 1 303 ? 8.094 -32.75 -19.078 1 98.31 303 ALA A N 1
ATOM 2201 C CA . ALA A 1 303 ? 8.25 -33.688 -17.984 1 98.31 303 ALA A CA 1
ATOM 2202 C C . ALA A 1 303 ? 7.195 -33.469 -16.906 1 98.31 303 ALA A C 1
ATOM 2204 O O . ALA A 1 303 ? 6.664 -34.438 -16.344 1 98.31 303 ALA A O 1
ATOM 2205 N N . THR A 1 304 ? 6.969 -32.219 -16.609 1 98.56 304 THR A N 1
ATOM 2206 C CA . THR A 1 304 ? 5.926 -31.922 -15.633 1 98.56 304 THR A CA 1
ATOM 2207 C C . THR A 1 304 ? 4.586 -32.5 -16.078 1 98.56 304 THR A C 1
ATOM 2209 O O . THR A 1 304 ? 3.896 -33.156 -15.289 1 98.56 304 THR A O 1
ATOM 2212 N N . LEU A 1 305 ? 4.219 -32.312 -17.297 1 98.56 305 LEU A N 1
ATOM 2213 C CA . LEU A 1 305 ? 2.949 -32.812 -17.812 1 98.56 305 LEU A CA 1
ATOM 2214 C C . LEU A 1 305 ? 2.914 -34.312 -17.781 1 98.56 305 LEU A C 1
ATOM 2216 O O . LEU A 1 305 ? 1.914 -34.906 -17.375 1 98.56 305 LEU A O 1
ATOM 2220 N N . VAL A 1 306 ? 3.979 -34.938 -18.172 1 98.38 306 VAL A N 1
ATOM 2221 C CA . VAL A 1 306 ? 4.023 -36.406 -18.234 1 98.38 306 VAL A CA 1
ATOM 2222 C C . VAL A 1 306 ? 3.922 -37 -16.844 1 98.38 306 VAL A C 1
ATOM 2224 O O . VAL A 1 306 ? 3.148 -37.906 -16.609 1 98.38 306 VAL A O 1
ATOM 2227 N N . VAL A 1 307 ? 4.672 -36.438 -15.961 1 98.31 307 VAL A N 1
ATOM 2228 C CA . VAL A 1 307 ? 4.715 -36.969 -14.602 1 98.31 307 VAL A CA 1
ATOM 2229 C C . VAL A 1 307 ? 3.334 -36.844 -13.961 1 98.31 307 VAL A C 1
ATOM 2231 O O . VAL A 1 307 ? 2.842 -37.781 -13.344 1 98.31 307 VAL A O 1
ATOM 2234 N N . HIS A 1 308 ? 2.717 -35.719 -14.047 1 98.44 308 HIS A N 1
ATOM 2235 C CA . HIS A 1 308 ? 1.398 -35.531 -13.453 1 98.44 308 HIS A CA 1
ATOM 2236 C C . HIS A 1 308 ? 0.34 -36.344 -14.18 1 98.44 308 HIS A C 1
ATOM 2238 O O . HIS A 1 308 ? -0.588 -36.844 -13.562 1 98.44 308 HIS A O 1
ATOM 2244 N N . ALA A 1 309 ? 0.439 -36.5 -15.469 1 97.56 309 ALA A N 1
ATOM 2245 C CA . ALA A 1 309 ? -0.478 -37.344 -16.25 1 97.56 309 ALA A CA 1
ATOM 2246 C C . ALA A 1 309 ? -0.362 -38.781 -15.836 1 97.56 309 ALA A C 1
ATOM 2248 O O . ALA A 1 309 ? -1.341 -39.531 -15.898 1 97.56 309 ALA A O 1
ATOM 2249 N N . ALA A 1 310 ? 0.753 -39.188 -15.445 1 97.25 310 ALA A N 1
ATOM 2250 C CA . ALA A 1 310 ? 1.009 -40.594 -15.109 1 97.25 310 ALA A CA 1
ATOM 2251 C C . ALA A 1 310 ? 0.168 -41.031 -13.914 1 97.25 310 ALA A C 1
ATOM 2253 O O . ALA A 1 310 ? -0.006 -42.25 -13.672 1 97.25 310 ALA A O 1
ATOM 2254 N N . ILE A 1 311 ? -0.333 -40.125 -13.258 1 96 311 ILE A N 1
ATOM 2255 C CA . ILE A 1 311 ? -1.126 -40.438 -12.078 1 96 311 ILE A CA 1
ATOM 2256 C C . ILE A 1 311 ? -2.438 -41.094 -12.5 1 96 311 ILE A C 1
ATOM 2258 O O . ILE A 1 311 ? -3.139 -41.688 -11.68 1 96 311 ILE A O 1
ATOM 2262 N N . ARG A 1 312 ? -2.719 -41.062 -13.727 1 95.19 312 ARG A N 1
ATOM 2263 C CA . ARG A 1 312 ? -3.855 -41.812 -14.266 1 95.19 312 ARG A CA 1
ATOM 2264 C C . ARG A 1 312 ? -3.795 -43.281 -13.859 1 95.19 312 ARG A C 1
ATOM 2266 O O . ARG A 1 312 ? -4.828 -43.906 -13.633 1 95.19 312 ARG A O 1
ATOM 2273 N N . VAL A 1 313 ? -2.668 -43.781 -13.75 1 95.25 313 VAL A N 1
ATOM 2274 C CA . VAL A 1 313 ? -2.496 -45.188 -13.414 1 95.25 313 VAL A CA 1
ATOM 2275 C C . VAL A 1 313 ? -3.029 -45.438 -12 1 95.25 313 VAL A C 1
ATOM 2277 O O . VAL A 1 313 ? -3.369 -46.594 -11.664 1 95.25 313 VAL A O 1
ATOM 2280 N N . LEU A 1 314 ? -3.092 -44.438 -11.273 1 95.12 314 LEU A N 1
ATOM 2281 C CA . LEU A 1 314 ? -3.588 -44.562 -9.906 1 95.12 314 LEU A CA 1
ATOM 2282 C C . LEU A 1 314 ? -5.059 -44.188 -9.82 1 95.12 314 LEU A C 1
ATOM 2284 O O . LEU A 1 314 ? -5.605 -44.031 -8.727 1 95.12 314 LEU A O 1
ATOM 2288 N N . GLY A 1 315 ? -5.699 -43.938 -10.922 1 92.31 315 GLY A N 1
ATOM 2289 C CA . GLY A 1 315 ? -7.145 -43.812 -10.938 1 92.31 315 GLY A CA 1
ATOM 2290 C C . GLY A 1 315 ? -7.609 -42.375 -11.156 1 92.31 315 GLY A C 1
ATOM 2291 O O . GLY A 1 315 ? -8.812 -42.094 -11.234 1 92.31 315 GLY A O 1
ATOM 2292 N N . LEU A 1 316 ? -6.711 -41.5 -11.242 1 94.94 316 LEU A N 1
ATOM 2293 C CA . LEU A 1 316 ? -7.121 -40.125 -11.523 1 94.94 316 LEU A CA 1
ATOM 2294 C C . LEU A 1 316 ? -7.355 -39.906 -13.023 1 94.94 316 LEU A C 1
ATOM 2296 O O . LEU A 1 316 ? -6.496 -40.25 -13.836 1 94.94 316 LEU A O 1
ATOM 2300 N N . PRO A 1 317 ? -8.516 -39.375 -13.352 1 95.38 317 PRO A N 1
ATOM 2301 C CA . PRO A 1 317 ? -8.742 -39.125 -14.773 1 95.38 317 PRO A CA 1
ATOM 2302 C C . PRO A 1 317 ? -7.652 -38.219 -15.391 1 95.38 317 PRO A C 1
ATOM 2304 O O . PRO A 1 317 ? -7.148 -37.312 -14.742 1 95.38 317 PRO A O 1
ATOM 2307 N N . LEU A 1 318 ? -7.352 -38.469 -16.609 1 96.62 318 LEU A N 1
ATOM 2308 C CA . LEU A 1 318 ? -6.219 -37.875 -17.297 1 96.62 318 LEU A CA 1
ATOM 2309 C C . LEU A 1 318 ? -6.336 -36.344 -17.312 1 96.62 318 LEU A C 1
ATOM 2311 O O . LEU A 1 318 ? -5.367 -35.656 -17.016 1 96.62 318 LEU A O 1
ATOM 2315 N N . PRO A 1 319 ? -7.504 -35.781 -17.594 1 96.94 319 PRO A N 1
ATOM 2316 C CA . PRO A 1 319 ? -7.578 -34.312 -17.594 1 96.94 319 PRO A CA 1
ATOM 2317 C C . PRO A 1 319 ? -7.262 -33.719 -16.219 1 96.94 319 PRO A C 1
ATOM 2319 O O . PRO A 1 319 ? -6.66 -32.656 -16.141 1 96.94 319 PRO A O 1
ATOM 2322 N N . LEU A 1 320 ? -7.617 -34.406 -15.195 1 96.75 320 LEU A N 1
ATOM 2323 C CA . LEU A 1 320 ? -7.344 -33.906 -13.852 1 96.75 320 LEU A CA 1
ATOM 2324 C C . LEU A 1 320 ? -5.863 -34.062 -13.516 1 96.75 320 LEU A C 1
ATOM 2326 O O . LEU A 1 320 ? -5.305 -33.219 -12.797 1 96.75 320 LEU A O 1
ATOM 2330 N N . GLY A 1 321 ? -5.273 -35.125 -14.016 1 97.19 321 GLY A N 1
ATOM 2331 C CA . GLY A 1 321 ? -3.83 -35.219 -13.875 1 97.19 321 GLY A CA 1
ATOM 2332 C C . GLY A 1 321 ? -3.072 -34.094 -14.539 1 97.19 321 GLY A C 1
ATOM 2333 O O . GLY A 1 321 ? -2.188 -33.5 -13.922 1 97.19 321 GLY A O 1
ATOM 2334 N N . VAL A 1 322 ? -3.412 -33.781 -15.688 1 97.44 322 VAL A N 1
ATOM 2335 C CA . VAL A 1 322 ? -2.773 -32.688 -16.422 1 97.44 322 VAL A CA 1
ATOM 2336 C C . VAL A 1 322 ? -3.086 -31.359 -15.766 1 97.44 322 VAL A C 1
ATOM 2338 O O . VAL A 1 322 ? -2.217 -30.484 -15.664 1 97.44 322 VAL A O 1
ATOM 2341 N N . LEU A 1 323 ? -4.285 -31.234 -15.305 1 95.88 323 LEU A N 1
ATOM 2342 C CA . LEU A 1 323 ? -4.684 -30.016 -14.609 1 95.88 323 LEU A CA 1
ATOM 2343 C C . LEU A 1 323 ? -3.828 -29.797 -13.359 1 95.88 323 LEU A C 1
ATOM 2345 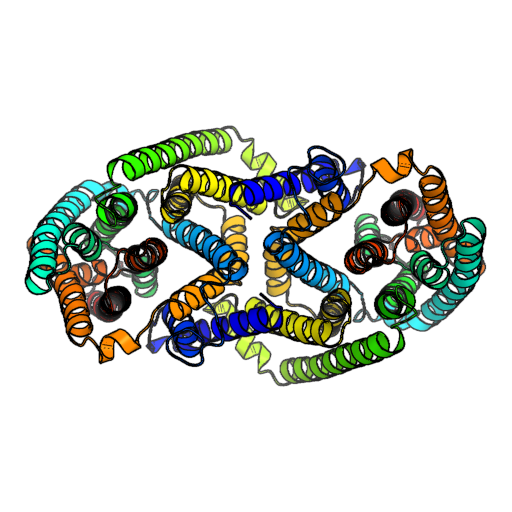O O . LEU A 1 323 ? -3.426 -28.672 -13.07 1 95.88 323 LEU A O 1
ATOM 2349 N N . SER A 1 324 ? -3.479 -30.859 -12.688 1 96.69 324 SER A N 1
ATOM 2350 C CA . SER A 1 324 ? -2.717 -30.766 -11.445 1 96.69 324 SER A CA 1
ATOM 2351 C C . SER A 1 324 ? -1.277 -30.344 -11.703 1 96.69 324 SER A C 1
ATOM 2353 O O . SER A 1 324 ? -0.54 -30.016 -10.773 1 96.69 324 SER A O 1
ATOM 2355 N N . ALA A 1 325 ? -0.875 -30.266 -12.992 1 97.25 325 ALA A N 1
ATOM 2356 C CA . ALA A 1 325 ? 0.491 -29.906 -13.367 1 97.25 325 ALA A CA 1
ATOM 2357 C C . ALA A 1 325 ? 0.675 -28.391 -13.398 1 97.25 325 ALA A C 1
ATOM 2359 O O . ALA A 1 325 ? 1.801 -27.906 -13.492 1 97.25 325 ALA A O 1
ATOM 2360 N N . ALA A 1 326 ? -0.357 -27.719 -13.281 1 94.62 326 ALA A N 1
ATOM 2361 C CA . ALA A 1 326 ? -0.281 -26.266 -13.414 1 94.62 326 ALA A CA 1
ATOM 2362 C C . ALA A 1 326 ? 0.485 -25.656 -12.242 1 94.62 326 ALA A C 1
ATOM 2364 O O . ALA A 1 326 ? 0.188 -25.938 -11.078 1 94.62 326 ALA A O 1
ATOM 2365 N N . GLN A 1 327 ? 1.453 -24.875 -12.641 1 94.06 327 GLN A N 1
ATOM 2366 C CA . GLN A 1 327 ? 2.291 -24.25 -11.617 1 94.06 327 GLN A CA 1
ATOM 2367 C C . GLN A 1 327 ? 2.518 -22.781 -11.898 1 94.06 327 GLN A C 1
ATOM 2369 O O . GLN A 1 327 ? 2.598 -22.359 -13.062 1 94.06 327 GLN A O 1
ATOM 2374 N N . LEU A 1 328 ? 2.633 -21.984 -10.875 1 88.81 328 LEU A N 1
ATOM 2375 C CA . LEU A 1 328 ? 2.934 -20.562 -10.977 1 88.81 328 LEU A CA 1
ATOM 2376 C C . LEU A 1 328 ? 3.801 -20.094 -9.812 1 88.81 328 LEU A C 1
ATOM 2378 O O . LEU A 1 328 ? 4.953 -19.703 -10.008 1 88.81 328 LEU A O 1
ATOM 2382 N N . GLY A 1 329 ? 3.43 -20.391 -8.625 1 91 329 GLY A N 1
ATOM 2383 C CA . GLY A 1 329 ? 4.102 -19.891 -7.434 1 91 329 GLY A CA 1
ATOM 2384 C C . GLY A 1 329 ? 5.523 -20.406 -7.297 1 91 329 GLY A C 1
ATOM 2385 O O . GLY A 1 329 ? 6.453 -19.609 -7.113 1 91 329 GLY A O 1
ATOM 2386 N N . VAL A 1 330 ? 5.723 -21.656 -7.441 1 94.56 330 VAL A N 1
ATOM 2387 C CA . VAL A 1 330 ? 7.023 -22.266 -7.184 1 94.56 330 VAL A CA 1
ATOM 2388 C C . VAL A 1 330 ? 8.008 -21.875 -8.281 1 94.56 330 VAL A C 1
ATOM 2390 O O . VAL A 1 330 ? 9.125 -21.438 -7.992 1 94.56 330 VAL A O 1
ATOM 2393 N N . PRO A 1 331 ? 7.633 -21.969 -9.547 1 96 331 PRO A N 1
ATOM 2394 C CA . PRO A 1 331 ? 8.57 -21.516 -10.57 1 96 331 PRO A CA 1
ATOM 2395 C C . PRO A 1 331 ? 8.938 -20.047 -10.422 1 96 331 PRO A C 1
ATOM 2397 O O . PRO A 1 331 ? 10.102 -19.672 -10.578 1 96 331 PRO A O 1
ATOM 2400 N N . VAL A 1 332 ? 7.977 -19.234 -10.133 1 92.62 332 VAL A N 1
ATOM 2401 C CA . VAL A 1 332 ? 8.227 -17.797 -9.938 1 92.62 332 VAL A CA 1
ATOM 2402 C C . VAL A 1 332 ? 9.172 -17.609 -8.75 1 92.62 332 VAL A C 1
ATOM 2404 O O . VAL A 1 332 ? 10.117 -16.812 -8.828 1 92.62 332 VAL A O 1
ATOM 2407 N N . ALA A 1 333 ? 8.93 -18.297 -7.719 1 93.88 333 ALA A N 1
ATOM 2408 C CA . ALA A 1 333 ? 9.797 -18.219 -6.543 1 93.88 333 ALA A CA 1
ATOM 2409 C C . ALA A 1 333 ? 11.203 -18.703 -6.871 1 93.88 333 ALA A C 1
ATOM 2411 O O . ALA A 1 333 ? 12.188 -18.094 -6.453 1 93.88 333 ALA A O 1
ATOM 2412 N N . ALA A 1 334 ? 11.312 -19.797 -7.562 1 95.38 334 ALA A N 1
ATOM 2413 C CA . ALA A 1 334 ? 12.609 -20.344 -7.938 1 95.38 334 ALA A CA 1
ATOM 2414 C C . ALA A 1 334 ? 13.422 -19.344 -8.75 1 95.38 334 ALA A C 1
ATOM 2416 O O . ALA A 1 334 ? 14.602 -19.109 -8.469 1 95.38 334 ALA A O 1
ATOM 2417 N N . VAL A 1 335 ? 12.773 -18.75 -9.703 1 94.31 335 VAL A N 1
ATOM 2418 C CA . VAL A 1 335 ? 13.477 -17.812 -10.57 1 94.31 335 VAL A CA 1
ATOM 2419 C C . VAL A 1 335 ? 13.852 -16.562 -9.773 1 94.31 335 VAL A C 1
ATOM 2421 O O . VAL A 1 335 ? 14.961 -16.031 -9.922 1 94.31 335 VAL A O 1
ATOM 2424 N N . THR A 1 336 ? 12.961 -16.094 -8.922 1 92.44 336 THR A N 1
ATOM 2425 C CA . THR A 1 336 ? 13.25 -14.922 -8.109 1 92.44 336 THR A CA 1
ATOM 2426 C C . THR A 1 336 ? 14.438 -15.18 -7.188 1 92.44 336 THR A C 1
ATOM 2428 O O . THR A 1 336 ? 15.422 -14.438 -7.215 1 92.44 336 THR A O 1
ATOM 2431 N N . VAL A 1 337 ? 14.383 -16.25 -6.426 1 91.44 337 VAL A N 1
ATOM 2432 C CA . VAL A 1 337 ? 15.43 -16.562 -5.457 1 91.44 337 VAL A CA 1
ATOM 2433 C C . VAL A 1 337 ? 16.719 -16.938 -6.191 1 91.44 337 VAL A C 1
ATOM 2435 O O . VAL A 1 337 ? 17.812 -16.516 -5.797 1 91.44 337 VAL A O 1
ATOM 2438 N N . GLY A 1 338 ? 16.609 -17.734 -7.227 1 92.19 338 GLY A N 1
ATOM 2439 C CA . GLY A 1 338 ? 17.781 -18.109 -8 1 92.19 338 GLY A CA 1
ATOM 2440 C C . GLY A 1 338 ? 18.516 -16.922 -8.602 1 92.19 338 GLY A C 1
ATOM 2441 O O . GLY A 1 338 ? 19.734 -16.891 -8.633 1 92.19 338 GLY A O 1
ATOM 2442 N N . THR A 1 339 ? 17.75 -15.984 -9.086 1 89.31 339 THR A N 1
ATOM 2443 C CA . THR A 1 339 ? 18.344 -14.781 -9.664 1 89.31 339 THR A CA 1
ATOM 2444 C C . THR A 1 339 ? 18.969 -13.922 -8.578 1 89.31 339 THR A C 1
ATOM 2446 O O . THR A 1 339 ? 20.078 -13.391 -8.766 1 89.31 339 THR A O 1
ATOM 2449 N N . GLN A 1 340 ? 18.359 -13.812 -7.527 1 87.19 340 GLN A N 1
ATOM 2450 C CA . GLN A 1 340 ? 18.906 -13.016 -6.438 1 87.19 340 GLN A CA 1
ATOM 2451 C C . GLN A 1 340 ? 20.188 -13.633 -5.887 1 87.19 340 GLN A C 1
ATOM 2453 O O . GLN A 1 340 ? 21.125 -12.914 -5.512 1 87.19 340 GLN A O 1
ATOM 2458 N N . LEU A 1 341 ? 20.234 -14.984 -5.871 1 88.44 341 LEU A N 1
ATOM 2459 C CA . LEU A 1 341 ? 21.406 -15.68 -5.328 1 88.44 341 LEU A CA 1
ATOM 2460 C C . LEU A 1 341 ? 22.484 -15.836 -6.387 1 88.44 341 LEU A C 1
ATOM 2462 O O . LEU A 1 341 ? 23.641 -16.125 -6.062 1 88.44 341 LEU A O 1
ATOM 2466 N N . GLY A 1 342 ? 22.078 -15.688 -7.625 1 89.81 342 GLY A N 1
ATOM 2467 C CA . GLY A 1 342 ? 23.016 -15.852 -8.719 1 89.81 342 GLY A CA 1
ATOM 2468 C C . GLY A 1 342 ? 23.469 -17.297 -8.906 1 89.81 342 GLY A C 1
ATOM 2469 O O . GLY A 1 342 ? 24.625 -17.547 -9.25 1 89.81 342 GLY A O 1
ATOM 2470 N N . VAL A 1 343 ? 22.625 -18.219 -8.672 1 91.62 343 VAL A N 1
ATOM 2471 C CA . VAL A 1 343 ? 23.031 -19.625 -8.695 1 91.62 343 VAL A CA 1
ATOM 2472 C C . VAL A 1 343 ? 22.547 -20.281 -9.984 1 91.62 343 VAL A C 1
ATOM 2474 O O . VAL A 1 343 ? 22.781 -21.469 -10.211 1 91.62 343 VAL A O 1
ATOM 2477 N N . MET A 1 344 ? 21.906 -19.484 -10.828 1 91.75 344 MET A N 1
ATOM 2478 C CA . MET A 1 344 ? 21.359 -20.078 -12.047 1 91.75 344 MET A CA 1
ATOM 2479 C C . MET A 1 344 ? 22.188 -19.672 -13.266 1 91.75 344 MET A C 1
ATOM 2481 O O . MET A 1 344 ? 22.734 -18.562 -13.312 1 91.75 344 MET A O 1
ATOM 2485 N N . GLY A 1 345 ? 22.297 -20.672 -14.133 1 89.94 345 GLY A N 1
ATOM 2486 C CA . GLY A 1 345 ? 23.016 -20.406 -15.375 1 89.94 345 GLY A CA 1
ATOM 2487 C C . GLY A 1 345 ? 22.234 -19.516 -16.328 1 89.94 345 GLY A C 1
ATOM 2488 O O . GLY A 1 345 ? 21.062 -19.234 -16.094 1 89.94 345 GLY A O 1
ATOM 2489 N N . ASP A 1 346 ? 22.938 -19.219 -17.422 1 88.31 346 ASP A N 1
ATOM 2490 C CA . ASP A 1 346 ? 22.312 -18.359 -18.438 1 88.31 346 ASP A CA 1
ATOM 2491 C C . ASP A 1 346 ? 21.094 -19.047 -19.062 1 88.31 346 ASP A C 1
ATOM 2493 O O . ASP A 1 346 ? 21.156 -20.219 -19.422 1 88.31 346 ASP A O 1
ATOM 2497 N N . GLY A 1 347 ? 20 -18.391 -19.047 1 92.06 347 GLY A N 1
ATOM 2498 C CA . GLY A 1 347 ? 18.797 -18.859 -19.703 1 92.06 347 GLY A CA 1
ATOM 2499 C C . GLY A 1 347 ? 17.953 -19.766 -18.828 1 92.06 347 GLY A C 1
ATOM 2500 O O . GLY A 1 347 ? 16.812 -20.078 -19.172 1 92.06 347 GLY A O 1
ATOM 2501 N N . GLU A 1 348 ? 18.594 -20.188 -17.75 1 94 348 GLU A N 1
ATOM 2502 C CA . GLU A 1 348 ? 17.875 -21.141 -16.906 1 94 348 GLU A CA 1
ATOM 2503 C C . GLU A 1 348 ? 16.625 -20.516 -16.312 1 94 348 GLU A C 1
ATOM 2505 O O . GLU A 1 348 ? 15.555 -21.141 -16.312 1 94 348 GLU A O 1
ATOM 2510 N N . PRO A 1 349 ? 16.703 -19.234 -15.867 1 94.12 349 PRO A N 1
ATOM 2511 C CA . PRO A 1 349 ? 15.469 -18.625 -15.383 1 94.12 349 PRO A CA 1
ATOM 2512 C C . PRO A 1 349 ? 14.383 -18.562 -16.453 1 94.12 349 PRO A C 1
ATOM 2514 O O . PRO A 1 349 ? 13.219 -18.859 -16.172 1 94.12 349 PRO A O 1
ATOM 2517 N N . ALA A 1 350 ? 14.719 -18.203 -17.594 1 93.75 350 ALA A N 1
ATOM 2518 C CA . ALA A 1 350 ? 13.766 -18.141 -18.703 1 93.75 350 ALA A CA 1
ATOM 2519 C C . ALA A 1 350 ? 13.203 -19.531 -19.016 1 93.75 350 ALA A C 1
ATOM 2521 O O . ALA A 1 350 ? 12.023 -19.672 -19.344 1 93.75 350 ALA A O 1
ATOM 2522 N N . ALA A 1 351 ? 14.031 -20.516 -18.953 1 95.25 351 ALA A N 1
ATOM 2523 C CA . ALA A 1 351 ? 13.609 -21.891 -19.219 1 95.25 351 ALA A CA 1
ATOM 2524 C C . ALA A 1 351 ? 12.555 -22.328 -18.203 1 95.25 351 ALA A C 1
ATOM 2526 O O . ALA A 1 351 ? 11.555 -22.969 -18.578 1 95.25 351 ALA A O 1
ATOM 2527 N N . ILE A 1 352 ? 12.773 -22 -17 1 96 352 ILE A N 1
ATOM 2528 C CA . ILE A 1 352 ? 11.852 -22.391 -15.938 1 96 352 ILE A CA 1
ATOM 2529 C C . ILE A 1 352 ? 10.508 -21.703 -16.141 1 96 352 ILE A C 1
ATOM 2531 O O . ILE A 1 352 ? 9.453 -22.328 -16 1 96 352 ILE A O 1
ATOM 2535 N N . LEU A 1 353 ? 10.555 -20.469 -16.5 1 93.31 353 LEU A N 1
ATOM 2536 C CA . LEU A 1 353 ? 9.305 -19.75 -16.75 1 93.31 353 LEU A CA 1
ATOM 2537 C C . LEU A 1 353 ? 8.602 -20.297 -17.984 1 93.31 353 LEU A C 1
ATOM 2539 O O . LEU A 1 353 ? 7.371 -20.375 -18.016 1 93.31 353 LEU A O 1
ATOM 2543 N N . LEU A 1 354 ? 9.352 -20.641 -18.984 1 92.81 354 LEU A N 1
ATOM 2544 C CA . LEU A 1 354 ? 8.773 -21.281 -20.156 1 92.81 354 LEU A CA 1
ATOM 2545 C C . LEU A 1 354 ? 8.055 -22.562 -19.766 1 92.81 354 LEU A C 1
ATOM 2547 O O . LEU A 1 354 ? 6.938 -22.828 -20.234 1 92.81 354 LEU A O 1
ATOM 2551 N N . ALA A 1 355 ? 8.711 -23.328 -18.984 1 96.06 355 ALA A N 1
ATOM 2552 C CA . ALA A 1 355 ? 8.102 -24.562 -18.516 1 96.06 355 ALA A CA 1
ATOM 2553 C C . ALA A 1 355 ? 6.781 -24.297 -17.797 1 96.06 355 ALA A C 1
ATOM 2555 O O . ALA A 1 355 ? 5.789 -24.984 -18.016 1 96.06 355 ALA A O 1
ATOM 2556 N N . ALA A 1 356 ? 6.805 -23.312 -16.938 1 94.94 356 ALA A N 1
ATOM 2557 C CA . ALA A 1 356 ? 5.594 -22.938 -16.203 1 94.94 356 ALA A CA 1
ATOM 2558 C C . ALA A 1 356 ? 4.48 -22.531 -17.156 1 94.94 356 ALA A C 1
ATOM 2560 O O . ALA A 1 356 ? 3.32 -22.906 -16.969 1 94.94 356 ALA A O 1
ATOM 2561 N N . MET A 1 357 ? 4.797 -21.781 -18.219 1 92.38 357 MET A N 1
ATOM 2562 C CA . MET A 1 357 ? 3.809 -21.344 -19.188 1 92.38 357 MET A CA 1
ATOM 2563 C C . MET A 1 357 ? 3.203 -22.531 -19.922 1 92.38 357 MET A C 1
ATOM 2565 O O . MET A 1 357 ? 2.006 -22.547 -20.219 1 92.38 357 MET A O 1
ATOM 2569 N N . ILE A 1 358 ? 3.967 -23.453 -20.188 1 94.69 358 ILE A N 1
ATOM 2570 C CA . ILE A 1 358 ? 3.494 -24.672 -20.844 1 94.69 358 ILE A CA 1
ATOM 2571 C C . ILE A 1 358 ? 2.457 -25.359 -19.969 1 94.69 358 ILE A C 1
ATOM 2573 O O . ILE A 1 358 ? 1.401 -25.781 -20.453 1 94.69 358 ILE A O 1
ATOM 2577 N N . THR A 1 359 ? 2.736 -25.422 -18.719 1 95.44 359 THR A N 1
ATOM 2578 C CA . THR A 1 359 ? 1.812 -26.109 -17.828 1 95.44 359 THR A CA 1
ATOM 2579 C C . THR A 1 359 ? 0.525 -25.312 -17.656 1 95.44 359 THR A C 1
ATOM 2581 O O . THR A 1 359 ? -0.557 -25.891 -17.516 1 95.44 359 THR A O 1
ATOM 2584 N N . ILE A 1 360 ? 0.637 -24.062 -17.672 1 92.12 360 ILE A N 1
ATOM 2585 C CA . ILE A 1 360 ? -0.544 -23.219 -17.578 1 92.12 360 ILE A CA 1
ATOM 2586 C C . ILE A 1 360 ? -1.428 -23.422 -18.797 1 92.12 360 ILE A C 1
ATOM 2588 O O . ILE A 1 360 ? -2.645 -23.578 -18.672 1 92.12 360 ILE A O 1
ATOM 2592 N N . GLY A 1 361 ? -0.853 -23.406 -19.984 1 91.38 361 GLY A N 1
ATOM 2593 C CA . GLY A 1 361 ? -1.604 -23.672 -21.203 1 91.38 361 GLY A CA 1
ATOM 2594 C C . GLY A 1 361 ? -2.277 -25.031 -21.188 1 91.38 361 GLY A C 1
ATOM 2595 O O . GLY A 1 361 ? -3.443 -25.156 -21.562 1 91.38 361 GLY A O 1
ATOM 2596 N N . ALA A 1 362 ? -1.563 -25.984 -20.766 1 95.62 362 ALA A N 1
ATOM 2597 C CA . ALA A 1 362 ? -2.104 -27.344 -20.703 1 95.62 362 ALA A CA 1
ATOM 2598 C C . ALA A 1 362 ? -3.256 -27.438 -19.703 1 95.62 362 ALA A C 1
ATOM 2600 O O . ALA A 1 362 ? -4.211 -28.172 -19.922 1 95.62 362 ALA A O 1
ATOM 2601 N N . ALA A 1 363 ? -3.105 -26.703 -18.672 1 92.81 363 ALA A N 1
ATOM 2602 C CA . ALA A 1 363 ? -4.141 -26.734 -17.641 1 92.81 363 ALA A CA 1
ATOM 2603 C C . ALA A 1 363 ? -5.461 -26.188 -18.188 1 92.81 363 ALA A C 1
ATOM 2605 O O . ALA A 1 363 ? -6.531 -26.719 -17.875 1 92.81 363 ALA A O 1
ATOM 2606 N N . THR A 1 364 ? -5.363 -25.125 -18.922 1 87.69 364 THR A N 1
ATOM 2607 C CA . THR A 1 364 ? -6.566 -24.562 -19.516 1 87.69 364 THR A CA 1
ATOM 2608 C C . THR A 1 364 ? -7.254 -25.594 -20.422 1 87.69 364 THR A C 1
ATOM 2610 O O . THR A 1 364 ? -8.469 -25.781 -20.344 1 87.69 364 THR A O 1
ATOM 2613 N N . LEU A 1 365 ? -6.535 -26.281 -21.203 1 92.12 365 LEU A N 1
ATOM 2614 C CA . LEU A 1 365 ? -7.066 -27.297 -22.109 1 92.12 365 LEU A CA 1
ATOM 2615 C C . LEU A 1 365 ? -7.59 -28.5 -21.312 1 92.12 365 LEU A C 1
ATOM 2617 O O . LEU A 1 365 ? -8.633 -29.062 -21.656 1 92.12 365 LEU A O 1
ATOM 2621 N N . ALA A 1 366 ? -6.906 -28.797 -20.344 1 94.88 366 ALA A N 1
ATOM 2622 C CA . ALA A 1 366 ? -7.293 -29.953 -19.531 1 94.88 366 ALA A CA 1
ATOM 2623 C C . ALA A 1 366 ? -8.578 -29.672 -18.75 1 94.88 366 ALA A C 1
ATOM 2625 O O . ALA A 1 366 ? -9.414 -30.562 -18.594 1 94.88 366 ALA A O 1
ATOM 2626 N N . GLY A 1 367 ? -8.641 -28.516 -18.25 1 92.88 367 GLY A N 1
ATOM 2627 C CA . GLY A 1 367 ? -9.891 -28.141 -17.609 1 92.88 367 GLY A CA 1
ATOM 2628 C C . GLY A 1 367 ? -11.094 -28.281 -18.516 1 92.88 367 GLY A C 1
ATOM 2629 O O . GLY A 1 367 ? -12.117 -28.844 -18.125 1 92.88 367 GLY A O 1
ATOM 2630 N N . ALA A 1 368 ? -10.961 -27.812 -19.719 1 91.12 368 ALA A N 1
ATOM 2631 C CA . ALA A 1 368 ? -12.023 -27.953 -20.703 1 91.12 368 ALA A CA 1
ATOM 2632 C C . ALA A 1 368 ? -12.328 -29.406 -20.984 1 91.12 368 ALA A C 1
ATOM 2634 O O . ALA A 1 368 ? -13.492 -29.797 -21.109 1 91.12 368 ALA A O 1
ATOM 2635 N N . ALA A 1 369 ? -11.336 -30.141 -21.125 1 94.19 369 ALA A N 1
ATOM 2636 C CA . ALA A 1 369 ? -11.516 -31.578 -21.375 1 94.19 369 ALA A CA 1
ATOM 2637 C C . ALA A 1 369 ? -12.219 -32.25 -20.203 1 94.19 369 ALA A C 1
ATOM 2639 O O . ALA A 1 369 ? -13.055 -33.125 -20.406 1 94.19 369 ALA A O 1
ATOM 2640 N N . ALA A 1 370 ? -11.875 -31.875 -19.047 1 93.88 370 ALA A N 1
ATOM 2641 C CA . ALA A 1 370 ? -12.516 -32.438 -17.859 1 93.88 370 ALA A CA 1
ATOM 2642 C C . ALA A 1 370 ? -14 -32.094 -17.828 1 93.88 370 ALA A C 1
ATOM 2644 O O . ALA A 1 370 ? -14.828 -32.938 -17.484 1 93.88 370 ALA A O 1
ATOM 2645 N N . SER A 1 371 ? -14.242 -30.891 -18.156 1 92 371 SER A N 1
ATOM 2646 C CA . SER A 1 371 ? -15.641 -30.469 -18.219 1 92 371 SER A CA 1
ATOM 2647 C C . SER A 1 371 ? -16.406 -31.281 -19.266 1 92 371 SER A C 1
ATOM 2649 O O . SER A 1 371 ? -17.516 -31.75 -19 1 92 371 SER A O 1
ATOM 2651 N N . LYS A 1 372 ? -15.859 -31.531 -20.391 1 92.31 372 LYS A N 1
ATOM 2652 C CA . LYS A 1 372 ? -16.484 -32.281 -21.469 1 92.31 372 LYS A CA 1
ATOM 2653 C C . LYS A 1 372 ? -16.672 -33.75 -21.078 1 92.31 372 LYS A C 1
ATOM 2655 O O . LYS A 1 372 ? -17.609 -34.406 -21.516 1 92.31 372 LYS A O 1
ATOM 2660 N N . ALA A 1 373 ? -15.805 -34.188 -20.281 1 92.25 373 ALA A N 1
ATOM 2661 C CA . ALA A 1 373 ? -15.867 -35.562 -19.844 1 92.25 373 ALA A CA 1
ATOM 2662 C C . ALA A 1 373 ? -16.891 -35.75 -18.734 1 92.25 373 ALA A C 1
ATOM 2664 O O . ALA A 1 373 ? -17.109 -36.875 -18.25 1 92.25 373 ALA A O 1
ATOM 2665 N N . GLY A 1 374 ? -17.484 -34.719 -18.188 1 87.62 374 GLY A N 1
ATOM 2666 C CA . GLY A 1 374 ? -18.578 -34.812 -17.234 1 87.62 374 GLY A CA 1
ATOM 2667 C C . GLY A 1 374 ? -18.094 -34.781 -15.789 1 87.62 374 GLY A C 1
ATOM 2668 O O . GLY A 1 374 ? -18.828 -35.188 -14.883 1 87.62 374 GLY A O 1
ATOM 2669 N N . LEU A 1 375 ? -16.891 -34.438 -15.633 1 87.75 375 LEU A N 1
ATOM 2670 C CA . LEU A 1 375 ? -16.391 -34.344 -14.266 1 87.75 375 LEU A CA 1
ATOM 2671 C C . LEU A 1 375 ? -16.891 -33.062 -13.602 1 87.75 375 LEU A C 1
ATOM 2673 O O . LEU A 1 375 ? -16.078 -32.281 -13.102 1 87.75 375 LEU A O 1
ATOM 2677 N N . THR A 1 376 ? -18.031 -32.75 -13.805 1 82.94 376 THR A N 1
ATOM 2678 C CA . THR A 1 376 ? -18.672 -31.562 -13.227 1 82.94 376 THR A CA 1
ATOM 2679 C C . THR A 1 376 ? -19.609 -31.969 -12.086 1 82.94 376 THR A C 1
ATOM 2681 O O . THR A 1 376 ? -19.969 -33.125 -11.953 1 82.94 376 THR A O 1
ATOM 2684 N N . LYS A 1 377 ? -19.891 -30.969 -11.242 1 78.56 377 LYS A N 1
ATOM 2685 C CA . LYS A 1 377 ? -20.828 -31.172 -10.148 1 78.56 377 LYS A CA 1
ATOM 2686 C C . LYS A 1 377 ? -22.203 -31.562 -10.68 1 78.56 377 LYS A C 1
ATOM 2688 O O . LYS A 1 377 ? -22.672 -31.016 -11.688 1 78.56 377 LYS A O 1
ATOM 2693 N N . PRO A 1 378 ? -22.688 -32.781 -10.148 1 57.22 378 PRO A N 1
ATOM 2694 C CA . PRO A 1 378 ? -24.047 -33.062 -10.602 1 57.22 378 PRO A CA 1
ATOM 2695 C C . PRO A 1 378 ? -25 -31.891 -10.391 1 57.22 378 PRO A C 1
ATOM 2697 O O . PRO A 1 378 ? -24.891 -31.156 -9.391 1 57.22 378 PRO A O 1
ATOM 2700 N N . VAL A 1 379 ? -25.625 -31.547 -11.273 1 51.88 379 VAL A N 1
ATOM 2701 C CA . VAL A 1 379 ? -26.719 -30.594 -11.125 1 51.88 379 VAL A CA 1
ATOM 2702 C C . VAL A 1 379 ? -27.812 -31.188 -10.242 1 51.88 379 VAL A C 1
ATOM 2704 O O . VAL A 1 379 ? -28.109 -32.375 -10.328 1 51.88 379 VAL A O 1
ATOM 2707 N N . MET B 1 1 ? 16.906 -0.116 3.365 1 88.81 1 MET B N 1
ATOM 2708 C CA . MET B 1 1 ? 15.82 -0.478 4.277 1 88.81 1 MET B CA 1
ATOM 2709 C C . MET B 1 1 ? 15.648 -1.992 4.344 1 88.81 1 MET B C 1
ATOM 2711 O O . MET B 1 1 ? 15.789 -2.682 3.332 1 88.81 1 MET B O 1
ATOM 2715 N N . THR B 1 2 ? 15.383 -2.553 5.527 1 92.19 2 THR B N 1
ATOM 2716 C CA . THR B 1 2 ? 15.188 -3.982 5.746 1 92.19 2 THR B CA 1
ATOM 2717 C C . THR B 1 2 ? 13.75 -4.273 6.152 1 92.19 2 THR B C 1
ATOM 2719 O O . THR B 1 2 ? 12.984 -3.355 6.469 1 92.19 2 THR B O 1
ATOM 2722 N N . PHE B 1 3 ? 13.43 -5.504 6.051 1 95.31 3 PHE B N 1
ATOM 2723 C CA . PHE B 1 3 ? 12.086 -5.898 6.465 1 95.31 3 PHE B CA 1
ATOM 2724 C C . PHE B 1 3 ? 11.906 -5.703 7.965 1 95.31 3 PHE B C 1
ATOM 2726 O O . PHE B 1 3 ? 10.789 -5.48 8.438 1 95.31 3 PHE B O 1
ATOM 2733 N N . GLY B 1 4 ? 13.008 -5.789 8.719 1 94.56 4 GLY B N 1
ATOM 2734 C CA . GLY B 1 4 ? 12.914 -5.453 10.125 1 94.56 4 GLY B CA 1
ATOM 2735 C C . GLY B 1 4 ? 12.461 -4.027 10.375 1 94.56 4 GLY B C 1
ATOM 2736 O O . GLY B 1 4 ? 11.594 -3.785 11.211 1 94.56 4 GLY B O 1
ATOM 2737 N N . ILE B 1 5 ? 13.062 -3.146 9.664 1 95.19 5 ILE B N 1
ATOM 2738 C CA . ILE B 1 5 ? 12.703 -1.735 9.766 1 95.19 5 ILE B CA 1
ATOM 2739 C C . ILE B 1 5 ? 11.266 -1.531 9.273 1 95.19 5 ILE B C 1
ATOM 2741 O O . ILE B 1 5 ? 10.5 -0.784 9.883 1 95.19 5 ILE B O 1
ATOM 2745 N N . LEU B 1 6 ? 10.93 -2.217 8.172 1 96.44 6 LEU B N 1
ATOM 2746 C CA . LEU B 1 6 ? 9.57 -2.125 7.648 1 96.44 6 LEU B CA 1
ATOM 2747 C C . LEU B 1 6 ? 8.562 -2.631 8.672 1 96.44 6 LEU B C 1
ATOM 2749 O O . LEU B 1 6 ? 7.496 -2.035 8.844 1 96.44 6 LEU B O 1
ATOM 2753 N N . ALA B 1 7 ? 8.875 -3.693 9.359 1 96.5 7 ALA B N 1
ATOM 2754 C CA . ALA B 1 7 ? 8.016 -4.227 10.406 1 96.5 7 ALA B CA 1
ATOM 2755 C C . ALA B 1 7 ? 7.863 -3.227 11.547 1 96.5 7 ALA B C 1
ATOM 2757 O O . ALA B 1 7 ? 6.766 -3.037 12.078 1 96.5 7 ALA B O 1
ATOM 2758 N N . LEU B 1 8 ? 8.938 -2.596 11.898 1 95.69 8 LEU B N 1
ATOM 2759 C CA . LEU B 1 8 ? 8.906 -1.584 12.953 1 95.69 8 LEU B CA 1
ATOM 2760 C C . LEU B 1 8 ? 8.031 -0.403 12.547 1 95.69 8 LEU B C 1
ATOM 2762 O O . LEU B 1 8 ? 7.254 0.103 13.359 1 95.69 8 LEU B O 1
ATOM 2766 N N . VAL B 1 9 ? 8.195 -0.002 11.32 1 96.12 9 VAL B N 1
ATOM 2767 C CA . VAL B 1 9 ? 7.398 1.105 10.805 1 96.12 9 VAL B CA 1
ATOM 2768 C C . VAL B 1 9 ? 5.918 0.729 10.82 1 96.12 9 VAL B C 1
ATOM 2770 O O . VAL B 1 9 ? 5.074 1.526 11.242 1 96.12 9 VAL B O 1
ATOM 2773 N N . ALA B 1 10 ? 5.637 -0.433 10.359 1 95.62 10 ALA B N 1
ATOM 2774 C CA . ALA B 1 10 ? 4.258 -0.913 10.367 1 95.62 10 ALA B CA 1
ATOM 2775 C C . ALA B 1 10 ? 3.713 -0.989 11.797 1 95.62 10 ALA B C 1
ATOM 2777 O O . ALA B 1 10 ? 2.564 -0.621 12.047 1 95.62 10 ALA B O 1
ATOM 2778 N N . LEU B 1 11 ? 4.492 -1.497 12.695 1 94.19 11 LEU B N 1
ATOM 2779 C CA . LEU B 1 11 ? 4.094 -1.576 14.102 1 94.19 11 LEU B CA 1
ATOM 2780 C C . LEU B 1 11 ? 3.83 -0.186 14.664 1 94.19 11 LEU B C 1
ATOM 2782 O O . LEU B 1 11 ? 2.842 0.022 15.375 1 94.19 11 LEU B O 1
ATOM 2786 N N . ALA B 1 12 ? 4.695 0.766 14.359 1 92.19 12 ALA B N 1
ATOM 2787 C CA . ALA B 1 12 ? 4.527 2.154 14.789 1 92.19 12 ALA B CA 1
ATOM 2788 C C . ALA B 1 12 ? 3.232 2.742 14.234 1 92.19 12 ALA B C 1
ATOM 2790 O O . ALA B 1 12 ? 2.59 3.566 14.891 1 92.19 12 ALA B O 1
ATOM 2791 N N . GLY B 1 13 ? 2.895 2.305 13.016 1 89.44 13 GLY B N 1
ATOM 2792 C CA . GLY B 1 13 ? 1.67 2.781 12.398 1 89.44 13 GLY B CA 1
ATOM 2793 C C . GLY B 1 13 ? 0.417 2.35 13.133 1 89.44 13 GLY B C 1
ATOM 2794 O O . GLY B 1 13 ? -0.646 2.951 12.969 1 89.44 13 GLY B O 1
ATOM 2795 N N . ILE B 1 14 ? 0.51 1.332 13.953 1 89 14 ILE B N 1
ATOM 2796 C CA . ILE B 1 14 ? -0.645 0.832 14.688 1 89 14 ILE B CA 1
ATOM 2797 C C . ILE B 1 14 ? -0.894 1.71 15.914 1 89 14 ILE B C 1
ATOM 2799 O O . ILE B 1 14 ? -1.999 1.726 16.453 1 89 14 ILE B O 1
ATOM 2803 N N . LEU B 1 15 ? 0.047 2.455 16.312 1 82.5 15 LEU B N 1
ATOM 2804 C CA . LEU B 1 15 ? -0.098 3.305 17.5 1 82.5 15 LEU B CA 1
ATOM 2805 C C . LEU B 1 15 ? -1.111 4.418 17.234 1 82.5 15 LEU B C 1
ATOM 2807 O O . LEU B 1 15 ? -1.763 4.895 18.172 1 82.5 15 LEU B O 1
ATOM 2811 N N . GLY B 1 16 ? -1.226 4.844 16.016 1 77.94 16 GLY B N 1
ATOM 2812 C CA . GLY B 1 16 ? -2.188 5.879 15.688 1 77.94 16 GLY B CA 1
ATOM 2813 C C . GLY B 1 16 ? -3.619 5.492 15.992 1 77.94 16 GLY B C 1
ATOM 2814 O O . GLY B 1 16 ? -4.266 6.102 16.844 1 77.94 16 GLY B O 1
ATOM 2815 N N . PRO B 1 17 ? -4.023 4.43 15.375 1 72.81 17 PRO B N 1
ATOM 2816 C CA . PRO B 1 17 ? -5.387 3.977 15.648 1 72.81 17 PRO B CA 1
ATOM 2817 C C . PRO B 1 17 ? -5.598 3.596 17.109 1 72.81 17 PRO B C 1
ATOM 2819 O O . PRO B 1 17 ? -6.711 3.717 17.625 1 72.81 17 PRO B O 1
ATOM 2822 N N . LEU B 1 18 ? -4.633 3.109 17.781 1 73.38 18 LEU B N 1
ATOM 2823 C CA . LEU B 1 18 ? -4.766 2.736 19.188 1 73.38 18 LEU B CA 1
ATOM 2824 C C . LEU B 1 18 ? -5.008 3.967 20.062 1 73.38 18 LEU B C 1
ATOM 2826 O O . LEU B 1 18 ? -5.82 3.926 20.984 1 73.38 18 LEU B O 1
ATOM 2830 N N . LEU B 1 19 ? -4.34 5.047 19.703 1 68.69 19 LEU B N 1
ATOM 2831 C CA . LEU B 1 19 ? -4.523 6.281 20.453 1 68.69 19 LEU B CA 1
ATOM 2832 C C . LEU B 1 19 ? -5.84 6.953 20.094 1 68.69 19 LEU B C 1
ATOM 2834 O O . LEU B 1 19 ? -6.43 7.66 20.922 1 68.69 19 LEU B O 1
ATOM 2838 N N . GLY B 1 20 ? -6.266 6.785 18.875 1 63.44 20 GLY B N 1
ATOM 2839 C CA . GLY B 1 20 ? -7.527 7.352 18.422 1 63.44 20 GLY B CA 1
ATOM 2840 C C . GLY B 1 20 ? -8.734 6.531 18.844 1 63.44 20 GLY B C 1
ATOM 2841 O O . GLY B 1 20 ? -9.875 6.91 18.578 1 63.44 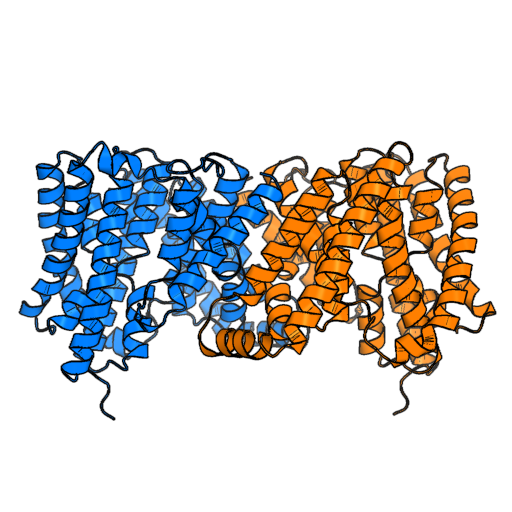20 GLY B O 1
ATOM 2842 N N . ALA B 1 21 ? -8.422 5.316 19.312 1 60.62 21 ALA B N 1
ATOM 2843 C CA . ALA B 1 21 ? -9.5 4.398 19.688 1 60.62 21 ALA B CA 1
ATOM 2844 C C . ALA B 1 21 ? -10.359 4.984 20.797 1 60.62 21 ALA B C 1
ATOM 2846 O O . ALA B 1 21 ? -11.555 4.684 20.906 1 60.62 21 ALA B O 1
ATOM 2847 N N . ARG B 1 22 ? -9.68 5.867 21.531 1 58.91 22 ARG B N 1
ATOM 2848 C CA . ARG B 1 22 ? -10.539 6.48 22.547 1 58.91 22 ARG B CA 1
ATOM 2849 C C . ARG B 1 22 ? -11.32 7.648 21.969 1 58.91 22 ARG B C 1
ATOM 2851 O O . ARG B 1 22 ? -10.773 8.734 21.781 1 58.91 22 ARG B O 1
ATOM 2858 N N . VAL B 1 23 ? -12.5 7.324 21.406 1 57.06 23 VAL B N 1
ATOM 2859 C CA . VAL B 1 23 ? -13.43 8.188 20.688 1 57.06 23 VAL B CA 1
ATOM 2860 C C . VAL B 1 23 ? -13.516 9.547 21.391 1 57.06 23 VAL B C 1
ATOM 2862 O O . VAL B 1 23 ? -13.625 10.586 20.734 1 57.06 23 VAL B O 1
ATOM 2865 N N . SER B 1 24 ? -13.469 9.383 22.766 1 55.09 24 SER B N 1
ATOM 2866 C CA . SER B 1 24 ? -13.742 10.594 23.547 1 55.09 24 SER B CA 1
ATOM 2867 C C . SER B 1 24 ? -12.688 11.664 23.297 1 55.09 24 SER B C 1
ATOM 2869 O O . SER B 1 24 ? -12.953 12.852 23.469 1 55.09 24 SER B O 1
ATOM 2871 N N . TRP B 1 25 ? -11.5 11.258 22.766 1 58.47 25 TRP B N 1
ATOM 2872 C CA . TRP B 1 25 ? -10.438 12.242 22.641 1 58.47 25 TRP B CA 1
ATOM 2873 C C . TRP B 1 25 ? -10.367 12.805 21.234 1 58.47 25 TRP B C 1
ATOM 2875 O O . TRP B 1 25 ? -9.773 13.859 21 1 58.47 25 TRP B O 1
ATOM 2885 N N . HIS B 1 26 ? -11.164 12.336 20.234 1 62.09 26 HIS B N 1
ATOM 2886 C CA . HIS B 1 26 ? -11.203 12.781 18.859 1 62.09 26 HIS B CA 1
ATOM 2887 C C . HIS B 1 26 ? -9.812 13.156 18.344 1 62.09 26 HIS B C 1
ATOM 2889 O O . HIS B 1 26 ? -9.656 14.141 17.625 1 62.09 26 HIS B O 1
ATOM 2895 N N . VAL B 1 27 ? -8.828 12.516 18.828 1 69.31 27 VAL B N 1
ATOM 2896 C CA . VAL B 1 27 ? -7.48 12.781 18.344 1 69.31 27 VAL B CA 1
ATOM 2897 C C . VAL B 1 27 ? -7.27 12.102 17 1 69.31 27 VAL B C 1
ATOM 2899 O O . VAL B 1 27 ? -7.484 10.891 16.859 1 69.31 27 VAL B O 1
ATOM 2902 N N . PRO B 1 28 ? -6.828 12.977 16.031 1 77.5 28 PRO B N 1
ATOM 2903 C CA . PRO B 1 28 ? -6.582 12.383 14.719 1 77.5 28 PRO B CA 1
ATOM 2904 C C . PRO B 1 28 ? -5.516 11.289 14.75 1 77.5 28 PRO B C 1
ATOM 2906 O O . PRO B 1 28 ? -4.539 11.398 15.492 1 77.5 28 PRO B O 1
ATOM 2909 N N . VAL B 1 29 ? -5.742 10.164 14.07 1 80.69 29 VAL B N 1
ATOM 2910 C CA . VAL B 1 29 ? -4.875 8.992 13.961 1 80.69 29 VAL B CA 1
ATOM 2911 C C . VAL B 1 29 ? -3.457 9.43 13.594 1 80.69 29 VAL B C 1
ATOM 2913 O O . VAL B 1 29 ? -2.479 8.836 14.055 1 80.69 29 VAL B O 1
ATOM 2916 N N . VAL B 1 30 ? -3.268 10.555 12.953 1 85.38 30 VAL B N 1
ATOM 2917 C CA . VAL B 1 30 ? -1.999 11.07 12.445 1 85.38 30 VAL B CA 1
ATOM 2918 C C . VAL B 1 30 ? -1.09 11.453 13.609 1 85.38 30 VAL B C 1
ATOM 2920 O O . VAL B 1 30 ? 0.131 11.297 13.531 1 85.38 30 VAL B O 1
ATOM 2923 N N . VAL B 1 31 ? -1.723 11.844 14.688 1 85.38 31 VAL B N 1
ATOM 2924 C CA . VAL B 1 31 ? -0.949 12.305 15.836 1 85.38 31 VAL B CA 1
ATOM 2925 C C . VAL B 1 31 ? -0.188 11.133 16.453 1 85.38 31 VAL B C 1
ATOM 2927 O O . VAL B 1 31 ? 0.987 11.258 16.797 1 85.38 31 VAL B O 1
ATOM 2930 N N . GLY B 1 32 ? -0.837 10.055 16.547 1 87.25 32 GLY B N 1
ATOM 2931 C CA . GLY B 1 32 ? -0.177 8.875 17.078 1 87.25 32 GLY B CA 1
ATOM 2932 C C . GLY B 1 32 ? 0.941 8.367 16.188 1 87.25 32 GLY B C 1
ATOM 2933 O O . GLY B 1 32 ? 1.993 7.953 16.688 1 87.25 32 GLY B O 1
ATOM 2934 N N . GLU B 1 33 ? 0.777 8.398 14.914 1 93.06 33 GLU B N 1
ATOM 2935 C CA . GLU B 1 33 ? 1.797 7.938 13.977 1 93.06 33 GLU B CA 1
ATOM 2936 C C . GLU B 1 33 ? 3.002 8.875 13.969 1 93.06 33 GLU B C 1
ATOM 2938 O O . GLU B 1 33 ? 4.148 8.422 13.953 1 93.06 33 GLU B O 1
ATOM 2943 N N . LEU B 1 34 ? 2.738 10.164 14.062 1 91.94 34 LEU B N 1
ATOM 2944 C CA . LEU B 1 34 ? 3.811 11.148 14.172 1 91.94 34 LEU B CA 1
ATOM 2945 C C . LEU B 1 34 ? 4.605 10.945 15.453 1 91.94 34 LEU B C 1
ATOM 2947 O O . LEU B 1 34 ? 5.836 10.977 15.445 1 91.94 34 LEU B O 1
ATOM 2951 N N . ALA B 1 35 ? 3.904 10.734 16.531 1 91.69 35 ALA B N 1
ATOM 2952 C CA . ALA B 1 35 ? 4.555 10.531 17.812 1 91.69 35 ALA B CA 1
ATOM 2953 C C . ALA B 1 35 ? 5.445 9.289 17.797 1 91.69 35 ALA B C 1
ATOM 2955 O O . ALA B 1 35 ? 6.559 9.305 18.312 1 91.69 35 ALA B O 1
ATOM 2956 N N . ALA B 1 36 ? 4.93 8.258 17.188 1 93.81 36 ALA B N 1
ATOM 2957 C CA . ALA B 1 36 ? 5.734 7.047 17.062 1 93.81 36 ALA B CA 1
ATOM 2958 C C . ALA B 1 36 ? 6.996 7.312 16.25 1 93.81 36 ALA B C 1
ATOM 2960 O O . ALA B 1 36 ? 8.078 6.836 16.594 1 93.81 36 ALA B O 1
ATOM 2961 N N . GLY B 1 37 ? 6.867 8.039 15.141 1 95 37 GLY B N 1
ATOM 2962 C CA . GLY B 1 37 ? 8.039 8.43 14.359 1 95 37 GLY B CA 1
ATOM 2963 C C . GLY B 1 37 ? 9.055 9.219 15.164 1 95 37 GLY B C 1
ATOM 2964 O O . GLY B 1 37 ? 10.258 9 15.039 1 95 37 GLY B O 1
ATOM 2965 N N . VAL B 1 38 ? 8.555 10.094 16.016 1 93.44 38 VAL B N 1
ATOM 2966 C CA . VAL B 1 38 ? 9.43 10.898 16.859 1 93.44 38 VAL B CA 1
ATOM 2967 C C . VAL B 1 38 ? 10.18 10 17.828 1 93.44 38 VAL B C 1
ATOM 2969 O O . VAL B 1 38 ? 11.391 10.141 18 1 93.44 38 VAL B O 1
ATOM 2972 N N . VAL B 1 39 ? 9.484 9.055 18.422 1 94.12 39 VAL B N 1
ATOM 2973 C CA . VAL B 1 39 ? 10.07 8.172 19.422 1 94.12 39 VAL B CA 1
ATOM 2974 C C . VAL B 1 39 ? 11.156 7.309 18.781 1 94.12 39 VAL B C 1
ATOM 2976 O O . VAL B 1 39 ? 12.227 7.113 19.359 1 94.12 39 VAL B O 1
ATOM 2979 N N . PHE B 1 40 ? 10.953 6.91 17.547 1 96.38 40 PHE B N 1
ATOM 2980 C CA . PHE B 1 40 ? 11.875 5.957 16.938 1 96.38 40 PHE B CA 1
ATOM 2981 C C . PHE B 1 40 ? 12.797 6.66 15.953 1 96.38 40 PHE B C 1
ATOM 2983 O O . PHE B 1 40 ? 13.664 6.023 15.344 1 96.38 40 PHE B O 1
ATOM 2990 N N . GLY B 1 41 ? 12.578 7.934 15.734 1 95.94 41 GLY B N 1
ATOM 2991 C CA . GLY B 1 41 ? 13.383 8.695 14.797 1 95.94 41 GLY B CA 1
ATOM 2992 C C . GLY B 1 41 ? 14.523 9.453 15.453 1 95.94 41 GLY B C 1
ATOM 2993 O O . GLY B 1 41 ? 15.078 9 16.453 1 95.94 41 GLY B O 1
ATOM 2994 N N . VAL B 1 42 ? 14.906 10.57 14.898 1 92.38 42 VAL B N 1
ATOM 2995 C CA . VAL B 1 42 ? 16.094 11.328 15.289 1 92.38 42 VAL B CA 1
ATOM 2996 C C . VAL B 1 42 ? 15.922 11.844 16.719 1 92.38 42 VAL B C 1
ATOM 2998 O O . VAL B 1 42 ? 16.891 11.953 17.469 1 92.38 42 VAL B O 1
ATOM 3001 N N . THR B 1 43 ? 14.703 12.109 17.156 1 92.06 43 THR B N 1
ATOM 3002 C CA . THR B 1 43 ? 14.453 12.633 18.484 1 92.06 43 THR B CA 1
ATOM 3003 C C . THR B 1 43 ? 14.672 11.555 19.547 1 92.06 43 THR B C 1
ATOM 3005 O O . THR B 1 43 ? 15.258 11.82 20.594 1 92.06 43 THR B O 1
ATOM 3008 N N . GLY B 1 44 ? 14.203 10.391 19.266 1 94 44 GLY B N 1
ATOM 3009 C CA . GLY B 1 44 ? 14.219 9.344 20.281 1 94 44 GLY B CA 1
ATOM 3010 C C . GLY B 1 44 ? 15.352 8.352 20.078 1 94 44 GLY B C 1
ATOM 3011 O O . GLY B 1 44 ? 16.531 8.727 20.094 1 94 44 GLY B O 1
ATOM 3012 N N . PHE B 1 45 ? 15.008 7.078 19.703 1 94.19 45 PHE B N 1
ATOM 3013 C CA . PHE B 1 45 ? 15.938 5.953 19.703 1 94.19 45 PHE B CA 1
ATOM 3014 C C . PHE B 1 45 ? 16.812 5.977 18.469 1 94.19 45 PHE B C 1
ATOM 3016 O O . PHE B 1 45 ? 17.844 5.297 18.406 1 94.19 45 PHE B O 1
ATOM 3023 N N . GLY B 1 46 ? 16.438 6.645 17.531 1 94.25 46 GLY B N 1
ATOM 3024 C CA . GLY B 1 46 ? 17.219 6.762 16.312 1 94.25 46 GLY B CA 1
ATOM 3025 C C . GLY B 1 46 ? 17.234 5.492 15.484 1 94.25 46 GLY B C 1
ATOM 3026 O O . GLY B 1 46 ? 18.172 5.242 14.727 1 94.25 46 GLY B O 1
ATOM 3027 N N . LEU B 1 47 ? 16.234 4.656 15.609 1 94.75 47 LEU B N 1
ATOM 3028 C CA . LEU B 1 47 ? 16.156 3.393 14.883 1 94.75 47 LEU B CA 1
ATOM 3029 C C . LEU B 1 47 ? 15.672 3.617 13.453 1 94.75 47 LEU B C 1
ATOM 3031 O O . LEU B 1 47 ? 15.969 2.822 12.555 1 94.75 47 LEU B O 1
ATOM 3035 N N . LEU B 1 48 ? 14.914 4.672 13.258 1 96.31 48 LEU B N 1
ATOM 3036 C CA . LEU B 1 48 ? 14.406 5.023 11.938 1 96.31 48 LEU B CA 1
ATOM 3037 C C . LEU B 1 48 ? 15.188 6.191 11.344 1 96.31 48 LEU B C 1
ATOM 3039 O O . LEU B 1 48 ? 15.164 7.301 11.891 1 96.31 48 LEU B O 1
ATOM 3043 N N . ASP B 1 49 ? 15.898 5.883 10.312 1 95.12 49 ASP B N 1
ATOM 3044 C CA . ASP B 1 49 ? 16.672 6.898 9.609 1 95.12 49 ASP B CA 1
ATOM 3045 C C . ASP B 1 49 ? 15.883 7.508 8.453 1 95.12 49 ASP B C 1
ATOM 3047 O O . ASP B 1 49 ? 15.742 6.891 7.398 1 95.12 49 ASP B O 1
ATOM 3051 N N . SER B 1 50 ? 15.445 8.695 8.648 1 93.56 50 SER B N 1
ATOM 3052 C CA . SER B 1 50 ? 14.602 9.359 7.664 1 93.56 50 SER B CA 1
ATOM 3053 C C . SER B 1 50 ? 15.398 9.742 6.422 1 93.56 50 SER B C 1
ATOM 3055 O O . SER B 1 50 ? 14.82 10.117 5.398 1 93.56 50 SER B O 1
ATOM 3057 N N . SER B 1 51 ? 16.688 9.602 6.441 1 93.19 51 SER B N 1
ATOM 3058 C CA . SER B 1 51 ? 17.516 9.953 5.285 1 93.19 51 SER B CA 1
ATOM 3059 C C . SER B 1 51 ? 17.703 8.75 4.363 1 93.19 51 SER B C 1
ATOM 3061 O O . SER B 1 51 ? 18.219 8.891 3.252 1 93.19 51 SER B O 1
ATOM 3063 N N . ASP B 1 52 ? 17.297 7.559 4.875 1 95.06 52 ASP B N 1
ATOM 3064 C CA . ASP B 1 52 ? 17.359 6.379 4.02 1 95.06 52 ASP B CA 1
ATOM 3065 C C . ASP B 1 52 ? 16.547 6.586 2.742 1 95.06 52 ASP B C 1
ATOM 3067 O O . ASP B 1 52 ? 15.383 6.957 2.797 1 95.06 52 ASP B O 1
ATOM 3071 N N . GLN B 1 53 ? 17.141 6.344 1.618 1 94.5 53 GLN B N 1
ATOM 3072 C CA . GLN B 1 53 ? 16.547 6.645 0.322 1 94.5 53 GLN B CA 1
ATOM 3073 C C . GLN B 1 53 ? 15.273 5.832 0.097 1 94.5 53 GLN B C 1
ATOM 3075 O O . GLN B 1 53 ? 14.289 6.34 -0.439 1 94.5 53 GLN B O 1
ATOM 3080 N N . THR B 1 54 ? 15.312 4.547 0.467 1 96 54 THR B N 1
ATOM 3081 C CA . THR B 1 54 ? 14.141 3.693 0.296 1 96 54 THR B CA 1
ATOM 3082 C C . THR B 1 54 ? 13 4.16 1.191 1 96 54 THR B C 1
ATOM 3084 O O . THR B 1 54 ? 11.852 4.262 0.743 1 96 54 THR B O 1
ATOM 3087 N N . PHE B 1 55 ? 13.328 4.477 2.416 1 96.12 55 PHE B N 1
ATOM 3088 C CA . PHE B 1 55 ? 12.336 4.965 3.371 1 96.12 55 PHE B CA 1
ATOM 3089 C C . PHE B 1 55 ? 11.719 6.27 2.893 1 96.12 55 PHE B C 1
ATOM 3091 O O . PHE B 1 55 ? 10.5 6.426 2.906 1 96.12 55 PHE B O 1
ATOM 3098 N N . THR B 1 56 ? 12.523 7.152 2.402 1 94.75 56 THR B N 1
ATOM 3099 C CA . THR B 1 56 ? 12.062 8.445 1.915 1 94.75 56 THR B CA 1
ATOM 3100 C C . THR B 1 56 ? 11.164 8.273 0.695 1 94.75 56 THR B C 1
ATOM 3102 O O . THR B 1 56 ? 10.125 8.938 0.582 1 94.75 56 THR B O 1
ATOM 3105 N N . PHE B 1 57 ? 11.531 7.379 -0.148 1 96.25 57 PHE B N 1
ATOM 3106 C CA . PHE B 1 57 ? 10.75 7.18 -1.36 1 96.25 57 PHE B CA 1
ATOM 3107 C C . PHE B 1 57 ? 9.383 6.586 -1.031 1 96.25 57 PHE B C 1
ATOM 3109 O O . PHE B 1 57 ? 8.367 7.016 -1.579 1 96.25 57 PHE B O 1
ATOM 3116 N N . LEU B 1 58 ? 9.352 5.629 -0.171 1 97.06 58 LEU B N 1
ATOM 3117 C CA . LEU B 1 58 ? 8.086 5.055 0.271 1 97.06 58 LEU B CA 1
ATOM 3118 C C . LEU B 1 58 ? 7.215 6.109 0.951 1 97.06 58 LEU B C 1
ATOM 3120 O O . LEU B 1 58 ? 6 6.148 0.744 1 97.06 58 LEU B O 1
ATOM 3124 N N . ALA B 1 59 ? 7.852 6.922 1.745 1 96.31 59 ALA B N 1
ATOM 3125 C CA . ALA B 1 59 ? 7.141 8.016 2.404 1 96.31 59 ALA B CA 1
ATOM 3126 C C . ALA B 1 59 ? 6.578 8.992 1.384 1 96.31 59 ALA B C 1
ATOM 3128 O O . ALA B 1 59 ? 5.48 9.531 1.569 1 96.31 59 ALA B O 1
ATOM 3129 N N . ASP B 1 60 ? 7.305 9.266 0.333 1 96.19 60 ASP B N 1
ATOM 3130 C CA . ASP B 1 60 ? 6.848 10.164 -0.72 1 96.19 60 ASP B CA 1
ATOM 3131 C C . ASP B 1 60 ? 5.605 9.609 -1.413 1 96.19 60 ASP B C 1
ATOM 3133 O O . ASP B 1 60 ? 4.695 10.367 -1.764 1 96.19 60 ASP B O 1
ATOM 3137 N N . ILE B 1 61 ? 5.641 8.273 -1.596 1 97.38 61 ILE B N 1
ATOM 3138 C CA . ILE B 1 61 ? 4.445 7.645 -2.148 1 97.38 61 ILE B CA 1
ATOM 3139 C C . ILE B 1 61 ? 3.264 7.867 -1.206 1 97.38 61 ILE B C 1
ATOM 3141 O O . ILE B 1 61 ? 2.178 8.25 -1.643 1 97.38 61 ILE B O 1
ATOM 3145 N N . GLY B 1 62 ? 3.484 7.617 0.037 1 97 62 GLY B N 1
ATOM 3146 C CA . GLY B 1 62 ? 2.449 7.848 1.033 1 97 62 GLY B CA 1
ATOM 3147 C C . GLY B 1 62 ? 1.973 9.289 1.075 1 97 62 GLY B C 1
ATOM 3148 O O . GLY B 1 62 ? 0.778 9.547 1.231 1 97 62 GLY B O 1
ATOM 3149 N N . PHE B 1 63 ? 2.924 10.195 0.983 1 95.75 63 PHE B N 1
ATOM 3150 C CA . PHE B 1 63 ? 2.613 11.625 0.983 1 95.75 63 PHE B CA 1
ATOM 3151 C C . PHE B 1 63 ? 1.716 11.984 -0.196 1 95.75 63 PHE B C 1
ATOM 3153 O O . PHE B 1 63 ? 0.704 12.664 -0.026 1 95.75 63 PHE B O 1
ATOM 3160 N N . ALA B 1 64 ? 2.014 11.5 -1.395 1 96.62 64 ALA B N 1
ATOM 3161 C CA . ALA B 1 64 ? 1.218 11.758 -2.592 1 96.62 64 ALA B CA 1
ATOM 3162 C C . ALA B 1 64 ? -0.192 11.195 -2.445 1 96.62 64 ALA B C 1
ATOM 3164 O O . ALA B 1 64 ? -1.175 11.867 -2.752 1 96.62 64 ALA B O 1
ATOM 3165 N N . LEU B 1 65 ? -0.257 9.992 -1.92 1 97.06 65 LEU B N 1
ATOM 3166 C CA . LEU B 1 65 ? -1.548 9.336 -1.752 1 97.06 65 LEU B CA 1
ATOM 3167 C C . LEU B 1 65 ? -2.389 10.047 -0.698 1 97.06 65 LEU B C 1
ATOM 3169 O O . LEU B 1 65 ? -3.59 10.242 -0.886 1 97.06 65 LEU B O 1
ATOM 3173 N N . THR B 1 66 ? -1.807 10.398 0.402 1 95 66 THR B N 1
ATOM 3174 C CA . THR B 1 66 ? -2.506 11.102 1.473 1 95 66 THR B CA 1
ATOM 3175 C C . THR B 1 66 ? -3.076 12.422 0.969 1 95 66 THR B C 1
ATOM 3177 O O . THR B 1 66 ? -4.219 12.766 1.278 1 95 66 THR B O 1
ATOM 3180 N N . MET B 1 67 ? -2.273 13.148 0.183 1 95 67 MET B N 1
ATOM 3181 C CA . MET B 1 67 ? -2.734 14.43 -0.346 1 95 67 MET B CA 1
ATOM 3182 C C . MET B 1 67 ? -3.832 14.219 -1.385 1 95 67 MET B C 1
ATOM 3184 O O . MET B 1 67 ? -4.738 15.047 -1.508 1 95 67 MET B O 1
ATOM 3188 N N . MET B 1 68 ? -3.723 13.094 -2.076 1 95.81 68 MET B N 1
ATOM 3189 C CA . MET B 1 68 ? -4.785 12.758 -3.018 1 95.81 68 MET B CA 1
ATOM 3190 C C . MET B 1 68 ? -6.109 12.539 -2.291 1 95.81 68 MET B C 1
ATOM 3192 O O . MET B 1 68 ? -7.145 13.047 -2.711 1 95.81 68 MET B O 1
ATOM 3196 N N . VAL B 1 69 ? -6.055 11.867 -1.242 1 93.56 69 VAL B N 1
ATOM 3197 C CA . VAL B 1 69 ? -7.25 11.609 -0.447 1 93.56 69 VAL B CA 1
ATOM 3198 C C . VAL B 1 69 ? -7.758 12.914 0.162 1 93.56 69 VAL B C 1
ATOM 3200 O O . VAL B 1 69 ? -8.961 13.18 0.165 1 93.56 69 VAL B O 1
ATOM 3203 N N . ALA B 1 70 ? -6.883 13.703 0.663 1 92.38 70 ALA B N 1
ATOM 3204 C CA . ALA B 1 70 ? -7.262 15 1.218 1 92.38 70 ALA B CA 1
ATOM 3205 C C . ALA B 1 70 ? -7.988 15.852 0.18 1 92.38 70 ALA B C 1
ATOM 3207 O O . ALA B 1 70 ? -9.023 16.453 0.476 1 92.38 70 ALA B O 1
ATOM 3208 N N . GLY B 1 71 ? -7.477 15.938 -1.012 1 93.75 71 GLY B N 1
ATOM 3209 C CA . GLY B 1 71 ? -8.109 16.703 -2.08 1 93.75 71 GLY B CA 1
ATOM 3210 C C . GLY B 1 71 ? -9.477 16.172 -2.457 1 93.75 71 GLY B C 1
ATOM 3211 O O . GLY B 1 71 ? -10.367 16.953 -2.807 1 93.75 71 GLY B O 1
ATOM 3212 N N . SER B 1 72 ? -9.672 14.867 -2.332 1 93.31 72 SER B N 1
ATOM 3213 C CA . SER B 1 72 ? -10.938 14.258 -2.721 1 93.31 72 SER B CA 1
ATOM 3214 C C . SER B 1 72 ? -12.039 14.586 -1.719 1 93.31 72 SER B C 1
ATOM 3216 O O . SER B 1 72 ? -13.219 14.398 -2.004 1 93.31 72 SER B O 1
ATOM 3218 N N . HIS B 1 73 ? -11.68 15.156 -0.614 1 90.38 73 HIS B N 1
ATOM 3219 C CA . HIS B 1 73 ? -12.656 15.484 0.422 1 90.38 73 HIS B CA 1
ATOM 3220 C C . HIS B 1 73 ? -13.148 16.922 0.276 1 90.38 73 HIS B C 1
ATOM 3222 O O . HIS B 1 73 ? -14.047 17.344 1.008 1 90.38 73 HIS B O 1
ATOM 3228 N N . VAL B 1 74 ? -12.57 17.688 -0.567 1 91.19 74 VAL B N 1
ATOM 3229 C CA . VAL B 1 74 ? -13.047 19.047 -0.811 1 91.19 74 VAL B CA 1
ATOM 3230 C C . VAL B 1 74 ? -14.398 19 -1.521 1 91.19 74 VAL B C 1
ATOM 3232 O O . VAL B 1 74 ? -14.531 18.359 -2.574 1 91.19 74 VAL B O 1
ATOM 3235 N N . PRO B 1 75 ? -15.359 19.562 -0.916 1 91 75 PRO B N 1
ATOM 3236 C CA . PRO B 1 75 ? -16.719 19.453 -1.448 1 91 75 PRO B CA 1
ATOM 3237 C C . PRO B 1 75 ? -16.969 20.406 -2.621 1 91 75 PRO B C 1
ATOM 3239 O O . PRO B 1 75 ? -17.844 21.281 -2.543 1 91 75 PRO B O 1
ATOM 3242 N N . VAL B 1 76 ? -16.438 20.141 -3.715 1 88 76 VAL B N 1
ATOM 3243 C CA . VAL B 1 76 ? -16.531 21.016 -4.879 1 88 76 VAL B CA 1
ATOM 3244 C C . VAL B 1 76 ? -17.828 20.719 -5.637 1 88 76 VAL B C 1
ATOM 3246 O O . VAL B 1 76 ? -18.312 21.562 -6.402 1 88 76 VAL B O 1
ATOM 3249 N N . ARG B 1 77 ? -18.453 19.531 -5.418 1 85.81 77 ARG B N 1
ATOM 3250 C CA . ARG B 1 77 ? -19.625 19.125 -6.195 1 85.81 77 ARG B CA 1
ATOM 3251 C C . ARG B 1 77 ? -20.906 19.438 -5.438 1 85.81 77 ARG B C 1
ATOM 3253 O O . ARG B 1 77 ? -22 19.344 -6 1 85.81 77 ARG B O 1
ATOM 3260 N N . ASP B 1 78 ? -20.781 19.828 -4.258 1 86.19 78 ASP B N 1
ATOM 3261 C CA . ASP B 1 78 ? -21.969 20.078 -3.453 1 86.19 78 ASP B CA 1
ATOM 3262 C C . ASP B 1 78 ? -22.641 21.406 -3.854 1 86.19 78 ASP B C 1
ATOM 3264 O O . ASP B 1 78 ? -22.047 22.469 -3.674 1 86.19 78 ASP B O 1
ATOM 3268 N N . PRO B 1 79 ? -23.844 21.312 -4.348 1 87.62 79 PRO B N 1
ATOM 3269 C CA . PRO B 1 79 ? -24.516 22.516 -4.812 1 87.62 79 PRO B CA 1
ATOM 3270 C C . PRO B 1 79 ? -24.75 23.531 -3.695 1 87.62 79 PRO B C 1
ATOM 3272 O O . PRO B 1 79 ? -24.719 24.75 -3.936 1 87.62 79 PRO B O 1
ATOM 3275 N N . ALA B 1 80 ? -24.984 23.062 -2.555 1 85.94 80 ALA B N 1
ATOM 3276 C CA . ALA B 1 80 ? -25.234 23.969 -1.437 1 85.94 80 ALA B CA 1
ATOM 3277 C C . ALA B 1 80 ? -23.969 24.75 -1.085 1 85.94 80 ALA B C 1
ATOM 3279 O O . ALA B 1 80 ? -24.031 25.938 -0.758 1 85.94 80 ALA B O 1
ATOM 3280 N N . VAL B 1 81 ? -22.922 24.031 -1.232 1 84.94 81 VAL B N 1
ATOM 3281 C CA . VAL B 1 81 ? -21.641 24.688 -0.973 1 84.94 81 VAL B CA 1
ATOM 3282 C C . VAL B 1 81 ? -21.312 25.641 -2.109 1 84.94 81 VAL B C 1
ATOM 3284 O O . VAL B 1 81 ? -20.844 26.766 -1.869 1 84.94 81 VAL B O 1
ATOM 3287 N N . ARG B 1 82 ? -21.656 25.344 -3.275 1 87.44 82 ARG B N 1
ATOM 3288 C CA . ARG B 1 82 ? -21.438 26.203 -4.426 1 87.44 82 ARG B CA 1
ATOM 3289 C C . ARG B 1 82 ? -22.266 27.484 -4.328 1 87.44 82 ARG B C 1
ATOM 3291 O O . ARG B 1 82 ? -21.812 28.547 -4.727 1 87.44 82 ARG B O 1
ATOM 3298 N N . ALA B 1 83 ? -23.438 27.297 -3.713 1 87.56 83 ALA B N 1
ATOM 3299 C CA . ALA B 1 83 ? -24.312 28.453 -3.562 1 87.56 83 ALA B CA 1
ATOM 3300 C C . ALA B 1 83 ? -23.766 29.438 -2.525 1 87.56 83 ALA B C 1
ATOM 3302 O O . ALA B 1 83 ? -24.094 30.625 -2.549 1 87.56 83 ALA B O 1
ATOM 3303 N N . ALA B 1 84 ? -22.891 28.969 -1.809 1 87.44 84 ALA B N 1
ATOM 3304 C CA . ALA B 1 84 ? -22.375 29.797 -0.72 1 87.44 84 ALA B CA 1
ATOM 3305 C C . ALA B 1 84 ? -20.953 30.281 -1.011 1 87.44 84 ALA B C 1
ATOM 3307 O O . ALA B 1 84 ? -20.281 30.844 -0.138 1 87.44 84 ALA B O 1
ATOM 3308 N N . ILE B 1 85 ? -20.531 30.125 -2.158 1 91.5 85 ILE B N 1
ATOM 3309 C CA . ILE B 1 85 ? -19.141 30.375 -2.514 1 91.5 85 ILE B CA 1
ATOM 3310 C C . ILE B 1 85 ? -18.828 31.859 -2.395 1 91.5 85 ILE B C 1
ATOM 3312 O O . ILE B 1 85 ? -17.719 32.25 -2.01 1 91.5 85 ILE B O 1
ATOM 3316 N N . GLY B 1 86 ? -19.797 32.719 -2.682 1 92.31 86 GLY B N 1
ATOM 3317 C CA . GLY B 1 86 ? -19.609 34.156 -2.574 1 92.31 86 GLY B CA 1
ATOM 3318 C C . GLY B 1 86 ? -19.234 34.594 -1.177 1 92.31 86 GLY B C 1
ATOM 3319 O O . GLY B 1 86 ? -18.156 35.188 -0.978 1 92.31 86 GLY B O 1
ATOM 3320 N N . LYS B 1 87 ? -20 34.281 -0.345 1 92.06 87 LYS B N 1
ATOM 3321 C CA . LYS B 1 87 ? -19.719 34.656 1.043 1 92.06 87 LYS B CA 1
ATOM 3322 C C . LYS B 1 87 ? -18.469 33.938 1.552 1 92.06 87 LYS B C 1
ATOM 3324 O O . LYS B 1 87 ? -17.688 34.531 2.301 1 92.06 87 LYS B O 1
ATOM 3329 N N . GLY B 1 88 ? -18.359 32.656 1.178 1 90.88 88 GLY B N 1
ATOM 3330 C CA . GLY B 1 88 ? -17.141 31.953 1.549 1 90.88 88 GLY B CA 1
ATOM 3331 C C . GLY B 1 88 ? -15.891 32.625 1.018 1 90.88 88 GLY B C 1
ATOM 3332 O O . GLY B 1 88 ? -14.883 32.688 1.724 1 90.88 88 GLY B O 1
ATOM 3333 N N . ALA B 1 89 ? -16.016 33.125 -0.077 1 94.62 89 ALA B N 1
ATOM 3334 C CA . ALA B 1 89 ? -14.875 33.781 -0.703 1 94.62 89 ALA B CA 1
ATOM 3335 C C . ALA B 1 89 ? -14.523 35.062 0.027 1 94.62 89 ALA B C 1
ATOM 3337 O O . ALA B 1 89 ? -13.344 35.344 0.273 1 94.62 89 ALA B O 1
ATOM 3338 N N . VAL B 1 90 ? -15.539 35.781 0.27 1 94.62 90 VAL B N 1
ATOM 3339 C CA . VAL B 1 90 ? -15.312 37.031 0.974 1 94.62 90 VAL B CA 1
ATOM 3340 C C . VAL B 1 90 ? -14.633 36.75 2.314 1 94.62 90 VAL B C 1
ATOM 3342 O O . VAL B 1 90 ? -13.633 37.406 2.652 1 94.62 90 VAL B O 1
ATOM 3345 N N . ARG B 1 91 ? -15.078 35.812 3.004 1 94.69 91 ARG B N 1
ATOM 3346 C CA . ARG B 1 91 ? -14.516 35.469 4.305 1 94.69 91 ARG B CA 1
ATOM 3347 C C . ARG B 1 91 ? -13.102 34.906 4.164 1 94.69 91 ARG B C 1
ATOM 3349 O O . ARG B 1 91 ? -12.227 35.219 4.98 1 94.69 91 ARG B O 1
ATOM 3356 N N . SER B 1 92 ? -12.906 34.156 3.156 1 94.44 92 SER B N 1
ATOM 3357 C CA . SER B 1 92 ? -11.578 33.594 2.924 1 94.44 92 SER B CA 1
ATOM 3358 C C . SER B 1 92 ? -10.562 34.688 2.621 1 94.44 92 SER B C 1
ATOM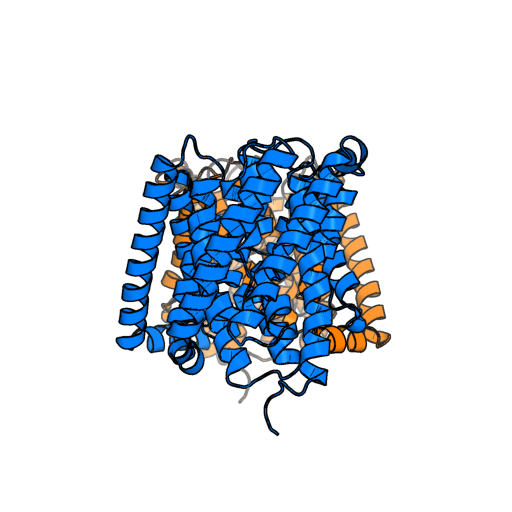 3360 O O . SER B 1 92 ? -9.422 34.656 3.074 1 94.44 92 SER B O 1
ATOM 3362 N N . VAL B 1 93 ? -11.055 35.719 1.936 1 96 93 VAL B N 1
ATOM 3363 C CA . VAL B 1 93 ? -10.188 36.844 1.611 1 96 93 VAL B CA 1
ATOM 3364 C C . VAL B 1 93 ? -9.844 37.625 2.885 1 96 93 VAL B C 1
ATOM 3366 O O . VAL B 1 93 ? -8.695 38 3.094 1 96 93 VAL B O 1
ATOM 3369 N N . VAL B 1 94 ? -10.773 37.812 3.58 1 96.75 94 VAL B N 1
ATOM 3370 C CA . VAL B 1 94 ? -10.547 38.531 4.82 1 96.75 94 VAL B CA 1
ATOM 3371 C C . VAL B 1 94 ? -9.586 37.75 5.715 1 96.75 94 VAL B C 1
ATOM 3373 O O . VAL B 1 94 ? -8.633 38.312 6.262 1 96.75 94 VAL B O 1
ATOM 3376 N N . VAL B 1 95 ? -9.852 36.406 5.883 1 97.31 95 VAL B N 1
ATOM 3377 C CA . VAL B 1 95 ? -8.945 35.562 6.656 1 97.31 95 VAL B CA 1
ATOM 3378 C C . VAL B 1 95 ? -7.543 35.625 6.062 1 97.31 95 VAL B C 1
ATOM 3380 O O . VAL B 1 95 ? -6.555 35.75 6.793 1 97.31 95 VAL B O 1
ATOM 3383 N N . GLY B 1 96 ? -7.453 35.656 4.789 1 97.44 96 GLY B N 1
ATOM 3384 C CA . GLY B 1 96 ? -6.176 35.75 4.098 1 97.44 96 GLY B CA 1
ATOM 3385 C C . GLY B 1 96 ? -5.434 37.031 4.398 1 97.44 96 GLY B C 1
ATOM 3386 O O . GLY B 1 96 ? -4.238 37.031 4.695 1 97.44 96 GLY B O 1
ATOM 3387 N N . LEU B 1 97 ? -6.207 38.094 4.355 1 97.38 97 LEU B N 1
ATOM 3388 C CA . LEU B 1 97 ? -5.605 39.406 4.605 1 97.38 97 LEU B CA 1
ATOM 3389 C C . LEU B 1 97 ? -5.133 39.531 6.051 1 97.38 97 LEU B C 1
ATOM 3391 O O . LEU B 1 97 ? -4.027 40 6.309 1 97.38 97 LEU B O 1
ATOM 3395 N N . LEU B 1 98 ? -5.953 39.125 6.832 1 98.19 98 LEU B N 1
ATOM 3396 C CA . LEU B 1 98 ? -5.566 39.156 8.242 1 98.19 98 LEU B CA 1
ATOM 3397 C C . LEU B 1 98 ? -4.375 38.25 8.5 1 98.19 98 LEU B C 1
ATOM 3399 O O . LEU B 1 98 ? -3.531 38.531 9.352 1 98.19 98 LEU B O 1
ATOM 3403 N N . SER B 1 99 ? -4.262 37.094 7.844 1 98.5 99 SER B N 1
ATOM 3404 C CA . SER B 1 99 ? -3.174 36.156 8.016 1 98.5 99 SER B CA 1
ATOM 3405 C C . SER B 1 99 ? -1.85 36.719 7.527 1 98.5 99 SER B C 1
ATOM 3407 O O . SER B 1 99 ? -0.791 36.406 8.078 1 98.5 99 SER B O 1
ATOM 3409 N N . VAL B 1 100 ? -1.946 37.594 6.512 1 98.12 100 VAL B N 1
ATOM 3410 C CA . VAL B 1 100 ? -0.744 38.281 6.023 1 98.12 100 VAL B CA 1
ATOM 3411 C C . VAL B 1 100 ? -0.166 39.156 7.121 1 98.12 100 VAL B C 1
ATOM 3413 O O . VAL B 1 100 ? 1.039 39.125 7.383 1 98.12 100 VAL B O 1
ATOM 3416 N N . VAL B 1 101 ? -1.056 39.844 7.695 1 97.75 101 VAL B N 1
ATOM 3417 C CA . VAL B 1 101 ? -0.625 40.719 8.773 1 97.75 101 VAL B CA 1
ATOM 3418 C C . VAL B 1 101 ? -0.066 39.906 9.93 1 97.75 101 VAL B C 1
ATOM 3420 O O . VAL B 1 101 ? 1.027 40.188 10.43 1 97.75 101 VAL B O 1
ATOM 3423 N N . ALA B 1 102 ? -0.75 38.938 10.367 1 98.19 102 ALA B N 1
ATOM 3424 C CA . ALA B 1 102 ? -0.326 38.094 11.484 1 98.19 102 ALA B CA 1
ATOM 3425 C C . ALA B 1 102 ? 0.957 37.344 11.141 1 98.19 102 ALA B C 1
ATOM 3427 O O . ALA B 1 102 ? 1.839 37.188 11.992 1 98.19 102 ALA B O 1
ATOM 3428 N N . GLY B 1 103 ? 1.053 36.812 9.852 1 97.5 103 GLY B N 1
ATOM 3429 C CA . GLY B 1 103 ? 2.24 36.094 9.422 1 97.5 103 GLY B CA 1
ATOM 3430 C C . GLY B 1 103 ? 3.486 36.969 9.398 1 97.5 103 GLY B C 1
ATOM 3431 O O . GLY B 1 103 ? 4.551 36.531 9.852 1 97.5 103 GLY B O 1
ATOM 3432 N N . TYR B 1 104 ? 3.256 38.156 9.016 1 97.12 104 TYR B N 1
ATOM 3433 C CA . TYR B 1 104 ? 4.352 39.125 9.047 1 97.12 104 TYR B CA 1
ATOM 3434 C C . TYR B 1 104 ? 4.754 39.469 10.477 1 97.12 104 TYR B C 1
ATOM 3436 O O . TYR B 1 104 ? 5.945 39.562 10.789 1 97.12 104 TYR B O 1
ATOM 3444 N N . GLY B 1 105 ? 3.861 39.656 11.133 1 97.06 105 GLY B N 1
ATOM 3445 C CA . GLY B 1 105 ? 4.141 39.938 12.539 1 97.06 105 GLY B CA 1
ATOM 3446 C C . GLY B 1 105 ? 4.914 38.812 13.211 1 97.06 105 GLY B C 1
ATOM 3447 O O . GLY B 1 105 ? 5.887 39.062 13.93 1 97.06 105 GLY B O 1
ATOM 3448 N N . ALA B 1 106 ? 4.5 37.656 13.055 1 97.12 106 ALA B N 1
ATOM 3449 C CA . ALA B 1 106 ? 5.176 36.5 13.656 1 97.12 106 ALA B CA 1
ATOM 3450 C C . ALA B 1 106 ? 6.602 36.375 13.125 1 97.12 106 ALA B C 1
ATOM 3452 O O . ALA B 1 106 ? 7.539 36.156 13.891 1 97.12 106 ALA B O 1
ATOM 3453 N N . ALA B 1 107 ? 6.727 36.438 11.797 1 95.31 107 ALA B N 1
ATOM 3454 C CA . ALA B 1 107 ? 8.047 36.312 11.188 1 95.31 107 ALA B CA 1
ATOM 3455 C C . ALA B 1 107 ? 9 37.375 11.711 1 95.31 107 ALA B C 1
ATOM 3457 O O . ALA B 1 107 ? 10.188 37.125 11.914 1 95.31 107 ALA B O 1
ATOM 3458 N N . THR B 1 108 ? 8.492 38.656 11.891 1 96.19 108 THR B N 1
ATOM 3459 C CA . THR B 1 108 ? 9.312 39.75 12.398 1 96.19 108 THR B CA 1
ATOM 3460 C C . THR B 1 108 ? 9.648 39.531 13.875 1 96.19 108 THR B C 1
ATOM 3462 O O . THR B 1 108 ? 10.789 39.75 14.289 1 96.19 108 THR B O 1
ATOM 3465 N N . ALA B 1 109 ? 8.688 39.125 14.711 1 94.31 109 ALA B N 1
ATOM 3466 C CA . ALA B 1 109 ? 8.898 38.906 16.141 1 94.31 109 ALA B CA 1
ATOM 3467 C C . ALA B 1 109 ? 9.938 37.844 16.406 1 94.31 109 ALA B C 1
ATOM 3469 O O . ALA B 1 109 ? 10.719 37.938 17.359 1 94.31 109 ALA B O 1
ATOM 3470 N N . PHE B 1 110 ? 10.117 36.812 15.281 1 91.06 110 PHE B N 1
ATOM 3471 C CA . PHE B 1 110 ? 10.984 35.688 15.586 1 91.06 110 PHE B CA 1
ATOM 3472 C C . PHE B 1 110 ? 12.18 35.656 14.641 1 91.06 110 PHE B C 1
ATOM 3474 O O . PHE B 1 110 ? 13.078 34.844 14.781 1 91.06 110 PHE B O 1
ATOM 3481 N N . GLY B 1 111 ? 12.148 36.562 13.906 1 90.75 111 GLY B N 1
ATOM 3482 C CA . GLY B 1 111 ? 13.281 36.719 13.008 1 90.75 111 GLY B CA 1
ATOM 3483 C C . GLY B 1 111 ? 13.508 35.531 12.102 1 90.75 111 GLY B C 1
ATOM 3484 O O . GLY B 1 111 ? 14.648 35.125 11.852 1 90.75 111 GLY B O 1
ATOM 3485 N N . THR B 1 112 ? 12.383 34.906 11.5 1 91.44 112 THR B N 1
ATOM 3486 C CA . THR B 1 112 ? 12.531 33.688 10.734 1 91.44 112 THR B CA 1
ATOM 3487 C C . THR B 1 112 ? 12.617 33.969 9.242 1 91.44 112 THR B C 1
ATOM 3489 O O . THR B 1 112 ? 13.102 33.156 8.469 1 91.44 112 THR B O 1
ATOM 3492 N N . GLY B 1 113 ? 12.07 35.062 8.875 1 90.94 113 GLY B N 1
ATOM 3493 C CA . GLY B 1 113 ? 12.047 35.438 7.469 1 90.94 113 GLY B CA 1
ATOM 3494 C C . GLY B 1 113 ? 11 34.656 6.668 1 90.94 113 GLY B C 1
ATOM 3495 O O . GLY B 1 113 ? 11.008 34.719 5.438 1 90.94 113 GLY B O 1
ATOM 3496 N N . HIS B 1 114 ? 10.109 34 7.266 1 96.88 114 HIS B N 1
ATOM 3497 C CA . HIS B 1 114 ? 9.125 33.156 6.594 1 96.88 114 HIS B CA 1
ATOM 3498 C C . HIS B 1 114 ? 7.727 33.75 6.699 1 96.88 114 HIS B C 1
ATOM 3500 O O . HIS B 1 114 ? 6.762 33.031 6.984 1 96.88 114 HIS B O 1
ATOM 3506 N N . ALA B 1 115 ? 7.621 34.969 6.551 1 96.5 115 ALA B N 1
ATOM 3507 C CA . ALA B 1 115 ? 6.367 35.688 6.711 1 96.5 115 ALA B CA 1
ATOM 3508 C C . ALA B 1 115 ? 5.289 35.156 5.785 1 96.5 115 ALA B C 1
ATOM 3510 O O . ALA B 1 115 ? 4.168 34.875 6.227 1 96.5 115 ALA B O 1
ATOM 3511 N N . ALA B 1 116 ? 5.625 34.906 4.492 1 95.19 116 ALA B N 1
ATOM 3512 C CA . ALA B 1 116 ? 4.656 34.438 3.516 1 95.19 116 ALA B CA 1
ATOM 3513 C C . ALA B 1 116 ? 4.215 33 3.85 1 95.19 116 ALA B C 1
ATOM 3515 O O . ALA B 1 116 ? 3.039 32.656 3.695 1 95.19 116 ALA B O 1
ATOM 3516 N N . LEU B 1 117 ? 5.164 32.219 4.32 1 97.06 117 LEU B N 1
ATOM 3517 C CA . LEU B 1 117 ? 4.844 30.859 4.742 1 97.06 117 LEU B CA 1
ATOM 3518 C C . LEU B 1 117 ? 3.861 30.859 5.906 1 97.06 117 LEU B C 1
ATOM 3520 O O . LEU B 1 117 ? 2.865 30.125 5.891 1 97.06 117 LEU B O 1
ATOM 3524 N N . TYR B 1 118 ? 4.082 31.688 6.883 1 98.19 118 TYR B N 1
ATOM 3525 C CA . TYR B 1 118 ? 3.23 31.766 8.062 1 98.19 118 TYR B CA 1
ATOM 3526 C C . TYR B 1 118 ? 1.845 32.281 7.707 1 98.19 118 TYR B C 1
ATOM 3528 O O . TYR B 1 118 ? 0.842 31.844 8.281 1 98.19 118 TYR B O 1
ATOM 3536 N N . ALA B 1 119 ? 1.856 33.219 6.758 1 98.19 119 ALA B N 1
ATOM 3537 C CA . ALA B 1 119 ? 0.564 33.719 6.301 1 98.19 119 ALA B CA 1
ATOM 3538 C C . ALA B 1 119 ? -0.285 32.625 5.711 1 98.19 119 ALA B C 1
ATOM 3540 O O . ALA B 1 119 ? -1.47 32.5 6.031 1 98.19 119 ALA B O 1
ATOM 3541 N N . VAL B 1 120 ? 0.302 31.766 4.902 1 97.5 120 VAL B N 1
ATOM 3542 C CA . VAL B 1 120 ? -0.403 30.656 4.262 1 97.5 120 VAL B CA 1
ATOM 3543 C C . VAL B 1 120 ? -0.83 29.641 5.316 1 97.5 120 VAL B C 1
ATOM 3545 O O . VAL B 1 120 ? -1.953 29.125 5.281 1 97.5 120 VAL B O 1
ATOM 3548 N N . LEU B 1 121 ? 0.021 29.406 6.273 1 98.25 121 LEU B N 1
ATOM 3549 C CA . LEU B 1 121 ? -0.287 28.469 7.352 1 98.25 121 LEU B CA 1
ATOM 3550 C C . LEU B 1 121 ? -1.477 28.969 8.172 1 98.25 121 LEU B C 1
ATOM 3552 O O . LEU B 1 121 ? -2.412 28.203 8.43 1 98.25 121 LEU B O 1
ATOM 3556 N N . ILE B 1 122 ? -1.471 30.203 8.523 1 98.38 122 ILE B N 1
ATOM 3557 C CA . ILE B 1 122 ? -2.508 30.781 9.375 1 98.38 122 ILE B CA 1
ATOM 3558 C C . ILE B 1 122 ? -3.834 30.812 8.617 1 98.38 122 ILE B C 1
ATOM 3560 O O . ILE B 1 122 ? -4.898 30.609 9.211 1 98.38 122 ILE B O 1
ATOM 3564 N N . ALA B 1 123 ? -3.783 30.984 7.324 1 98.06 123 ALA B N 1
ATOM 3565 C CA . ALA B 1 123 ? -4.984 31.109 6.504 1 98.06 123 ALA B CA 1
ATOM 3566 C C . ALA B 1 123 ? -5.57 29.734 6.168 1 98.06 123 ALA B C 1
ATOM 3568 O O . ALA B 1 123 ? -6.719 29.641 5.727 1 98.06 123 ALA B O 1
ATOM 3569 N N . SER B 1 124 ? -4.727 28.703 6.332 1 96.25 124 SER B N 1
ATOM 3570 C CA . SER B 1 124 ? -5.105 27.391 5.805 1 96.25 124 SER B CA 1
ATOM 3571 C C . SER B 1 124 ? -6.176 26.734 6.668 1 96.25 124 SER B C 1
ATOM 3573 O O . SER B 1 124 ? -6.293 27.047 7.859 1 96.25 124 SER B O 1
ATOM 3575 N N . SER B 1 125 ? -7.16 25.938 6.125 1 95.38 125 SER B N 1
ATOM 3576 C CA . SER B 1 125 ? -8.195 25.094 6.703 1 95.38 125 SER B CA 1
ATOM 3577 C C . SER B 1 125 ? -8.188 23.703 6.07 1 95.38 125 SER B C 1
ATOM 3579 O O . SER B 1 125 ? -7.605 23.5 5 1 95.38 125 SER B O 1
ATOM 3581 N N . SER B 1 126 ? -8.547 22.781 6.758 1 92.81 126 SER B N 1
ATOM 3582 C CA . SER B 1 126 ? -8.539 21.422 6.227 1 92.81 126 SER B CA 1
ATOM 3583 C C . SER B 1 126 ? -9.945 20.828 6.207 1 92.81 126 SER B C 1
ATOM 3585 O O . SER B 1 126 ? -10.5 20.484 7.258 1 92.81 126 SER B O 1
ATOM 3587 N N . ALA B 1 127 ? -10.484 20.672 5.051 1 91.5 127 ALA B N 1
ATOM 3588 C CA . ALA B 1 127 ? -11.797 20.047 4.895 1 91.5 127 ALA B CA 1
ATOM 3589 C C . ALA B 1 127 ? -11.781 18.609 5.402 1 91.5 127 ALA B C 1
ATOM 3591 O O . ALA B 1 127 ? -12.742 18.141 6.02 1 91.5 127 ALA B O 1
ATOM 3592 N N . ALA B 1 128 ? -10.68 18 5.188 1 85.94 128 ALA B N 1
ATOM 3593 C CA . ALA B 1 128 ? -10.539 16.609 5.574 1 85.94 128 ALA B CA 1
ATOM 3594 C C . ALA B 1 128 ? -10.695 16.438 7.082 1 85.94 128 ALA B C 1
ATOM 3596 O O . ALA B 1 128 ? -11.102 15.367 7.555 1 85.94 128 ALA B O 1
ATOM 3597 N N . LEU B 1 129 ? -10.391 17.375 7.84 1 88.38 129 LEU B N 1
ATOM 3598 C CA . LEU B 1 129 ? -10.492 17.328 9.289 1 88.38 129 LEU B CA 1
ATOM 3599 C C . LEU B 1 129 ? -11.852 17.844 9.758 1 88.38 129 LEU B C 1
ATOM 3601 O O . LEU B 1 129 ? -12.438 17.297 10.695 1 88.38 129 LEU B O 1
ATOM 3605 N N . ILE B 1 130 ? -12.383 18.859 9.094 1 92.31 130 ILE B N 1
ATOM 3606 C CA . ILE B 1 130 ? -13.539 19.594 9.578 1 92.31 130 ILE B CA 1
ATOM 3607 C C . ILE B 1 130 ? -14.82 18.859 9.195 1 92.31 130 ILE B C 1
ATOM 3609 O O . ILE B 1 130 ? -15.758 18.781 9.992 1 92.31 130 ILE B O 1
ATOM 3613 N N . LEU B 1 131 ? -14.82 18.25 8.078 1 90 131 LEU B N 1
ATOM 3614 C CA . LEU B 1 131 ? -16.062 17.688 7.566 1 90 131 LEU B CA 1
ATOM 3615 C C . LEU B 1 131 ? -16.5 16.484 8.398 1 90 131 LEU B C 1
ATOM 3617 O O . LEU B 1 131 ? -17.688 16.344 8.727 1 90 131 LEU B O 1
ATOM 3621 N N . PRO B 1 132 ? -15.555 15.648 8.766 1 84.88 132 PRO B N 1
ATOM 3622 C CA . PRO B 1 132 ? -15.953 14.57 9.672 1 84.88 132 PRO B CA 1
ATOM 3623 C C . PRO B 1 132 ? -16.516 15.094 10.992 1 84.88 132 PRO B C 1
ATOM 3625 O O . PRO B 1 132 ? -17.406 14.477 11.57 1 84.88 132 PRO B O 1
ATOM 3628 N N . ILE B 1 133 ? -16 16.141 11.523 1 86.88 133 ILE B N 1
ATOM 3629 C CA . ILE B 1 133 ? -16.5 16.734 12.758 1 86.88 133 ILE B CA 1
ATOM 3630 C C . ILE B 1 133 ? -17.922 17.266 12.539 1 86.88 133 ILE B C 1
ATOM 3632 O O . ILE B 1 133 ? -18.812 17 13.344 1 86.88 133 ILE B O 1
ATOM 3636 N N . VAL B 1 134 ? -18.156 17.891 11.422 1 90.88 134 VAL B N 1
ATOM 3637 C CA . VAL B 1 134 ? -19.453 18.438 11.07 1 90.88 134 VAL B CA 1
ATOM 3638 C C . VAL B 1 134 ? -20.469 17.312 10.93 1 90.88 134 VAL B C 1
ATOM 3640 O O . VAL B 1 134 ? -21.578 17.391 11.469 1 90.88 134 VAL B O 1
ATOM 3643 N N . ASP B 1 135 ? -20.016 16.297 10.32 1 87.75 135 ASP B N 1
ATOM 3644 C CA . ASP B 1 135 ? -20.906 15.172 10.07 1 87.75 135 ASP B CA 1
ATOM 3645 C C . ASP B 1 135 ? -21.219 14.422 11.359 1 87.75 135 ASP B C 1
ATOM 3647 O O . ASP B 1 135 ? -22.375 14.094 11.633 1 87.75 135 ASP B O 1
ATOM 3651 N N . SER B 1 136 ? -20.219 14.227 12.148 1 84.62 136 SER B N 1
ATOM 3652 C CA . SER B 1 136 ? -20.375 13.453 13.375 1 84.62 136 SER B CA 1
ATOM 3653 C C . SER B 1 136 ? -21.281 14.172 14.367 1 84.62 136 SER B C 1
ATOM 3655 O O . SER B 1 136 ? -22.016 13.523 15.133 1 84.62 136 SER B O 1
ATOM 3657 N N . LEU B 1 137 ? -21.297 15.422 14.305 1 89.06 137 LEU B N 1
ATOM 3658 C CA . LEU B 1 137 ? -22.062 16.219 15.258 1 89.06 137 LEU B CA 1
ATOM 3659 C C . LEU B 1 137 ? -23.406 16.641 14.641 1 89.06 137 LEU B C 1
ATOM 3661 O O . LEU B 1 137 ? -24.203 17.297 15.305 1 89.06 137 LEU B O 1
ATOM 3665 N N . GLY B 1 138 ? -23.531 16.359 13.367 1 92.31 138 GLY B N 1
ATOM 3666 C CA . GLY B 1 138 ? -24.766 16.719 12.688 1 92.31 138 GLY B CA 1
ATOM 3667 C C . GLY B 1 138 ? -24.922 18.219 12.508 1 92.31 138 GLY B C 1
ATOM 3668 O O . GLY B 1 138 ? -26.047 18.75 12.578 1 92.31 138 GLY B O 1
ATOM 3669 N N . LEU B 1 139 ? -23.859 18.906 12.555 1 92.31 139 LEU B N 1
ATOM 3670 C CA . LEU B 1 139 ? -23.938 20.344 12.336 1 92.31 139 LEU B CA 1
ATOM 3671 C C . LEU B 1 139 ? -24.531 20.656 10.969 1 92.31 139 LEU B C 1
ATOM 3673 O O . LEU B 1 139 ? -24.312 19.906 10.008 1 92.31 139 LEU B O 1
ATOM 3677 N N . GLY B 1 140 ? -25.219 21.781 10.758 1 91.69 140 GLY B N 1
ATOM 3678 C CA . GLY B 1 140 ? -25.859 22.156 9.508 1 91.69 140 GLY B CA 1
ATOM 3679 C C . GLY B 1 140 ? -26.422 23.562 9.516 1 91.69 140 GLY B C 1
ATOM 3680 O O . GLY B 1 140 ? -26.234 24.312 10.484 1 91.69 140 GLY B O 1
ATOM 3681 N N . GLY B 1 141 ? -27 23.844 8.391 1 91.5 141 GLY B N 1
ATOM 3682 C CA . GLY B 1 141 ? -27.531 25.188 8.219 1 91.5 141 GLY B CA 1
ATOM 3683 C C . GLY B 1 141 ? -26.688 26.062 7.316 1 91.5 141 GLY B C 1
ATOM 3684 O O . GLY B 1 141 ? -25.656 25.625 6.82 1 91.5 141 GLY B O 1
ATOM 3685 N N . THR B 1 142 ? -27.141 27.203 7.121 1 89.69 142 THR B N 1
ATOM 3686 C CA . THR B 1 142 ? -26.547 28.141 6.172 1 89.69 142 THR B CA 1
ATOM 3687 C C . THR B 1 142 ? -25.141 28.531 6.609 1 89.69 142 THR B C 1
ATOM 3689 O O . THR B 1 142 ? -24.234 28.625 5.781 1 89.69 142 THR B O 1
ATOM 3692 N N . SER B 1 143 ? -25 28.75 7.828 1 92.12 143 SER B N 1
ATOM 3693 C CA . SER B 1 143 ? -23.703 29.172 8.336 1 92.12 143 SER B CA 1
ATOM 3694 C C . SER B 1 143 ? -22.656 28.078 8.156 1 92.12 143 SER B C 1
ATOM 3696 O O . SER B 1 143 ? -21.5 28.359 7.859 1 92.12 143 SER B O 1
ATOM 3698 N N . VAL B 1 144 ? -23.062 26.906 8.336 1 92.81 144 VAL B N 1
ATOM 3699 C CA . VAL B 1 144 ? -22.172 25.766 8.18 1 92.81 144 VAL B CA 1
ATOM 3700 C C . VAL B 1 144 ? -21.781 25.609 6.711 1 92.81 144 VAL B C 1
ATOM 3702 O O . VAL B 1 144 ? -20.625 25.328 6.387 1 92.81 144 VAL B O 1
ATOM 3705 N N . LEU B 1 145 ? -22.75 25.844 5.93 1 92.38 145 LEU B N 1
ATOM 3706 C CA . LEU B 1 145 ? -22.484 25.766 4.5 1 92.38 145 LEU B CA 1
ATOM 3707 C C . LEU B 1 145 ? -21.484 26.844 4.07 1 92.38 145 LEU B C 1
ATOM 3709 O O . LEU B 1 145 ? -20.594 26.578 3.271 1 92.38 145 LEU B O 1
ATOM 3713 N N . GLN B 1 146 ? -21.719 27.906 4.527 1 91.69 146 GLN B N 1
ATOM 3714 C CA . GLN B 1 146 ? -20.828 29.016 4.215 1 91.69 146 GLN B CA 1
ATOM 3715 C C . GLN B 1 146 ? -19.422 28.75 4.746 1 91.69 146 GLN B C 1
ATOM 3717 O O . GLN B 1 146 ? -18.438 29.062 4.074 1 91.69 146 GLN B O 1
ATOM 3722 N N . MET B 1 147 ? -19.344 28.25 5.984 1 94.38 147 MET B N 1
ATOM 3723 C CA . MET B 1 147 ? -18.047 27.891 6.551 1 94.38 147 MET B CA 1
ATOM 3724 C C . MET B 1 147 ? -17.375 26.812 5.711 1 94.38 147 MET B C 1
ATOM 3726 O O . MET B 1 147 ? -16.172 26.891 5.453 1 94.38 147 MET B O 1
ATOM 3730 N N . THR B 1 148 ? -18.141 25.875 5.168 1 93.12 148 THR B N 1
ATOM 3731 C CA . THR B 1 148 ? -17.594 24.781 4.359 1 93.12 148 THR B CA 1
ATOM 3732 C C . THR B 1 148 ? -17.047 25.312 3.041 1 93.12 148 THR B C 1
ATOM 3734 O O . THR B 1 148 ? -15.977 24.875 2.588 1 93.12 148 THR B O 1
ATOM 3737 N N . ALA B 1 149 ? -17.75 26.25 2.551 1 94 149 ALA B N 1
ATOM 3738 C CA . ALA B 1 149 ? -17.266 26.906 1.338 1 94 149 ALA B CA 1
ATOM 3739 C C . ALA B 1 149 ? -15.945 27.625 1.598 1 94 149 ALA B C 1
ATOM 3741 O O . ALA B 1 149 ? -15.016 27.562 0.789 1 94 149 ALA B O 1
ATOM 3742 N N . GLN B 1 150 ? -15.938 28.328 2.611 1 95.19 150 GLN B N 1
ATOM 3743 C CA . GLN B 1 150 ? -14.727 29.031 3.02 1 95.19 150 GLN B CA 1
ATOM 3744 C C . GLN B 1 150 ? -13.555 28.078 3.186 1 95.19 150 GLN B C 1
ATOM 3746 O O . GLN B 1 150 ? -12.445 28.359 2.717 1 95.19 150 GLN B O 1
ATOM 3751 N N . VAL B 1 151 ? -13.797 26.969 3.861 1 94.38 151 VAL B N 1
ATOM 3752 C CA . VAL B 1 151 ? -12.789 25.969 4.148 1 94.38 151 VAL B CA 1
ATOM 3753 C C . VAL B 1 151 ? -12.297 25.328 2.844 1 94.38 151 VAL B C 1
ATOM 3755 O O . VAL B 1 151 ? -11.094 25.125 2.662 1 94.38 151 VAL B O 1
ATOM 3758 N N . ALA B 1 152 ? -13.195 25.062 1.954 1 92.81 152 ALA B N 1
ATOM 3759 C CA . ALA B 1 152 ? -12.844 24.484 0.659 1 92.81 152 ALA B CA 1
ATOM 3760 C C . ALA B 1 152 ? -11.914 25.422 -0.121 1 92.81 152 ALA B C 1
ATOM 3762 O O . ALA B 1 152 ? -10.922 24.969 -0.698 1 92.81 152 ALA B O 1
ATOM 3763 N N . ILE B 1 153 ? -12.25 26.703 -0.1 1 94.81 153 ILE B N 1
ATOM 3764 C CA . ILE B 1 153 ? -11.445 27.703 -0.792 1 94.81 153 ILE B CA 1
ATOM 3765 C C . ILE B 1 153 ? -10.07 27.797 -0.147 1 94.81 153 ILE B C 1
ATOM 3767 O O . ILE B 1 153 ? -9.047 27.75 -0.838 1 94.81 153 ILE B O 1
ATOM 3771 N N . ALA B 1 154 ? -10.031 27.891 1.104 1 94.81 154 ALA B N 1
ATOM 3772 C CA . ALA B 1 154 ? -8.773 28.016 1.828 1 94.81 154 ALA B CA 1
ATOM 3773 C C . ALA B 1 154 ? -7.887 26.797 1.615 1 94.81 154 ALA B C 1
ATOM 3775 O O . ALA B 1 154 ? -6.68 26.922 1.397 1 94.81 154 ALA B O 1
ATOM 3776 N N . ASP B 1 155 ? -8.5 25.656 1.753 1 92.94 155 ASP B N 1
ATOM 3777 C CA . ASP B 1 155 ? -7.789 24.406 1.547 1 92.94 155 ASP B CA 1
ATOM 3778 C C . ASP B 1 155 ? -7.109 24.375 0.179 1 92.94 155 ASP B C 1
ATOM 3780 O O . ASP B 1 155 ? -5.91 24.109 0.081 1 92.94 155 ASP B O 1
ATOM 3784 N N . THR B 1 156 ? -7.77 24.766 -0.894 1 91.94 156 THR B N 1
ATOM 3785 C CA . THR B 1 156 ? -7.273 24.734 -2.266 1 91.94 156 THR B CA 1
ATOM 3786 C C . THR B 1 156 ? -6.219 25.812 -2.486 1 91.94 156 THR B C 1
ATOM 3788 O O . THR B 1 156 ? -5.121 25.531 -2.965 1 91.94 156 THR B O 1
ATOM 3791 N N . VAL B 1 157 ? -6.484 27.031 -2.031 1 93.81 157 VAL B N 1
ATOM 3792 C CA . VAL B 1 157 ? -5.609 28.172 -2.285 1 93.81 157 VAL B CA 1
ATOM 3793 C C . VAL B 1 157 ? -4.297 28 -1.521 1 93.81 157 VAL B C 1
ATOM 3795 O O . VAL B 1 157 ? -3.217 28.25 -2.062 1 93.81 157 VAL B O 1
ATOM 3798 N N . CYS B 1 158 ? -4.383 27.5 -0.394 1 95.44 158 CYS B N 1
ATOM 3799 C CA . CYS B 1 158 ? -3.195 27.422 0.448 1 95.44 158 CYS B CA 1
ATOM 3800 C C . CYS B 1 158 ? -2.279 26.297 0.006 1 95.44 158 CYS B C 1
ATOM 3802 O O . CYS B 1 158 ? -1.056 26.406 0.081 1 95.44 158 CYS B O 1
ATOM 3804 N N . ILE B 1 159 ? -2.816 25.281 -0.362 1 90.94 159 ILE B N 1
ATOM 3805 C CA . ILE B 1 159 ? -1.995 24.172 -0.84 1 90.94 159 ILE B CA 1
ATOM 3806 C C . ILE B 1 159 ? -1.282 24.578 -2.127 1 90.94 159 ILE B C 1
ATOM 3808 O O . ILE B 1 159 ? -0.114 24.234 -2.332 1 90.94 159 ILE B O 1
ATOM 3812 N N . VAL B 1 160 ? -1.978 25.328 -3.035 1 89 160 VAL B N 1
ATOM 3813 C CA . VAL B 1 160 ? -1.383 25.812 -4.277 1 89 160 VAL B CA 1
ATOM 3814 C C . VAL B 1 160 ? -0.328 26.875 -3.967 1 89 160 VAL B C 1
ATOM 3816 O O . VAL B 1 160 ? 0.701 26.953 -4.641 1 89 160 VAL B O 1
ATOM 3819 N N . ALA B 1 161 ? -0.549 27.703 -2.924 1 93.38 161 ALA B N 1
ATOM 3820 C CA . ALA B 1 161 ? 0.33 28.828 -2.594 1 93.38 161 ALA B CA 1
ATOM 3821 C C . ALA B 1 161 ? 1.586 28.344 -1.873 1 93.38 161 ALA B C 1
ATOM 3823 O O . ALA B 1 161 ? 2.635 28.984 -1.938 1 93.38 161 ALA B O 1
ATOM 3824 N N . LEU B 1 162 ? 1.534 27.156 -1.258 1 92.25 162 LEU B N 1
ATOM 3825 C CA . LEU B 1 162 ? 2.574 26.703 -0.337 1 92.25 162 LEU B CA 1
ATOM 3826 C C . LEU B 1 162 ? 3.91 26.547 -1.057 1 92.25 162 LEU B C 1
ATOM 3828 O O . LEU B 1 162 ? 4.926 27.094 -0.61 1 92.25 162 LEU B O 1
ATOM 3832 N N . PRO B 1 163 ? 3.936 25.953 -2.195 1 88.75 163 PRO B N 1
ATOM 3833 C CA . PRO B 1 163 ? 5.238 25.812 -2.85 1 88.75 163 PRO B CA 1
ATOM 3834 C C . PRO B 1 163 ? 5.812 27.156 -3.307 1 88.75 163 PRO B C 1
ATOM 3836 O O . PRO B 1 163 ? 7.027 27.281 -3.49 1 88.75 163 PRO B O 1
ATOM 3839 N N . LEU B 1 164 ? 4.98 28.172 -3.438 1 90.38 164 LEU B N 1
ATOM 3840 C CA . LEU B 1 164 ? 5.414 29.484 -3.896 1 90.38 164 LEU B CA 1
ATOM 3841 C C . LEU B 1 164 ? 6.02 30.297 -2.752 1 90.38 164 LEU B C 1
ATOM 3843 O O . LEU B 1 164 ? 6.855 31.172 -2.977 1 90.38 164 LEU B O 1
ATOM 3847 N N . VAL B 1 165 ? 5.605 29.969 -1.572 1 93.81 165 VAL B N 1
ATOM 3848 C CA . VAL B 1 165 ? 5.973 30.859 -0.473 1 93.81 165 VAL B CA 1
ATOM 3849 C C . VAL B 1 165 ? 7.047 30.188 0.388 1 93.81 165 VAL B C 1
ATOM 3851 O O . VAL B 1 165 ? 7.715 30.859 1.181 1 93.81 165 VAL B O 1
ATOM 3854 N N . ILE B 1 166 ? 7.227 28.922 0.237 1 89.94 166 ILE B N 1
ATOM 3855 C CA . ILE B 1 166 ? 8.117 28.203 1.15 1 89.94 166 ILE B CA 1
ATOM 3856 C C . ILE B 1 166 ? 9.57 28.484 0.767 1 89.94 166 ILE B C 1
ATOM 3858 O O . ILE B 1 166 ? 10.445 28.531 1.632 1 89.94 166 ILE B O 1
ATOM 3862 N N . ASP B 1 167 ? 9.789 28.641 -0.51 1 87.56 167 ASP B N 1
ATOM 3863 C CA . ASP B 1 167 ? 11.117 28.953 -1.029 1 87.56 167 ASP B CA 1
ATOM 3864 C C . ASP B 1 167 ? 11.062 30.094 -2.037 1 87.56 167 ASP B C 1
ATOM 3866 O O . ASP B 1 167 ? 11.102 29.859 -3.248 1 87.56 167 ASP B O 1
ATOM 3870 N N . PRO B 1 168 ? 11.133 31.344 -1.493 1 87.5 168 PRO B N 1
ATOM 3871 C CA . PRO B 1 168 ? 10.93 32.531 -2.342 1 87.5 168 PRO B CA 1
ATOM 3872 C C . PRO B 1 168 ? 11.961 32.625 -3.461 1 87.5 168 PRO B C 1
ATOM 3874 O O . PRO B 1 168 ? 11.648 33.125 -4.547 1 87.5 168 PRO B O 1
ATOM 3877 N N . ASP B 1 169 ? 13.18 32.094 -3.191 1 86.12 169 ASP B N 1
ATOM 3878 C CA . ASP B 1 169 ? 14.234 32.219 -4.188 1 86.12 169 ASP B CA 1
ATOM 3879 C C . ASP B 1 169 ? 13.922 31.391 -5.43 1 86.12 169 ASP B C 1
ATOM 3881 O O . ASP B 1 169 ? 14.352 31.734 -6.531 1 86.12 169 ASP B O 1
ATOM 3885 N N . ASN B 1 170 ? 13.094 30.484 -5.297 1 86.19 170 ASN B N 1
ATOM 3886 C CA . ASN B 1 170 ? 12.766 29.594 -6.41 1 86.19 170 ASN B CA 1
ATOM 3887 C C . ASN B 1 170 ? 11.273 29.656 -6.75 1 86.19 170 ASN B C 1
ATOM 3889 O O . ASN B 1 170 ? 10.734 28.75 -7.371 1 86.19 170 ASN B O 1
ATOM 3893 N N . ALA B 1 171 ? 10.641 30.703 -6.309 1 88.12 171 ALA B N 1
ATOM 3894 C CA . ALA B 1 171 ? 9.203 30.875 -6.453 1 88.12 171 ALA B CA 1
ATOM 3895 C C . ALA B 1 171 ? 8.797 30.891 -7.922 1 88.12 171 ALA B C 1
ATOM 3897 O O . ALA B 1 171 ? 7.793 30.281 -8.305 1 88.12 171 ALA B O 1
ATOM 3898 N N . PRO B 1 172 ? 9.508 31.547 -8.859 1 87 172 PRO B N 1
ATOM 3899 C CA . PRO B 1 172 ? 9.094 31.547 -10.266 1 87 172 PRO B CA 1
ATOM 3900 C C . PRO B 1 172 ? 9.078 30.156 -10.883 1 87 172 PRO B C 1
ATOM 3902 O O . PRO B 1 172 ? 8.133 29.797 -11.594 1 87 172 PRO B O 1
ATOM 3905 N N . ARG B 1 173 ? 10.219 29.375 -10.586 1 84.44 173 ARG B N 1
ATOM 3906 C CA . ARG B 1 173 ? 10.273 28 -11.086 1 84.44 173 ARG B CA 1
ATOM 3907 C C . ARG B 1 173 ? 9.148 27.156 -10.5 1 84.44 173 ARG B C 1
ATOM 3909 O O . ARG B 1 173 ? 8.508 26.375 -11.211 1 84.44 173 ARG B O 1
ATOM 3916 N N . ALA B 1 174 ? 8.875 27.328 -9.195 1 87.56 174 ALA B N 1
ATOM 3917 C CA . ALA B 1 174 ? 7.777 26.625 -8.539 1 87.56 174 ALA B CA 1
ATOM 3918 C C . ALA B 1 174 ? 6.43 27.031 -9.133 1 87.56 174 ALA B C 1
ATOM 3920 O O . ALA B 1 174 ? 5.52 26.203 -9.242 1 87.56 174 ALA B O 1
ATOM 3921 N N . GLY B 1 175 ? 6.363 28.297 -9.484 1 90.62 175 GLY B N 1
ATOM 3922 C CA . GLY B 1 175 ? 5.137 28.812 -10.086 1 90.62 175 GLY B CA 1
ATOM 3923 C C . GLY B 1 175 ? 4.82 28.172 -11.422 1 90.62 175 GLY B C 1
ATOM 3924 O O . GLY B 1 175 ? 3.674 27.797 -11.68 1 90.62 175 GLY B O 1
ATOM 3925 N N . VAL B 1 176 ? 5.801 28 -12.227 1 90.06 176 VAL B N 1
ATOM 3926 C CA . VAL B 1 176 ? 5.633 27.359 -13.531 1 90.06 176 VAL B CA 1
ATOM 3927 C C . VAL B 1 176 ? 5.223 25.906 -13.344 1 90.06 176 VAL B C 1
ATOM 3929 O O . VAL B 1 176 ? 4.328 25.406 -14.039 1 90.06 176 VAL B O 1
ATOM 3932 N N . GLY B 1 177 ? 5.895 25.25 -12.406 1 89.25 177 GLY B N 1
ATOM 3933 C CA . GLY B 1 177 ? 5.535 23.875 -12.102 1 89.25 177 GLY B CA 1
ATOM 3934 C C . GLY B 1 177 ? 4.113 23.719 -11.594 1 89.25 177 GLY B C 1
ATOM 3935 O O . GLY B 1 177 ? 3.398 22.812 -12 1 89.25 177 GLY B O 1
ATOM 3936 N N . ALA B 1 178 ? 3.766 24.656 -10.719 1 90.88 178 ALA B N 1
ATOM 3937 C CA . ALA B 1 178 ? 2.408 24.625 -10.18 1 90.88 178 ALA B CA 1
ATOM 3938 C C . ALA B 1 178 ? 1.374 24.828 -11.289 1 90.88 178 ALA B C 1
ATOM 3940 O O . ALA B 1 178 ? 0.334 24.156 -11.297 1 90.88 178 ALA B O 1
ATOM 3941 N N . LEU B 1 179 ? 1.698 25.688 -12.211 1 91.69 179 LEU B N 1
ATOM 3942 C CA . LEU B 1 179 ? 0.806 25.938 -13.336 1 91.69 179 LEU B CA 1
ATOM 3943 C C . LEU B 1 179 ? 0.719 24.719 -14.25 1 91.69 179 LEU B C 1
ATOM 3945 O O . LEU B 1 179 ? -0.359 24.375 -14.742 1 91.69 179 LEU B O 1
ATOM 3949 N N . ALA B 1 180 ? 1.812 24.062 -14.406 1 92.94 180 ALA B N 1
ATOM 3950 C CA . ALA B 1 180 ? 1.834 22.875 -15.25 1 92.94 180 ALA B CA 1
ATOM 3951 C C . ALA B 1 180 ? 0.987 21.766 -14.641 1 92.94 180 ALA B C 1
ATOM 3953 O O . ALA B 1 180 ? 0.198 21.125 -15.344 1 92.94 180 ALA B O 1
ATOM 3954 N N . VAL B 1 181 ? 1.138 21.547 -13.406 1 92.44 181 VAL B N 1
ATOM 3955 C CA . VAL B 1 181 ? 0.365 20.516 -12.719 1 92.44 181 VAL B CA 1
ATOM 3956 C C . VAL B 1 181 ? -1.119 20.875 -12.758 1 92.44 181 VAL B C 1
ATOM 3958 O O . VAL B 1 181 ? -1.966 20.016 -13 1 92.44 181 VAL B O 1
ATOM 3961 N N . ALA B 1 182 ? -1.372 22.172 -12.5 1 92.31 182 ALA B N 1
ATOM 3962 C CA . ALA B 1 182 ? -2.758 22.625 -12.539 1 92.31 182 ALA B CA 1
ATOM 3963 C C . ALA B 1 182 ? -3.365 22.438 -13.922 1 92.31 182 ALA B C 1
ATOM 3965 O O . ALA B 1 182 ? -4.5 21.969 -14.055 1 92.31 182 ALA B O 1
ATOM 3966 N N . ALA B 1 183 ? -2.625 22.781 -14.883 1 94.75 183 ALA B N 1
ATOM 3967 C CA . ALA B 1 183 ? -3.104 22.641 -16.25 1 94.75 183 ALA B CA 1
ATOM 3968 C C . ALA B 1 183 ? -3.369 21.172 -16.594 1 94.75 183 ALA B C 1
ATOM 3970 O O . ALA B 1 183 ? -4.398 20.844 -17.188 1 94.75 183 ALA B O 1
ATOM 3971 N N . CYS B 1 184 ? -2.461 20.312 -16.188 1 93.88 184 CYS B N 1
ATOM 3972 C CA . CYS B 1 184 ? -2.645 18.875 -16.438 1 93.88 184 CYS B CA 1
ATOM 3973 C C . CYS B 1 184 ? -3.852 18.344 -15.672 1 93.88 184 CYS B C 1
ATOM 3975 O O . CYS B 1 184 ? -4.598 17.516 -16.188 1 93.88 184 CYS B O 1
ATOM 3977 N N . ALA B 1 185 ? -3.988 18.844 -14.477 1 93.56 185 ALA B N 1
ATOM 3978 C CA . ALA B 1 185 ? -5.133 18.422 -13.672 1 93.56 185 ALA B CA 1
ATOM 3979 C C . ALA B 1 185 ? -6.445 18.859 -14.32 1 93.56 185 ALA B C 1
ATOM 3981 O O . ALA B 1 185 ? -7.418 18.094 -14.344 1 93.56 185 ALA B O 1
ATOM 3982 N N . VAL B 1 186 ? -6.484 20.062 -14.781 1 93.81 186 VAL B N 1
ATOM 3983 C CA . VAL B 1 186 ? -7.68 20.562 -15.445 1 93.81 186 VAL B CA 1
ATOM 3984 C C . VAL B 1 186 ? -7.953 19.75 -16.703 1 93.81 186 VAL B C 1
ATOM 3986 O O . VAL B 1 186 ? -9.094 19.359 -16.969 1 93.81 186 VAL B O 1
ATOM 3989 N N . ALA B 1 187 ? -6.836 19.469 -17.469 1 95.75 187 ALA B N 1
ATOM 3990 C CA . ALA B 1 187 ? -6.988 18.641 -18.656 1 95.75 187 ALA B CA 1
ATOM 3991 C C . ALA B 1 187 ? -7.516 17.25 -18.297 1 95.75 187 ALA B C 1
ATOM 3993 O O . ALA B 1 187 ? -8.406 16.734 -18.969 1 95.75 187 ALA B O 1
ATOM 3994 N N . LEU B 1 188 ? -6.957 16.75 -17.281 1 93.94 188 LEU B N 1
ATOM 3995 C CA . LEU B 1 188 ? -7.395 15.438 -16.797 1 93.94 188 LEU B CA 1
ATOM 3996 C C . LEU B 1 188 ? -8.867 15.469 -16.406 1 93.94 188 LEU B C 1
ATOM 3998 O O . LEU B 1 188 ? -9.602 14.508 -16.656 1 93.94 188 LEU B O 1
ATOM 4002 N N . PHE B 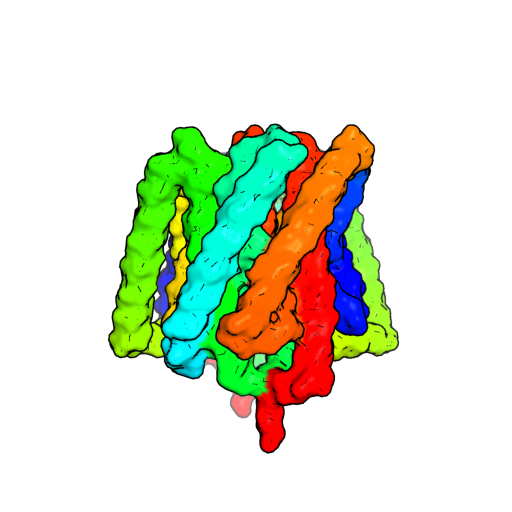1 189 ? -9.328 16.547 -15.742 1 93 189 PHE B N 1
ATOM 4003 C CA . PHE B 1 189 ? -10.734 16.703 -15.359 1 93 189 PHE B CA 1
ATOM 4004 C C . PHE B 1 189 ? -11.633 16.609 -16.578 1 93 189 PHE B C 1
ATOM 4006 O O . PHE B 1 189 ? -12.625 15.875 -16.578 1 93 189 PHE B O 1
ATOM 4013 N N . PHE B 1 190 ? -11.273 17.266 -17.609 1 93 190 PHE B N 1
ATOM 4014 C CA . PHE B 1 190 ? -12.117 17.281 -18.797 1 93 190 PHE B CA 1
ATOM 4015 C C . PHE B 1 190 ? -12.07 15.938 -19.5 1 93 190 PHE B C 1
ATOM 4017 O O . PHE B 1 190 ? -13.078 15.469 -20.031 1 93 190 PHE B O 1
ATOM 4024 N N . VAL B 1 191 ? -10.875 15.289 -19.5 1 90.75 191 VAL B N 1
ATOM 4025 C CA . VAL B 1 191 ? -10.75 13.977 -20.125 1 90.75 191 VAL B CA 1
ATOM 4026 C C . VAL B 1 191 ? -11.609 12.969 -19.359 1 90.75 191 VAL B C 1
ATOM 4028 O O . VAL B 1 191 ? -12.367 12.203 -19.969 1 90.75 191 VAL B O 1
ATOM 4031 N N . LEU B 1 192 ? -11.5 12.953 -18.062 1 88.62 192 LEU B N 1
ATOM 4032 C CA . LEU B 1 192 ? -12.25 12.008 -17.234 1 88.62 192 LEU B CA 1
ATOM 4033 C C . LEU B 1 192 ? -13.75 12.312 -17.297 1 88.62 192 LEU B C 1
ATOM 4035 O O . LEU B 1 192 ? -14.57 11.398 -17.297 1 88.62 192 LEU B O 1
ATOM 4039 N N . ARG B 1 193 ? -14.094 13.602 -17.312 1 87.44 193 ARG B N 1
ATOM 4040 C CA . ARG B 1 193 ? -15.5 13.984 -17.422 1 87.44 193 ARG B CA 1
ATOM 4041 C C . ARG B 1 193 ? -16.094 13.531 -18.75 1 87.44 193 ARG B C 1
ATOM 4043 O O . ARG B 1 193 ? -17.219 13.031 -18.797 1 87.44 193 ARG B O 1
ATOM 4050 N N . ALA B 1 194 ? -15.32 13.727 -19.844 1 87.06 194 ALA B N 1
ATOM 4051 C CA . ALA B 1 194 ? -15.766 13.273 -21.156 1 87.06 194 ALA B CA 1
ATOM 4052 C C . ALA B 1 194 ? -15.922 11.758 -21.203 1 87.06 194 ALA B C 1
ATOM 4054 O O . ALA B 1 194 ? -16.891 11.25 -21.781 1 87.06 194 ALA B O 1
ATOM 4055 N N . PHE B 1 195 ? -14.984 11.141 -20.578 1 81.06 195 PHE B N 1
ATOM 4056 C CA . PHE B 1 195 ? -15.039 9.688 -20.5 1 81.06 195 PHE B CA 1
ATOM 4057 C C . PHE B 1 195 ? -16.266 9.227 -19.719 1 81.06 195 PHE B C 1
ATOM 4059 O O . PHE B 1 195 ? -16.938 8.266 -20.109 1 81.06 195 PHE B O 1
ATOM 4066 N N . HIS B 1 196 ? -16.625 9.82 -18.609 1 77 196 HIS B N 1
ATOM 4067 C CA . HIS B 1 196 ? -17.781 9.477 -17.781 1 77 196 HIS B CA 1
ATOM 4068 C C . HIS B 1 196 ? -19.094 9.773 -18.5 1 77 196 HIS B C 1
ATOM 4070 O O . HIS B 1 196 ? -20.062 9.047 -18.344 1 77 196 HIS B O 1
ATOM 4076 N N . ARG B 1 197 ? -19.062 10.727 -19.281 1 77.56 197 ARG B N 1
ATOM 4077 C CA . ARG B 1 197 ? -20.281 11.109 -20 1 77.56 197 ARG B CA 1
ATOM 4078 C C . ARG B 1 197 ? -20.5 10.203 -21.203 1 77.56 197 ARG B C 1
ATOM 4080 O O . ARG B 1 197 ? -21.641 9.992 -21.625 1 77.56 197 ARG B O 1
ATOM 4087 N N . SER B 1 198 ? -19.422 9.836 -21.891 1 74.31 198 SER B N 1
ATOM 4088 C CA . SER B 1 198 ? -19.547 9.078 -23.125 1 74.31 198 SER B CA 1
ATOM 4089 C C . SER B 1 198 ? -20.016 7.652 -22.859 1 74.31 198 SER B C 1
ATOM 4091 O O . SER B 1 198 ? -20.344 6.918 -23.797 1 74.31 198 SER B O 1
ATOM 4093 N N . GLY B 1 199 ? -20.469 7.156 -21.656 1 65.88 199 GLY B N 1
ATOM 4094 C CA . GLY B 1 199 ? -20.938 5.812 -21.344 1 65.88 199 GLY B CA 1
ATOM 4095 C C . GLY B 1 199 ? -19.812 4.793 -21.297 1 65.88 199 GLY B C 1
ATOM 4096 O O . GLY B 1 199 ? -20.031 3.641 -20.922 1 65.88 199 GLY B O 1
ATOM 4097 N N . HIS B 1 200 ? -18.734 5.051 -21.906 1 60.88 200 HIS B N 1
ATOM 4098 C CA . HIS B 1 200 ? -17.641 4.09 -21.922 1 60.88 200 HIS B CA 1
ATOM 4099 C C . HIS B 1 200 ? -17.188 3.744 -20.516 1 60.88 200 HIS B C 1
ATOM 4101 O O . HIS B 1 200 ? -16.75 2.623 -20.25 1 60.88 200 HIS B O 1
ATOM 4107 N N . TRP B 1 201 ? -17.406 4.547 -19.594 1 59 201 TRP B N 1
ATOM 4108 C CA . TRP B 1 201 ? -17.062 4.301 -18.203 1 59 201 TRP B CA 1
ATOM 4109 C C . TRP B 1 201 ? -17.969 3.23 -17.594 1 59 201 TRP B C 1
ATOM 4111 O O . TRP B 1 201 ? -17.5 2.393 -16.812 1 59 201 TRP B O 1
ATOM 4121 N N . ARG B 1 202 ? -19.234 3.299 -17.891 1 58.69 202 ARG B N 1
ATOM 4122 C CA . ARG B 1 202 ? -20.141 2.252 -17.438 1 58.69 202 ARG B CA 1
ATOM 4123 C C . ARG B 1 202 ? -19.688 0.879 -17.906 1 58.69 202 ARG B C 1
ATOM 4125 O O . ARG B 1 202 ? -19.781 -0.105 -17.172 1 58.69 202 ARG B O 1
ATOM 4132 N N . LYS B 1 203 ? -19.156 0.846 -19.188 1 57.78 203 LYS B N 1
ATOM 4133 C CA . LYS B 1 203 ? -18.688 -0.443 -19.688 1 57.78 203 LYS B CA 1
ATOM 4134 C C . LYS B 1 203 ? -17.438 -0.902 -18.938 1 57.78 203 LYS B C 1
ATOM 4136 O O . LYS B 1 203 ? -17.297 -2.082 -18.609 1 57.78 203 LYS B O 1
ATOM 4141 N N . LEU B 1 204 ? -16.578 0.147 -18.688 1 57.03 204 LEU B N 1
ATOM 4142 C CA . LEU B 1 204 ? -15.367 -0.182 -17.953 1 57.03 204 LEU B CA 1
ATOM 4143 C C . LEU B 1 204 ? -15.703 -0.584 -16.516 1 57.03 204 LEU B C 1
ATOM 4145 O O . LEU B 1 204 ? -15.094 -1.51 -15.969 1 57.03 204 LEU B O 1
ATOM 4149 N N . HIS B 1 205 ? -16.641 0.128 -15.898 1 57.97 205 HIS B N 1
ATOM 4150 C CA . HIS B 1 205 ? -17.094 -0.188 -14.547 1 57.97 205 HIS B CA 1
ATOM 4151 C C . HIS B 1 205 ? -17.719 -1.581 -14.484 1 57.97 205 HIS B C 1
ATOM 4153 O O . HIS B 1 205 ? -17.422 -2.354 -13.57 1 57.97 205 HIS B O 1
ATOM 4159 N N . LYS B 1 206 ? -18.672 -1.871 -15.336 1 57.81 206 LYS B N 1
ATOM 4160 C CA . LYS B 1 206 ? -19.297 -3.191 -15.359 1 57.81 206 LYS B CA 1
ATOM 4161 C C . LYS B 1 206 ? -18.266 -4.281 -15.648 1 57.81 206 LYS B C 1
ATOM 4163 O O . LYS B 1 206 ? -18.328 -5.367 -15.07 1 57.81 206 LYS B O 1
ATOM 4168 N N . PHE B 1 207 ? -17.453 -3.881 -16.562 1 54.53 207 PHE B N 1
ATOM 4169 C CA . PHE B 1 207 ? -16.375 -4.828 -16.875 1 54.53 207 PHE B CA 1
ATOM 4170 C C . PHE B 1 207 ? -15.461 -5.027 -15.68 1 54.53 207 PHE B C 1
ATOM 4172 O O . PHE B 1 207 ? -15.055 -6.152 -15.391 1 54.53 207 PHE B O 1
ATOM 4179 N N . SER B 1 208 ? -15.203 -3.865 -14.961 1 54 208 SER B N 1
ATOM 4180 C CA . SER B 1 208 ? -14.359 -3.955 -13.766 1 54 208 SER B CA 1
ATOM 4181 C C . SER B 1 208 ? -15.055 -4.723 -12.656 1 54 208 SER B C 1
ATOM 4183 O O . SER B 1 208 ? -14.406 -5.434 -11.883 1 54 208 SER B O 1
ATOM 4185 N N . GLU B 1 209 ? -16.391 -4.473 -12.297 1 54.31 209 GLU B N 1
ATOM 4186 C CA . GLU B 1 209 ? -17.188 -5.172 -11.281 1 54.31 209 GLU B CA 1
ATOM 4187 C C . GLU B 1 209 ? -17.188 -6.676 -11.531 1 54.31 209 GLU B C 1
ATOM 4189 O O . GLU B 1 209 ? -17.141 -7.469 -10.586 1 54.31 209 GLU B O 1
ATOM 4194 N N . LYS B 1 210 ? -17.797 -7.051 -12.656 1 49.5 210 LYS B N 1
ATOM 4195 C CA . LYS B 1 210 ? -18 -8.484 -12.867 1 49.5 210 LYS B CA 1
ATOM 4196 C C . LYS B 1 210 ? -16.688 -9.242 -12.75 1 49.5 210 LYS B C 1
ATOM 4198 O O . LYS B 1 210 ? -16.641 -10.336 -12.195 1 49.5 210 LYS B O 1
ATOM 4203 N N . ARG B 1 211 ? -15.969 -8.992 -13.711 1 50.5 211 ARG B N 1
ATOM 4204 C CA . ARG B 1 211 ? -14.875 -9.945 -13.883 1 50.5 211 ARG B CA 1
ATOM 4205 C C . ARG B 1 211 ? -13.609 -9.461 -13.188 1 50.5 211 ARG B C 1
ATOM 4207 O O . ARG B 1 211 ? -12.664 -10.227 -12.984 1 50.5 211 ARG B O 1
ATOM 4214 N N . LYS B 1 212 ? -13.219 -8.016 -12.953 1 53.69 212 LYS B N 1
ATOM 4215 C CA . LYS B 1 212 ? -11.789 -7.906 -13.234 1 53.69 212 LYS B CA 1
ATOM 4216 C C . LYS B 1 212 ? -11.047 -7.301 -12.047 1 53.69 212 LYS B C 1
ATOM 4218 O O . LYS B 1 212 ? -11.672 -6.777 -11.117 1 53.69 212 LYS B O 1
ATOM 4223 N N . PHE B 1 213 ? -9.781 -6.988 -12.289 1 60.78 213 PHE B N 1
ATOM 4224 C CA . PHE B 1 213 ? -8.492 -6.531 -11.773 1 60.78 213 PHE B CA 1
ATOM 4225 C C . PHE B 1 213 ? -8.633 -5.172 -11.094 1 60.78 213 PHE B C 1
ATOM 4227 O O . PHE B 1 213 ? -9.609 -4.449 -11.336 1 60.78 213 PHE B O 1
ATOM 4234 N N . ALA B 1 214 ? -8.109 -5.012 -9.891 1 78.19 214 ALA B N 1
ATOM 4235 C CA . ALA B 1 214 ? -7.887 -3.709 -9.273 1 78.19 214 ALA B CA 1
ATOM 4236 C C . ALA B 1 214 ? -7.508 -2.66 -10.312 1 78.19 214 ALA B C 1
ATOM 4238 O O . ALA B 1 214 ? -6.656 -1.806 -10.07 1 78.19 214 ALA B O 1
ATOM 4239 N N . LEU B 1 215 ? -8.352 -2.736 -11.508 1 82.19 215 LEU B N 1
ATOM 4240 C CA . LEU B 1 215 ? -7.98 -1.912 -12.656 1 82.19 215 LEU B CA 1
ATOM 4241 C C . LEU B 1 215 ? -8.195 -0.433 -12.352 1 82.19 215 LEU B C 1
ATOM 4243 O O . LEU B 1 215 ? -7.387 0.41 -12.742 1 82.19 215 LEU B O 1
ATOM 4247 N N . GLU B 1 216 ? -9.352 -0.121 -11.734 1 85.69 216 GLU B N 1
ATOM 4248 C CA . GLU B 1 216 ? -9.617 1.271 -11.391 1 85.69 216 GLU B CA 1
ATOM 4249 C C . GLU B 1 216 ? -8.508 1.848 -10.516 1 85.69 216 GLU B C 1
ATOM 4251 O O . GLU B 1 216 ? -8.016 2.949 -10.773 1 85.69 216 GLU B O 1
ATOM 4256 N N . LEU B 1 217 ? -8.133 1.094 -9.539 1 91.75 217 LEU B N 1
ATOM 4257 C CA . LEU B 1 217 ? -7.059 1.551 -8.672 1 91.75 217 LEU B CA 1
ATOM 4258 C C . LEU B 1 217 ? -5.75 1.688 -9.445 1 91.75 217 LEU B C 1
ATOM 4260 O O . LEU B 1 217 ? -5.031 2.678 -9.289 1 91.75 217 LEU B O 1
ATOM 4264 N N . ARG B 1 218 ? -5.465 0.763 -10.289 1 93.06 218 ARG B N 1
ATOM 4265 C CA . ARG B 1 218 ? -4.223 0.779 -11.047 1 93.06 218 ARG B CA 1
ATOM 4266 C C . ARG B 1 218 ? -4.148 2.004 -11.953 1 93.06 218 ARG B C 1
ATOM 4268 O 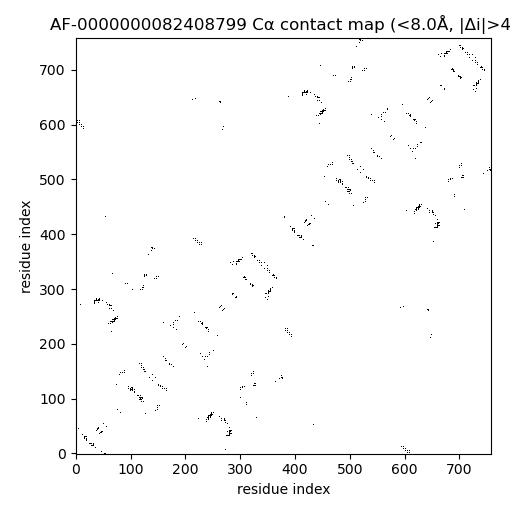O . ARG B 1 218 ? -3.115 2.672 -12.023 1 93.06 218 ARG B O 1
ATOM 4275 N N . ILE B 1 219 ? -5.246 2.289 -12.609 1 91.44 219 ILE B N 1
ATOM 4276 C CA . ILE B 1 219 ? -5.293 3.439 -13.5 1 91.44 219 ILE B CA 1
ATOM 4277 C C . ILE B 1 219 ? -5.078 4.723 -12.703 1 91.44 219 ILE B C 1
ATOM 4279 O O . ILE B 1 219 ? -4.312 5.598 -13.117 1 91.44 219 ILE B O 1
ATOM 4283 N N . ASN B 1 220 ? -5.746 4.828 -11.633 1 93.38 220 ASN B N 1
ATOM 4284 C CA . ASN B 1 220 ? -5.609 6.023 -10.805 1 93.38 220 ASN B CA 1
ATOM 4285 C C . ASN B 1 220 ? -4.191 6.168 -10.258 1 93.38 220 ASN B C 1
ATOM 4287 O O . ASN B 1 220 ? -3.693 7.281 -10.102 1 93.38 220 ASN B O 1
ATOM 4291 N N . LEU B 1 221 ? -3.549 5.066 -9.945 1 96.56 221 LEU B N 1
ATOM 4292 C CA . LEU B 1 221 ? -2.17 5.133 -9.477 1 96.56 221 LEU B CA 1
ATOM 4293 C C . LEU B 1 221 ? -1.233 5.578 -10.594 1 96.56 221 LEU B C 1
ATOM 4295 O O . LEU B 1 221 ? -0.287 6.328 -10.359 1 96.56 221 LEU B O 1
ATOM 4299 N N . VAL B 1 222 ? -1.481 5.113 -11.836 1 96.19 222 VAL B N 1
ATOM 4300 C CA . VAL B 1 222 ? -0.689 5.562 -12.969 1 96.19 222 VAL B CA 1
ATOM 4301 C C . VAL B 1 222 ? -0.811 7.078 -13.117 1 96.19 222 VAL B C 1
ATOM 4303 O O . VAL B 1 222 ? 0.19 7.773 -13.312 1 96.19 222 VAL B O 1
ATOM 4306 N N . ILE B 1 223 ? -2.021 7.629 -13.031 1 96 223 ILE B N 1
ATOM 4307 C CA . ILE B 1 223 ? -2.271 9.062 -13.156 1 96 223 ILE B CA 1
ATOM 4308 C C . ILE B 1 223 ? -1.565 9.812 -12.023 1 96 223 ILE B C 1
ATOM 4310 O O . ILE B 1 223 ? -0.858 10.789 -12.273 1 96 223 ILE B O 1
ATOM 4314 N N . LEU B 1 224 ? -1.714 9.305 -10.828 1 97.19 224 LEU B N 1
ATOM 4315 C CA . LEU B 1 224 ? -1.106 9.961 -9.672 1 97.19 224 LEU B CA 1
ATOM 4316 C C . LEU B 1 224 ? 0.412 10.008 -9.812 1 97.19 224 LEU B C 1
ATOM 4318 O O . LEU B 1 224 ? 1.023 11.062 -9.648 1 97.19 224 LEU B O 1
ATOM 4322 N N . PHE B 1 225 ? 1.004 8.914 -10.117 1 97.88 225 PHE B N 1
ATOM 4323 C CA . PHE B 1 225 ? 2.459 8.844 -10.18 1 97.88 225 PHE B CA 1
ATOM 4324 C C . PHE B 1 225 ? 2.986 9.617 -11.383 1 97.88 225 PHE B C 1
ATOM 4326 O O . PHE B 1 225 ? 4.074 10.195 -11.328 1 97.88 225 PHE B O 1
ATOM 4333 N N . SER B 1 226 ? 2.221 9.68 -12.492 1 96.56 226 SER B N 1
ATOM 4334 C CA . SER B 1 226 ? 2.6 10.508 -13.633 1 96.56 226 SER B CA 1
ATOM 4335 C C . SER B 1 226 ? 2.588 11.992 -13.266 1 96.56 226 SER B C 1
ATOM 4337 O O . SER B 1 226 ? 3.51 12.727 -13.617 1 96.56 226 SER B O 1
ATOM 4339 N N . LEU B 1 227 ? 1.565 12.422 -12.578 1 96.31 227 LEU B N 1
ATOM 4340 C CA . LEU B 1 227 ? 1.502 13.805 -12.125 1 96.31 227 LEU B CA 1
ATOM 4341 C C . LEU B 1 227 ? 2.615 14.109 -11.125 1 96.31 227 LEU B C 1
ATOM 4343 O O . LEU B 1 227 ? 3.182 15.203 -11.133 1 96.31 227 LEU B O 1
ATOM 4347 N N . ALA B 1 228 ? 2.846 13.148 -10.273 1 95.88 228 ALA B N 1
ATOM 4348 C CA . ALA B 1 228 ? 3.928 13.344 -9.312 1 95.88 228 ALA B CA 1
ATOM 4349 C C . ALA B 1 228 ? 5.281 13.43 -10.016 1 95.88 228 ALA B C 1
ATOM 4351 O O . ALA B 1 228 ? 6.156 14.188 -9.594 1 95.88 228 ALA B O 1
ATOM 4352 N N . ALA B 1 229 ? 5.441 12.633 -11.062 1 95.44 229 ALA B N 1
ATOM 4353 C CA . ALA B 1 229 ? 6.656 12.711 -11.875 1 95.44 229 ALA B CA 1
ATOM 4354 C C . ALA B 1 229 ? 6.801 14.094 -12.508 1 95.44 229 ALA B C 1
ATOM 4356 O O . ALA B 1 229 ? 7.891 14.664 -12.516 1 95.44 229 ALA B O 1
ATOM 4357 N N . LEU B 1 230 ? 5.742 14.641 -13 1 93 230 LEU B N 1
ATOM 4358 C CA . LEU B 1 230 ? 5.734 15.984 -13.562 1 93 230 LEU B CA 1
ATOM 4359 C C . LEU B 1 230 ? 6.09 17.031 -12.508 1 93 230 LEU B C 1
ATOM 4361 O O . LEU B 1 230 ? 6.922 17.906 -12.75 1 93 230 LEU B O 1
ATOM 4365 N N . ALA B 1 231 ? 5.496 16.844 -11.391 1 91.81 231 ALA B N 1
ATOM 4366 C CA . ALA B 1 231 ? 5.754 17.797 -10.305 1 91.81 231 ALA B CA 1
ATOM 4367 C C . ALA B 1 231 ? 7.219 17.734 -9.867 1 91.81 231 ALA B C 1
ATOM 4369 O O . ALA B 1 231 ? 7.859 18.781 -9.711 1 91.81 231 ALA B O 1
ATOM 4370 N N . SER B 1 232 ? 7.66 16.609 -9.719 1 88.88 232 SER B N 1
ATOM 4371 C CA . SER B 1 232 ? 9.039 16.453 -9.266 1 88.88 232 SER B CA 1
ATOM 4372 C C . SER B 1 232 ? 10.023 16.969 -10.312 1 88.88 232 SER B C 1
ATOM 4374 O O . SER B 1 232 ? 11.055 17.562 -9.969 1 88.88 232 SER B O 1
ATOM 4376 N N . SER B 1 233 ? 9.742 16.781 -11.539 1 87.88 233 SER B N 1
ATOM 4377 C CA . SER B 1 233 ? 10.633 17.219 -12.609 1 87.88 233 SER B CA 1
ATOM 4378 C C . SER B 1 233 ? 10.617 18.75 -12.734 1 87.88 233 SER B C 1
ATOM 4380 O O . SER B 1 233 ? 11.562 19.344 -13.25 1 87.88 233 SER B O 1
ATOM 4382 N N . THR B 1 234 ? 9.531 19.391 -12.359 1 83.19 234 THR B N 1
ATOM 4383 C CA . THR B 1 234 ? 9.414 20.844 -12.438 1 83.19 234 THR B CA 1
ATOM 4384 C C . THR B 1 234 ? 9.688 21.484 -11.078 1 83.19 234 THR B C 1
ATOM 4386 O O . THR B 1 234 ? 9.359 22.656 -10.859 1 83.19 234 THR B O 1
ATOM 4389 N N . HIS B 1 235 ? 10.203 20.625 -10.141 1 78.12 235 HIS B N 1
ATOM 4390 C CA . HIS B 1 235 ? 10.648 21.078 -8.828 1 78.12 235 HIS B CA 1
ATOM 4391 C C . HIS B 1 235 ? 9.477 21.625 -8.016 1 78.12 235 HIS B C 1
ATOM 4393 O O . HIS B 1 235 ? 9.625 22.625 -7.301 1 78.12 235 HIS B O 1
ATOM 4399 N N . VAL B 1 236 ? 8.375 21.109 -8.312 1 81.62 236 VAL B N 1
ATOM 4400 C CA . VAL B 1 236 ? 7.207 21.375 -7.477 1 81.62 236 VAL B CA 1
ATOM 4401 C C . VAL B 1 236 ? 6.938 20.172 -6.566 1 81.62 236 VAL B C 1
ATOM 4403 O O . VAL B 1 236 ? 7.398 19.062 -6.836 1 81.62 236 VAL B O 1
ATOM 4406 N N . SER B 1 237 ? 6.352 20.438 -5.527 1 83.25 237 SER B N 1
ATOM 4407 C CA . SER B 1 237 ? 6.117 19.422 -4.5 1 83.25 237 SER B CA 1
ATOM 4408 C C . SER B 1 237 ? 5.133 18.359 -4.98 1 83.25 237 SER B C 1
ATOM 4410 O O . SER B 1 237 ? 4.168 18.672 -5.68 1 83.25 237 SER B O 1
ATOM 4412 N N . ILE B 1 238 ? 5.414 17.141 -4.672 1 90.12 238 ILE B N 1
ATOM 4413 C CA . ILE B 1 238 ? 4.551 16 -4.977 1 90.12 238 ILE B CA 1
ATOM 4414 C C . ILE B 1 238 ? 3.201 16.172 -4.285 1 90.12 238 ILE B C 1
ATOM 4416 O O . ILE B 1 238 ? 2.191 15.625 -4.727 1 90.12 238 ILE B O 1
ATOM 4420 N N . MET B 1 239 ? 3.191 17.047 -3.299 1 88.94 239 MET B N 1
ATOM 4421 C CA . MET B 1 239 ? 1.954 17.359 -2.586 1 88.94 239 MET B CA 1
ATOM 4422 C C . MET B 1 239 ? 0.925 17.984 -3.523 1 88.94 239 MET B C 1
ATOM 4424 O O . MET B 1 239 ? -0.259 17.641 -3.465 1 88.94 239 MET B O 1
ATOM 4428 N N . LEU B 1 240 ? 1.367 18.812 -4.312 1 91.75 240 LEU B N 1
ATOM 4429 C CA . LEU B 1 240 ? 0.467 19.5 -5.234 1 91.75 240 LEU B CA 1
ATOM 4430 C C . LEU B 1 240 ? -0.136 18.516 -6.234 1 91.75 240 LEU B C 1
ATOM 4432 O O . LEU B 1 240 ? -1.325 18.609 -6.547 1 91.75 240 LEU B O 1
ATOM 4436 N N . ALA B 1 241 ? 0.746 17.609 -6.699 1 94.38 241 ALA B N 1
ATOM 4437 C CA . ALA B 1 241 ? 0.271 16.594 -7.637 1 94.38 241 ALA B CA 1
ATOM 4438 C C . ALA B 1 241 ? -0.836 15.75 -7.016 1 94.38 241 ALA B C 1
ATOM 4440 O O . ALA B 1 241 ? -1.896 15.562 -7.617 1 94.38 241 ALA B O 1
ATOM 4441 N N . GLY B 1 242 ? -0.627 15.297 -5.852 1 95.88 242 GLY B N 1
ATOM 4442 C CA . GLY B 1 242 ? -1.629 14.5 -5.164 1 95.88 242 GLY B CA 1
ATOM 4443 C C . GLY B 1 242 ? -2.922 15.25 -4.914 1 95.88 242 GLY B C 1
ATOM 4444 O O . GLY B 1 242 ? -4.004 14.766 -5.238 1 95.88 242 GLY B O 1
ATOM 4445 N N . PHE B 1 243 ? -2.834 16.422 -4.406 1 95.12 243 PHE B N 1
ATOM 4446 C CA . PHE B 1 243 ? -4.012 17.203 -4.059 1 95.12 243 PHE B CA 1
ATOM 4447 C C . PHE B 1 243 ? -4.805 17.578 -5.305 1 95.12 243 PHE B C 1
ATOM 4449 O O . PHE B 1 243 ? -6.035 17.5 -5.309 1 95.12 243 PHE B O 1
ATOM 4456 N N . ALA B 1 244 ? -4.066 18.016 -6.297 1 95.75 244 ALA B N 1
ATOM 4457 C CA . ALA B 1 244 ? -4.73 18.391 -7.543 1 95.75 244 ALA B CA 1
ATOM 4458 C C . ALA B 1 244 ? -5.52 17.219 -8.117 1 95.75 244 ALA B C 1
ATOM 4460 O O . ALA B 1 244 ? -6.664 17.375 -8.547 1 95.75 244 ALA B O 1
ATOM 4461 N N . PHE B 1 245 ? -4.922 16.047 -8.156 1 96.38 245 PHE B N 1
ATOM 4462 C CA . PHE B 1 245 ? -5.645 14.875 -8.641 1 96.38 245 PHE B CA 1
ATOM 4463 C C . PHE B 1 245 ? -6.824 14.555 -7.73 1 96.38 245 PHE B C 1
ATOM 4465 O O . PHE B 1 245 ? -7.895 14.172 -8.211 1 96.38 245 PHE B O 1
ATOM 4472 N N . GLY B 1 246 ? -6.648 14.695 -6.375 1 95.69 246 GLY B N 1
ATOM 4473 C CA . GLY B 1 246 ? -7.754 14.531 -5.445 1 95.69 246 GLY B CA 1
ATOM 4474 C C . GLY B 1 246 ? -8.922 15.461 -5.734 1 95.69 246 GLY B C 1
ATOM 4475 O O . GLY B 1 246 ? -10.078 15.047 -5.664 1 95.69 246 GLY B O 1
ATOM 4476 N N . LEU B 1 247 ? -8.641 16.641 -6.125 1 94.75 247 LEU B N 1
ATOM 4477 C CA . LEU B 1 247 ? -9.672 17.609 -6.48 1 94.75 247 LEU B CA 1
ATOM 4478 C C . LEU B 1 247 ? -10.422 17.172 -7.73 1 94.75 247 LEU B C 1
ATOM 4480 O O . LEU B 1 247 ? -11.641 17.359 -7.828 1 94.75 247 LEU B O 1
ATOM 4484 N N . VAL B 1 248 ? -9.648 16.688 -8.594 1 95.62 248 VAL B N 1
ATOM 4485 C CA . VAL B 1 248 ? -10.273 16.203 -9.812 1 95.62 248 VAL B CA 1
ATOM 4486 C C . VAL B 1 248 ? -11.25 15.07 -9.477 1 95.62 248 VAL B C 1
ATOM 4488 O O . VAL B 1 248 ? -12.375 15.055 -9.977 1 95.62 248 VAL B O 1
ATOM 4491 N N . LEU B 1 249 ? -10.828 14.156 -8.703 1 93.25 249 LEU B N 1
ATOM 4492 C CA . LEU B 1 249 ? -11.688 13.055 -8.305 1 93.25 249 LEU B CA 1
ATOM 4493 C C . LEU B 1 249 ? -12.922 13.57 -7.566 1 93.25 249 LEU B C 1
ATOM 4495 O O . LEU B 1 249 ? -14.023 13.047 -7.75 1 93.25 249 LEU B O 1
ATOM 4499 N N . ALA B 1 250 ? -12.703 14.594 -6.711 1 92.69 250 ALA B N 1
ATOM 4500 C CA . ALA B 1 250 ? -13.828 15.195 -5.996 1 92.69 250 ALA B CA 1
ATOM 4501 C C . ALA B 1 250 ? -14.828 15.812 -6.969 1 92.69 250 ALA B C 1
ATOM 4503 O O . ALA B 1 250 ? -16.047 15.734 -6.754 1 92.69 250 ALA B O 1
ATOM 4504 N N . ALA B 1 251 ? -14.328 16.406 -7.996 1 91.75 251 ALA B N 1
ATOM 4505 C CA . ALA B 1 251 ? -15.164 17.125 -8.961 1 91.75 251 ALA B CA 1
ATOM 4506 C C . ALA B 1 251 ? -15.953 16.156 -9.828 1 91.75 251 ALA B C 1
ATOM 4508 O O . ALA B 1 251 ? -17.094 16.438 -10.211 1 91.75 251 ALA B O 1
ATOM 4509 N N . ILE B 1 252 ? -15.383 15.008 -10.117 1 88.25 252 ILE B N 1
ATOM 4510 C CA . ILE B 1 252 ? -16.047 14.039 -10.992 1 88.25 252 ILE B CA 1
ATOM 4511 C C . ILE B 1 252 ? -16.922 13.102 -10.164 1 88.25 252 ILE B C 1
ATOM 4513 O O . ILE B 1 252 ? -17.938 12.602 -10.641 1 88.25 252 ILE B O 1
ATOM 4517 N N . GLY B 1 253 ? -16.578 12.93 -9.023 1 86.44 253 GLY B N 1
ATOM 4518 C CA . GLY B 1 253 ? -17.219 11.922 -8.188 1 86.44 253 GLY B CA 1
ATOM 4519 C C . GLY B 1 253 ? -16.453 10.609 -8.141 1 86.44 253 GLY B C 1
ATOM 4520 O O . GLY B 1 253 ? -16.266 9.961 -9.172 1 86.44 253 GLY B O 1
ATOM 4521 N N . GLU B 1 254 ? -15.945 10.234 -6.945 1 79.31 254 GLU B N 1
ATOM 4522 C CA . GLU B 1 254 ? -15.148 9.031 -6.734 1 79.31 254 GLU B CA 1
ATOM 4523 C C . GLU B 1 254 ? -16.047 7.812 -6.512 1 79.31 254 GLU B C 1
ATOM 4525 O O . GLU B 1 254 ? -16.844 7.789 -5.578 1 79.31 254 GLU B O 1
ATOM 4530 N N . PRO B 1 255 ? -15.875 6.809 -7.367 1 78.69 255 PRO B N 1
ATOM 4531 C CA . PRO B 1 255 ? -16.656 5.59 -7.113 1 78.69 255 PRO B CA 1
ATOM 4532 C C . PRO B 1 255 ? -16.344 4.969 -5.754 1 78.69 255 PRO B C 1
ATOM 4534 O O . PRO B 1 255 ? -15.211 5.031 -5.285 1 78.69 255 PRO B O 1
ATOM 4537 N N . ARG B 1 256 ? -17.438 4.418 -5.18 1 82.75 256 ARG B N 1
ATOM 4538 C CA . ARG B 1 256 ? -17.328 3.836 -3.848 1 82.75 256 ARG B CA 1
ATOM 4539 C C . ARG B 1 256 ? -16.25 2.766 -3.799 1 82.75 256 ARG B C 1
ATOM 4541 O O . ARG B 1 256 ? -15.492 2.676 -2.826 1 82.75 256 ARG B O 1
ATOM 4548 N N . ARG B 1 257 ? -16.094 1.98 -4.836 1 83.19 257 ARG B N 1
ATOM 4549 C CA . ARG B 1 257 ? -15.109 0.908 -4.887 1 83.19 257 ARG B CA 1
ATOM 4550 C C . ARG B 1 257 ? -13.695 1.469 -4.859 1 83.19 257 ARG B C 1
ATOM 4552 O O . ARG B 1 257 ? -12.82 0.944 -4.16 1 83.19 257 ARG B O 1
ATOM 4559 N N . LEU B 1 258 ? -13.461 2.559 -5.652 1 86.44 258 LEU B N 1
ATOM 4560 C CA . LEU B 1 258 ? -12.148 3.199 -5.664 1 86.44 258 LEU B CA 1
ATOM 4561 C C . LEU B 1 258 ? -11.812 3.775 -4.293 1 86.44 258 LEU B C 1
ATOM 4563 O O . LEU B 1 258 ? -10.688 3.637 -3.816 1 86.44 258 LEU B O 1
ATOM 4567 N N . ALA B 1 259 ? -12.797 4.301 -3.715 1 88.75 259 ALA B N 1
ATOM 4568 C CA . ALA B 1 259 ? -12.594 4.883 -2.389 1 88.75 259 ALA B CA 1
ATOM 4569 C C . ALA B 1 259 ? -12.156 3.818 -1.387 1 88.75 259 ALA B C 1
ATOM 4571 O O . ALA B 1 259 ? -11.25 4.051 -0.584 1 88.75 259 ALA B O 1
ATOM 4572 N N . LYS B 1 260 ? -12.781 2.717 -1.471 1 88.06 260 LYS B N 1
ATOM 4573 C CA . LYS B 1 260 ? -12.445 1.621 -0.566 1 88.06 260 LYS B CA 1
ATOM 4574 C C . LYS B 1 260 ? -11.031 1.099 -0.837 1 88.06 260 LYS B C 1
ATOM 4576 O O . LYS B 1 260 ? -10.297 0.786 0.097 1 88.06 260 LYS B O 1
ATOM 4581 N N . GLN B 1 261 ? -10.688 0.957 -2.08 1 90.19 261 GLN B N 1
ATOM 4582 C CA . GLN B 1 261 ? -9.359 0.474 -2.441 1 90.19 261 GLN B CA 1
ATOM 4583 C C . GLN B 1 261 ? -8.281 1.483 -2.051 1 90.19 261 GLN B C 1
ATOM 4585 O O . GLN B 1 261 ? -7.211 1.103 -1.569 1 90.19 261 GLN B O 1
ATOM 4590 N N . LEU B 1 262 ? -8.586 2.768 -2.238 1 90.81 262 LEU B N 1
ATOM 4591 C CA . LEU B 1 262 ? -7.668 3.82 -1.825 1 90.81 262 LEU B CA 1
ATOM 4592 C C . LEU B 1 262 ? -7.504 3.836 -0.309 1 90.81 262 LEU B C 1
ATOM 4594 O O . LEU B 1 262 ? -6.406 4.078 0.198 1 90.81 262 LEU B O 1
ATOM 4598 N N . PHE B 1 263 ? -8.594 3.586 0.302 1 89.06 263 PHE B N 1
ATOM 4599 C CA . PHE B 1 263 ? -8.539 3.494 1.757 1 89.06 263 PHE B CA 1
ATOM 4600 C C . PHE B 1 263 ? -7.586 2.391 2.193 1 89.06 263 PHE B C 1
ATOM 4602 O O . PHE B 1 263 ? -6.742 2.6 3.068 1 89.06 263 PHE B O 1
ATOM 4609 N N . ALA B 1 264 ? -7.688 1.283 1.582 1 90.31 264 ALA B N 1
ATOM 4610 C CA . ALA B 1 264 ? -6.844 0.144 1.937 1 90.31 264 ALA B CA 1
ATOM 4611 C C . ALA B 1 264 ? -5.367 0.462 1.709 1 90.31 264 ALA B C 1
ATOM 4613 O O . ALA B 1 264 ? -4.535 0.236 2.59 1 90.31 264 ALA B O 1
ATOM 4614 N N . ILE B 1 265 ? -5.016 0.996 0.579 1 94 265 ILE B N 1
ATOM 4615 C CA . ILE B 1 265 ? -3.615 1.209 0.228 1 94 265 ILE B CA 1
ATOM 4616 C C . ILE B 1 265 ? -3.066 2.408 0.998 1 94 265 ILE B C 1
ATOM 4618 O O . ILE B 1 265 ? -1.92 2.393 1.452 1 94 265 ILE B O 1
ATOM 4622 N N . THR B 1 266 ? -3.844 3.443 1.172 1 94.56 266 THR B N 1
ATOM 4623 C CA . THR B 1 266 ? -3.373 4.668 1.808 1 94.56 266 THR B CA 1
ATOM 4624 C C . THR B 1 266 ? -3.42 4.539 3.328 1 94.56 266 THR B C 1
ATOM 4626 O O . THR B 1 266 ? -2.385 4.602 3.992 1 94.56 266 THR B O 1
ATOM 4629 N N . ASP B 1 267 ? -4.57 4.227 3.832 1 91.31 267 ASP B N 1
ATOM 4630 C CA . ASP B 1 267 ? -4.734 4.184 5.281 1 91.31 267 ASP B CA 1
ATOM 4631 C C . ASP B 1 267 ? -4.172 2.889 5.859 1 91.31 267 ASP B C 1
ATOM 4633 O O . ASP B 1 267 ? -3.777 2.846 7.027 1 91.31 267 ASP B O 1
ATOM 4637 N N . GLY B 1 268 ? -4.133 1.952 5.023 1 91.88 268 GLY B N 1
ATOM 4638 C CA . GLY B 1 268 ? -3.674 0.658 5.5 1 91.88 268 GLY B CA 1
ATOM 4639 C C . GLY B 1 268 ? -2.162 0.545 5.555 1 91.88 268 GLY B C 1
ATOM 4640 O O . GLY B 1 268 ? -1.619 -0.225 6.348 1 91.88 268 GLY B O 1
ATOM 4641 N N . PHE B 1 269 ? -1.56 1.286 4.699 1 95.44 269 PHE B N 1
ATOM 4642 C CA . PHE B 1 269 ? -0.129 1.014 4.625 1 95.44 269 PHE B CA 1
ATOM 4643 C C . PHE B 1 269 ? 0.657 2.303 4.422 1 95.44 269 PHE B C 1
ATOM 4645 O O . PHE B 1 269 ? 1.508 2.654 5.242 1 95.44 269 PHE B O 1
ATOM 4652 N N . PHE B 1 270 ? 0.427 3.131 3.449 1 97.12 270 PHE B N 1
ATOM 4653 C CA . PHE B 1 270 ? 1.329 4.188 3.006 1 97.12 270 PHE B CA 1
ATOM 4654 C C . PHE B 1 270 ? 1.197 5.418 3.895 1 97.12 270 PHE B C 1
ATOM 4656 O O . PHE B 1 270 ? 2.193 6.078 4.203 1 97.12 270 PHE B O 1
ATOM 4663 N N . ALA B 1 271 ? -0.079 5.758 4.27 1 94.94 271 ALA B N 1
ATOM 4664 C CA . ALA B 1 271 ? -0.253 6.949 5.098 1 94.94 271 ALA B CA 1
ATOM 4665 C C . ALA B 1 271 ? 0.46 6.793 6.438 1 94.94 271 ALA B C 1
ATOM 4667 O O . ALA B 1 271 ? 1.248 7.656 6.832 1 94.94 271 ALA B O 1
ATOM 4668 N N . PRO B 1 272 ? 0.258 5.645 7.125 1 94.38 272 PRO B N 1
ATOM 4669 C CA . PRO B 1 272 ? 1.014 5.48 8.367 1 94.38 272 PRO B CA 1
ATOM 4670 C C . PRO B 1 272 ? 2.523 5.539 8.156 1 94.38 272 PRO B C 1
ATOM 4672 O O . PRO B 1 272 ? 3.248 6.105 8.977 1 94.38 272 PRO B O 1
ATOM 4675 N N . LEU B 1 273 ? 2.941 4.93 7.09 1 97.06 273 LEU B N 1
ATOM 4676 C CA . LEU B 1 273 ? 4.363 4.953 6.777 1 97.06 273 LEU B CA 1
ATOM 4677 C C . LEU B 1 273 ? 4.855 6.387 6.598 1 97.06 273 LEU B C 1
ATOM 4679 O O . LEU B 1 273 ? 5.918 6.754 7.109 1 97.06 273 LEU B O 1
ATOM 4683 N N . PHE B 1 274 ? 4.16 7.195 5.973 1 96.19 274 PHE B N 1
ATOM 4684 C CA . PHE B 1 274 ? 4.5 8.594 5.73 1 96.19 274 PHE B CA 1
ATOM 4685 C C . PHE B 1 274 ? 4.578 9.367 7.039 1 96.19 274 PHE B C 1
ATOM 4687 O O . PHE B 1 274 ? 5.551 10.086 7.289 1 96.19 274 PHE B O 1
ATOM 4694 N N . PHE B 1 275 ? 3.596 9.258 7.871 1 96.19 275 PHE B N 1
ATOM 4695 C CA . PHE B 1 275 ? 3.557 10.039 9.102 1 96.19 275 PHE B CA 1
ATOM 4696 C C . PHE B 1 275 ? 4.633 9.57 10.078 1 96.19 275 PHE B C 1
ATOM 4698 O O . PHE B 1 275 ? 5.199 10.375 10.82 1 96.19 275 PHE B O 1
ATOM 4705 N N . VAL B 1 276 ? 4.883 8.289 10.047 1 96.44 276 VAL B N 1
ATOM 4706 C CA . VAL B 1 276 ? 5.988 7.801 10.859 1 96.44 276 VAL B CA 1
ATOM 4707 C C . VAL B 1 276 ? 7.309 8.367 10.344 1 96.44 276 VAL B C 1
ATOM 4709 O O . VAL B 1 276 ? 8.172 8.773 11.125 1 96.44 276 VAL B O 1
ATOM 4712 N N . TRP B 1 277 ? 7.457 8.375 9.016 1 96.81 277 TRP B N 1
ATOM 4713 C CA . TRP B 1 277 ? 8.648 8.969 8.414 1 96.81 277 TRP B CA 1
ATOM 4714 C C . TRP B 1 277 ? 8.781 10.438 8.812 1 96.81 277 TRP B C 1
ATOM 4716 O O . TRP B 1 277 ? 9.867 10.891 9.188 1 96.81 277 TRP B O 1
ATOM 4726 N N . LEU B 1 278 ? 7.707 11.211 8.703 1 95.12 278 LEU B N 1
ATOM 4727 C CA . LEU B 1 278 ? 7.719 12.633 9.031 1 95.12 278 LEU B CA 1
ATOM 4728 C C . LEU B 1 278 ? 8.109 12.852 10.492 1 95.12 278 LEU B C 1
ATOM 4730 O O . LEU B 1 278 ? 8.938 13.711 10.797 1 95.12 278 LEU B O 1
ATOM 4734 N N . GLY B 1 279 ? 7.539 12.07 11.375 1 94.06 279 GLY B N 1
ATOM 4735 C CA . GLY B 1 279 ? 7.934 12.141 12.773 1 94.06 279 GLY B CA 1
ATOM 4736 C C . GLY B 1 279 ? 9.398 11.828 12.992 1 94.06 279 GLY B C 1
ATOM 4737 O O . GLY B 1 279 ? 10.062 12.477 13.805 1 94.06 279 GLY B O 1
ATOM 4738 N N . ALA B 1 280 ? 9.844 10.867 12.297 1 95.88 280 ALA B N 1
ATOM 4739 C CA . ALA B 1 280 ? 11.242 10.461 12.445 1 95.88 280 ALA B CA 1
ATOM 4740 C C . ALA B 1 280 ? 12.188 11.555 11.953 1 95.88 280 ALA B C 1
ATOM 4742 O O . ALA B 1 280 ? 13.336 11.641 12.391 1 95.88 280 ALA B O 1
ATOM 4743 N N . ALA B 1 281 ? 11.695 12.383 11.055 1 93.31 281 ALA B N 1
ATOM 4744 C CA . ALA B 1 281 ? 12.523 13.414 10.43 1 93.31 281 ALA B CA 1
ATOM 4745 C C . ALA B 1 281 ? 12.578 14.672 11.297 1 93.31 281 ALA B C 1
ATOM 4747 O O . ALA B 1 281 ? 13.453 15.523 11.102 1 93.31 281 ALA B O 1
ATOM 4748 N N . ILE B 1 282 ? 11.672 14.875 12.234 1 91.62 282 ILE B N 1
ATOM 4749 C CA . ILE B 1 282 ? 11.562 16.078 13.039 1 91.62 282 ILE B CA 1
ATOM 4750 C C . ILE B 1 282 ? 12.344 15.906 14.344 1 91.62 282 ILE B C 1
ATOM 4752 O O . ILE B 1 282 ? 12.164 14.914 15.047 1 91.62 282 ILE B O 1
ATOM 4756 N N . ASN B 1 283 ? 13.148 16.812 14.609 1 90.94 283 ASN B N 1
ATOM 4757 C CA . ASN B 1 283 ? 13.898 16.828 15.859 1 90.94 283 ASN B CA 1
ATOM 4758 C C . ASN B 1 283 ? 13.211 17.688 16.922 1 90.94 283 ASN B C 1
ATOM 4760 O O . ASN B 1 283 ? 13.398 18.906 16.953 1 90.94 283 ASN B O 1
ATOM 4764 N N . LEU B 1 284 ? 12.492 17.078 17.844 1 89.44 284 LEU B N 1
ATOM 4765 C CA . LEU B 1 284 ? 11.758 17.797 18.875 1 89.44 284 LEU B CA 1
ATOM 4766 C C . LEU B 1 284 ? 12.703 18.297 19.969 1 89.44 284 LEU B C 1
ATOM 4768 O O . LEU B 1 284 ? 12.344 19.188 20.75 1 89.44 284 LEU B O 1
ATOM 4772 N N . ARG B 1 285 ? 13.898 17.812 20.016 1 84.88 285 ARG B N 1
ATOM 4773 C CA . ARG B 1 285 ? 14.883 18.328 20.969 1 84.88 285 ARG B CA 1
ATOM 4774 C C . ARG B 1 285 ? 15.188 19.797 20.719 1 84.88 285 ARG B C 1
ATOM 4776 O O . ARG B 1 285 ? 15.547 20.531 21.641 1 84.88 285 ARG B O 1
ATOM 4783 N N . ASP B 1 286 ? 14.875 20.062 19.547 1 83 286 ASP B N 1
ATOM 4784 C CA . ASP B 1 286 ? 15.109 21.438 19.156 1 83 286 ASP B CA 1
ATOM 4785 C C . ASP B 1 286 ? 14.141 22.375 19.875 1 83 286 ASP B C 1
ATOM 4787 O O . ASP B 1 286 ? 14.445 23.562 20.078 1 83 286 ASP B O 1
ATOM 4791 N N . LEU B 1 287 ? 12.953 21.969 20.172 1 82.69 287 LEU B N 1
ATOM 4792 C CA . LEU B 1 287 ? 12.008 22.797 20.906 1 82.69 287 LEU B CA 1
ATOM 4793 C C . LEU B 1 287 ? 12.539 23.125 22.297 1 82.69 287 LEU B C 1
ATOM 4795 O O . LEU B 1 287 ? 12.305 24.219 22.828 1 82.69 287 LEU B O 1
ATOM 4799 N N . VAL B 1 288 ? 13.266 22.141 22.859 1 82.69 288 VAL B N 1
ATOM 4800 C CA . VAL B 1 288 ? 13.828 22.328 24.203 1 82.69 288 VAL B CA 1
ATOM 4801 C C . VAL B 1 288 ? 15.055 23.234 24.109 1 82.69 288 VAL B C 1
ATOM 4803 O O . VAL B 1 288 ? 15.234 24.141 24.938 1 82.69 288 VAL B O 1
ATOM 4806 N N . THR B 1 289 ? 15.82 23.047 23.078 1 86.31 289 THR B N 1
ATOM 4807 C CA . THR B 1 289 ? 17.031 23.828 22.922 1 86.31 289 THR B CA 1
ATOM 4808 C C . THR B 1 289 ? 16.719 25.234 22.406 1 86.31 289 THR B C 1
ATOM 4810 O O . THR B 1 289 ? 17.5 26.172 22.625 1 86.31 289 THR B O 1
ATOM 4813 N N . HIS B 1 290 ? 15.625 25.312 21.688 1 86.56 290 HIS B N 1
ATOM 4814 C CA . HIS B 1 290 ? 15.18 26.594 21.188 1 86.56 290 HIS B CA 1
ATOM 4815 C C . HIS B 1 290 ? 13.758 26.906 21.641 1 86.56 290 HIS B C 1
ATOM 4817 O O . HIS B 1 290 ? 12.82 26.859 20.844 1 86.56 290 HIS B O 1
ATOM 4823 N N . PRO B 1 291 ? 13.633 27.359 22.875 1 88.75 291 PRO B N 1
ATOM 4824 C CA . PRO B 1 291 ? 12.305 27.609 23.438 1 88.75 291 PRO B CA 1
ATOM 4825 C C . PRO B 1 291 ? 11.484 28.594 22.625 1 88.75 291 PRO B C 1
ATOM 4827 O O . PRO B 1 291 ? 10.258 28.594 22.688 1 88.75 291 PRO B O 1
ATOM 4830 N N . SER B 1 292 ? 12.273 29.375 21.828 1 90.75 292 SER B N 1
ATOM 4831 C CA . SER B 1 292 ? 11.586 30.328 20.953 1 90.75 292 SER B CA 1
ATOM 4832 C C . SER B 1 292 ? 10.688 29.594 19.953 1 90.75 292 SER B C 1
ATOM 4834 O O . SER B 1 292 ? 9.672 30.141 19.516 1 90.75 292 SER B O 1
ATOM 4836 N N . ALA B 1 293 ? 11.047 28.344 19.734 1 91.75 293 ALA B N 1
ATOM 4837 C CA . ALA B 1 293 ? 10.242 27.562 18.812 1 91.75 293 ALA B CA 1
ATOM 4838 C C . ALA B 1 293 ? 8.883 27.219 19.422 1 91.75 293 ALA B C 1
ATOM 4840 O O . ALA B 1 293 ? 7.879 27.156 18.719 1 91.75 293 ALA B O 1
ATOM 4841 N N . ILE B 1 294 ? 8.867 27.016 20.656 1 94.81 294 ILE B N 1
ATOM 4842 C CA . ILE B 1 294 ? 7.609 26.766 21.359 1 94.81 294 ILE B CA 1
ATOM 4843 C C . ILE B 1 294 ? 6.711 28 21.25 1 94.81 294 ILE B C 1
ATOM 4845 O O . ILE B 1 294 ? 5.523 27.891 20.953 1 94.81 294 ILE B O 1
ATOM 4849 N N . TRP B 1 295 ? 7.355 29.031 21.531 1 95.19 295 TRP B N 1
ATOM 4850 C CA . TRP B 1 295 ? 6.613 30.281 21.469 1 95.19 295 TRP B CA 1
ATOM 4851 C C . TRP B 1 295 ? 6.117 30.547 20.047 1 95.19 295 TRP B C 1
ATOM 4853 O O . TRP B 1 295 ? 5.008 31.047 19.859 1 95.19 295 TRP B O 1
ATOM 4863 N N . LEU B 1 296 ? 6.938 30.219 19.125 1 95.56 296 LEU B N 1
ATOM 4864 C CA . LEU B 1 296 ? 6.516 30.375 17.734 1 95.56 296 LEU B CA 1
ATOM 4865 C C . LEU B 1 296 ? 5.281 29.531 17.453 1 95.56 296 LEU B C 1
ATOM 4867 O O . LEU B 1 296 ? 4.328 30 16.828 1 95.56 296 LEU B O 1
ATOM 4871 N N . GLY B 1 297 ? 5.328 28.328 17.906 1 96.69 297 GLY B N 1
ATOM 4872 C CA . GLY B 1 297 ? 4.176 27.453 17.734 1 96.69 297 GLY B CA 1
ATOM 4873 C C . GLY B 1 297 ? 2.916 27.984 18.375 1 96.69 297 GLY B C 1
ATOM 4874 O O . GLY B 1 297 ? 1.838 27.953 17.781 1 96.69 297 GLY B O 1
ATOM 4875 N N . LEU B 1 298 ? 3.072 28.5 19.578 1 96.94 298 LEU B N 1
ATOM 4876 C CA . LEU B 1 298 ? 1.951 29.078 20.312 1 96.94 298 LEU B CA 1
ATOM 4877 C C . LEU B 1 298 ? 1.401 30.312 19.594 1 96.94 298 LEU B C 1
ATOM 4879 O O . LEU B 1 298 ? 0.184 30.484 19.516 1 96.94 298 LEU B O 1
ATOM 4883 N N . VAL B 1 299 ? 2.299 30.984 19.156 1 97.31 299 VAL B N 1
ATOM 4884 C CA . VAL B 1 299 ? 1.896 32.219 18.5 1 97.31 299 VAL B CA 1
ATOM 4885 C C . VAL B 1 299 ? 1.195 31.906 17.172 1 97.31 299 VAL B C 1
ATOM 4887 O O . VAL B 1 299 ? 0.145 32.469 16.875 1 97.31 299 VAL B O 1
ATOM 4890 N N . LEU B 1 300 ? 1.771 30.953 16.406 1 98.12 300 LEU B N 1
ATOM 4891 C CA . LEU B 1 300 ? 1.157 30.578 15.148 1 98.12 300 LEU B CA 1
ATOM 4892 C C . LEU B 1 300 ? -0.21 29.938 15.375 1 98.12 300 LEU B C 1
ATOM 4894 O O . LEU B 1 300 ? -1.173 30.266 14.672 1 98.12 300 LEU B O 1
ATOM 4898 N N . GLY B 1 301 ? -0.279 29.094 16.281 1 98.38 301 GLY B N 1
ATOM 4899 C CA . GLY B 1 301 ? -1.557 28.484 16.625 1 98.38 301 GLY B CA 1
ATOM 4900 C C . GLY B 1 301 ? -2.582 29.484 17.109 1 98.38 301 GLY B C 1
ATOM 4901 O O . GLY B 1 301 ? -3.732 29.469 16.672 1 98.38 301 GLY B O 1
ATOM 4902 N N . GLY B 1 302 ? -2.092 30.266 18.031 1 98 302 GLY B N 1
ATOM 4903 C CA . GLY B 1 302 ? -2.965 31.312 18.547 1 98 302 GLY B CA 1
ATOM 4904 C C . GLY B 1 302 ? -3.428 32.281 17.484 1 98 302 GLY B C 1
ATOM 4905 O O . GLY B 1 302 ? -4.602 32.656 17.438 1 98 302 GLY B O 1
ATOM 4906 N N . ALA B 1 303 ? -2.465 32.719 16.672 1 98.31 303 ALA B N 1
ATOM 4907 C CA . ALA B 1 303 ? -2.809 33.625 15.594 1 98.31 303 ALA B CA 1
ATOM 4908 C C . ALA B 1 303 ? -3.832 33 14.648 1 98.31 303 ALA B C 1
ATOM 4910 O O . ALA B 1 303 ? -4.746 33.688 14.172 1 98.31 303 ALA B O 1
ATOM 4911 N N . THR B 1 304 ? -3.643 31.703 14.383 1 98.31 304 THR B N 1
ATOM 4912 C CA . THR B 1 304 ? -4.598 31 13.531 1 98.31 304 THR B CA 1
ATOM 4913 C C . THR B 1 304 ? -6 31.047 14.141 1 98.31 304 THR B C 1
ATOM 4915 O O . THR B 1 304 ? -6.969 31.375 13.453 1 98.31 304 THR B O 1
ATOM 4918 N N . LEU B 1 305 ? -6.152 30.781 15.359 1 98.56 305 LEU B N 1
ATOM 4919 C CA . LEU B 1 305 ? -7.441 30.766 16.047 1 98.56 305 LEU B CA 1
ATOM 4920 C C . LEU B 1 305 ? -8.055 32.156 16.047 1 98.56 305 LEU B C 1
ATOM 4922 O O . LEU B 1 305 ? -9.25 32.312 15.781 1 98.56 305 LEU B O 1
ATOM 4926 N N . VAL B 1 306 ? -7.16 33.156 16.328 1 98.19 306 VAL B N 1
ATOM 4927 C CA . VAL B 1 306 ? -7.66 34.531 16.438 1 98.19 306 VAL B CA 1
ATOM 4928 C C . VAL B 1 306 ? -8.148 35.031 15.078 1 98.19 306 VAL B C 1
ATOM 4930 O O . VAL B 1 306 ? -9.242 35.562 14.969 1 98.19 306 VAL B O 1
ATOM 4933 N N . VAL B 1 307 ? -7.43 34.719 14.117 1 98.25 307 VAL B N 1
ATOM 4934 C CA . VAL B 1 307 ? -7.738 35.188 12.773 1 98.25 307 VAL B CA 1
ATOM 4935 C C . VAL B 1 307 ? -9.039 34.562 12.289 1 98.25 307 VAL B C 1
ATOM 4937 O O . VAL B 1 307 ? -9.914 35.219 11.758 1 98.25 307 VAL B O 1
ATOM 4940 N N . HIS B 1 308 ? -9.211 33.312 12.359 1 98.31 308 HIS B N 1
ATOM 4941 C CA . HIS B 1 308 ? -10.414 32.625 11.922 1 98.31 308 HIS B CA 1
ATOM 4942 C C . HIS B 1 308 ? -11.617 33 12.781 1 98.31 308 HIS B C 1
ATOM 4944 O O . HIS B 1 308 ? -12.734 33.094 12.281 1 98.31 308 HIS B O 1
ATOM 4950 N N . ALA B 1 309 ? -11.383 33.219 14.062 1 97.44 309 ALA B N 1
ATOM 4951 C CA . ALA B 1 309 ? -12.438 33.656 14.961 1 97.44 309 ALA B CA 1
ATOM 4952 C C . ALA B 1 309 ? -12.938 35.062 14.578 1 97.44 309 ALA B C 1
ATOM 4954 O O . ALA B 1 309 ? -14.109 35.375 14.781 1 97.44 309 ALA B O 1
ATOM 4955 N N . ALA B 1 310 ? -12.102 35.781 14.117 1 96.81 310 ALA B N 1
ATOM 4956 C CA . ALA B 1 310 ? -12.43 37.188 13.789 1 96.81 310 ALA B CA 1
ATOM 4957 C C . ALA B 1 310 ? -13.508 37.25 12.711 1 96.81 310 ALA B C 1
ATOM 4959 O O . ALA B 1 310 ? -14.133 38.281 12.508 1 96.81 310 ALA B O 1
ATOM 4960 N N . ILE B 1 311 ? -13.727 36.219 12.07 1 95.69 311 ILE B N 1
ATOM 4961 C CA . ILE B 1 311 ? -14.711 36.219 11 1 95.69 311 ILE B CA 1
ATOM 4962 C C . ILE B 1 311 ? -16.109 36.344 11.586 1 95.69 311 ILE B C 1
ATOM 4964 O O . ILE B 1 311 ? -17.078 36.594 10.852 1 95.69 311 ILE B O 1
ATOM 4968 N N . ARG B 1 312 ? -16.188 36.219 12.766 1 94.56 312 ARG B N 1
ATOM 4969 C CA . ARG B 1 312 ? -17.438 36.5 13.453 1 94.56 312 ARG B CA 1
ATOM 4970 C C . ARG B 1 312 ? -17.984 37.875 13.078 1 94.56 312 ARG B C 1
ATOM 4972 O O . ARG B 1 312 ? -19.203 38.062 12.984 1 94.56 312 ARG B O 1
ATOM 4979 N N . VAL B 1 313 ? -17.203 38.719 12.945 1 94.12 313 VAL B N 1
ATOM 4980 C CA . VAL B 1 313 ? -17.609 40.094 12.633 1 94.12 313 VAL B CA 1
ATOM 4981 C C . VAL B 1 313 ? -18.359 40.094 11.305 1 94.12 313 VAL B C 1
ATOM 4983 O O . VAL B 1 313 ? -19.141 41.031 11.039 1 94.12 313 VAL B O 1
ATOM 4986 N N . LEU B 1 314 ? -18.109 39.156 10.602 1 94.44 314 LEU B N 1
ATOM 4987 C CA . LEU B 1 314 ? -18.781 39.062 9.305 1 94.44 314 LEU B CA 1
ATOM 4988 C C . LEU B 1 314 ? -20 38.156 9.383 1 94.44 314 LEU B C 1
ATOM 4990 O O . LEU B 1 314 ? -20.562 37.781 8.359 1 94.44 314 LEU B O 1
ATOM 4994 N N . GLY B 1 315 ? -20.281 37.75 10.422 1 89.12 315 GLY B N 1
ATOM 4995 C CA . GLY B 1 315 ? -21.562 37.094 10.602 1 89.12 315 GLY B CA 1
ATOM 4996 C C . GLY B 1 315 ? -21.438 35.594 10.844 1 89.12 315 GLY B C 1
ATOM 4997 O O . GLY B 1 315 ? -22.438 34.906 11.047 1 89.12 315 GLY B O 1
ATOM 4998 N N . LEU B 1 316 ? -20.297 35.094 10.844 1 93.94 316 LEU B N 1
ATOM 4999 C CA . LEU B 1 316 ? -20.109 33.688 11.141 1 93.94 316 LEU B CA 1
ATOM 5000 C C . LEU B 1 316 ? -20.078 33.438 12.648 1 93.94 316 LEU B C 1
ATOM 5002 O O . LEU B 1 316 ? -19.328 34.094 13.375 1 93.94 316 LEU B O 1
ATOM 5006 N N . PRO B 1 317 ? -20.844 32.531 13.117 1 95.62 317 PRO B N 1
ATOM 5007 C CA . PRO B 1 317 ? -20.797 32.25 14.555 1 95.62 317 PRO B CA 1
ATOM 5008 C C . PRO B 1 317 ? -19.391 31.859 15.023 1 95.62 317 PRO B C 1
ATOM 5010 O O . PRO B 1 317 ? -18.656 31.188 14.289 1 95.62 317 PRO B O 1
ATOM 5013 N N . LEU B 1 318 ? -19.156 32.125 16.188 1 95.94 318 LEU B N 1
ATOM 5014 C CA . LEU B 1 318 ? -17.797 32.031 16.719 1 95.94 318 LEU B CA 1
ATOM 5015 C C . LEU B 1 318 ? -17.328 30.562 16.719 1 95.94 318 LEU B C 1
ATOM 5017 O O . LEU B 1 318 ? -16.203 30.281 16.297 1 95.94 318 LEU B O 1
ATOM 5021 N N . PRO B 1 319 ? -18.109 29.656 17.125 1 96.56 319 PRO B N 1
ATOM 5022 C CA . PRO B 1 319 ? -17.625 28.266 17.094 1 96.56 319 PRO B CA 1
ATOM 5023 C C . PRO B 1 319 ? -17.281 27.797 15.688 1 96.56 319 PRO B C 1
ATOM 5025 O O . PRO B 1 319 ? -16.344 27.016 15.5 1 96.56 319 PRO B O 1
ATOM 5028 N N . LEU B 1 320 ? -17.953 28.266 14.742 1 96.12 320 LEU B N 1
ATOM 5029 C CA . LEU B 1 320 ? -17.672 27.859 13.367 1 96.12 320 LEU B CA 1
ATOM 5030 C C . LEU B 1 320 ? -16.406 28.531 12.852 1 96.12 320 LEU B C 1
ATOM 5032 O O . LEU B 1 320 ? -15.672 27.953 12.047 1 96.12 320 LEU B O 1
ATOM 5036 N N . GLY B 1 321 ? -16.266 29.75 13.281 1 97.25 321 GLY B N 1
ATOM 5037 C CA . GLY B 1 321 ? -15.008 30.406 12.961 1 97.25 321 GLY B CA 1
ATOM 5038 C C . GLY B 1 321 ? -13.805 29.656 13.492 1 97.25 321 GLY B C 1
ATOM 5039 O O . GLY B 1 321 ? -12.836 29.422 12.766 1 97.25 321 GLY B O 1
ATOM 5040 N N . VAL B 1 322 ? -13.859 29.234 14.719 1 96.88 322 VAL B N 1
ATOM 5041 C CA . VAL B 1 322 ? -12.773 28.5 15.359 1 96.88 322 VAL B CA 1
ATOM 5042 C C . VAL B 1 322 ? -12.633 27.125 14.703 1 96.88 322 VAL B C 1
ATOM 5044 O O . VAL B 1 322 ? -11.523 26.641 14.484 1 96.88 322 VAL B O 1
ATOM 5047 N N . LEU B 1 323 ? -13.75 26.547 14.305 1 94.88 323 LEU B N 1
ATOM 5048 C CA . LEU B 1 323 ? -13.734 25.25 13.633 1 94.88 323 LEU B CA 1
ATOM 5049 C C . LEU B 1 323 ? -13.008 25.328 12.289 1 94.88 323 LEU B C 1
ATOM 5051 O O . LEU B 1 323 ? -12.25 24.438 11.93 1 94.88 323 LEU B O 1
ATOM 5055 N N . SER B 1 324 ? -13.148 26.422 11.711 1 96.19 324 SER B N 1
ATOM 5056 C CA . SER B 1 324 ? -12.578 26.594 10.383 1 96.19 324 SER B CA 1
ATOM 5057 C C . SER B 1 324 ? -11.062 26.734 10.453 1 96.19 324 SER B C 1
ATOM 5059 O O . SER B 1 324 ? -10.383 26.703 9.422 1 96.19 324 SER B O 1
ATOM 5061 N N . ALA B 1 325 ? -10.547 26.859 11.609 1 97 325 ALA B N 1
ATOM 5062 C CA . ALA B 1 325 ? -9.109 27.062 11.805 1 97 325 ALA B CA 1
ATOM 5063 C C . ALA B 1 325 ? -8.359 25.734 11.781 1 97 325 ALA B C 1
ATOM 5065 O O . ALA B 1 325 ? -7.129 25.719 11.727 1 97 325 ALA B O 1
ATOM 5066 N N . ALA B 1 326 ? -9.055 24.703 11.836 1 93.75 326 ALA B N 1
ATOM 5067 C CA . ALA B 1 326 ? -8.43 23.391 11.93 1 93.75 326 ALA B CA 1
ATOM 5068 C C . ALA B 1 326 ? -7.629 23.078 10.664 1 93.75 326 ALA B C 1
ATOM 5070 O O . ALA B 1 326 ? -8.148 23.188 9.547 1 93.75 326 ALA B O 1
ATOM 5071 N N . GLN B 1 327 ? -6.41 22.75 10.859 1 93.69 327 GLN B N 1
ATOM 5072 C CA . GLN B 1 327 ? -5.551 22.469 9.719 1 93.69 327 GLN B CA 1
ATOM 5073 C C . GLN B 1 327 ? -4.719 21.219 9.938 1 93.69 327 GLN B C 1
ATOM 5075 O O . GLN B 1 327 ? -4.316 20.922 11.062 1 93.69 327 GLN B O 1
ATOM 5080 N N . LEU B 1 328 ? -4.418 20.5 8.969 1 88.5 328 LEU B N 1
ATOM 5081 C CA . LEU B 1 328 ? -3.582 19.312 9.023 1 88.5 328 LEU B CA 1
ATOM 5082 C C . LEU B 1 328 ? -2.756 19.172 7.746 1 88.5 328 LEU B C 1
ATOM 5084 O O . LEU B 1 328 ? -1.527 19.266 7.781 1 88.5 328 LEU B O 1
ATOM 5088 N N . GLY B 1 329 ? -3.381 19.266 6.52 1 90.12 329 GLY B N 1
ATOM 5089 C CA . GLY B 1 329 ? -2.725 19.016 5.242 1 90.12 329 GLY B CA 1
ATOM 5090 C C . GLY B 1 329 ? -1.623 20.016 4.941 1 90.12 329 GLY B C 1
ATOM 5091 O O . GLY B 1 329 ? -0.491 19.641 4.641 1 90.12 329 GLY B O 1
ATOM 5092 N N . VAL B 1 330 ? -1.892 21.297 5.152 1 94.56 330 VAL B N 1
ATOM 5093 C CA . VAL B 1 330 ? -0.962 22.344 4.75 1 94.56 330 VAL B CA 1
ATOM 5094 C C . VAL B 1 330 ? 0.226 22.375 5.711 1 94.56 330 VAL B C 1
ATOM 5096 O O . VAL B 1 330 ? 1.381 22.391 5.277 1 94.56 330 VAL B O 1
ATOM 5099 N N . PRO B 1 331 ? -0.015 22.312 6.992 1 95.62 331 PRO B N 1
ATOM 5100 C CA . PRO B 1 331 ? 1.144 22.266 7.887 1 95.62 331 PRO B CA 1
ATOM 5101 C C . PRO B 1 331 ? 2.021 21.047 7.672 1 95.62 331 PRO B C 1
ATOM 5103 O O . PRO B 1 331 ? 3.25 21.141 7.68 1 95.62 331 PRO B O 1
ATOM 5106 N N . VAL B 1 332 ? 1.411 19.969 7.516 1 92.81 332 VAL B N 1
ATOM 5107 C CA . VAL B 1 332 ? 2.16 18.734 7.27 1 92.81 332 VAL B CA 1
ATOM 5108 C C . VAL B 1 332 ? 2.961 18.875 5.977 1 92.81 332 VAL B C 1
ATOM 5110 O O . VAL B 1 332 ? 4.137 18.5 5.926 1 92.81 332 VAL B O 1
ATOM 5113 N N . ALA B 1 333 ? 2.359 19.375 4.918 1 93.5 333 ALA B N 1
ATOM 5114 C CA . ALA B 1 333 ? 3.035 19.609 3.645 1 93.5 333 ALA B CA 1
ATOM 5115 C C . ALA B 1 333 ? 4.191 20.594 3.811 1 93.5 333 ALA B C 1
ATOM 5117 O O . ALA B 1 333 ? 5.273 20.391 3.26 1 93.5 333 ALA B O 1
ATOM 5118 N N . ALA B 1 334 ? 3.934 21.703 4.578 1 95.69 334 ALA B N 1
ATOM 5119 C CA . ALA B 1 334 ? 4.965 22.703 4.805 1 95.69 334 ALA B CA 1
ATOM 5120 C C . ALA B 1 334 ? 6.188 22.094 5.484 1 95.69 334 ALA B C 1
ATOM 5122 O O . ALA B 1 334 ? 7.32 22.328 5.055 1 95.69 334 ALA B O 1
ATOM 5123 N N . VAL B 1 335 ? 5.934 21.297 6.469 1 94.12 335 VAL B N 1
ATOM 5124 C CA . VAL B 1 335 ? 7.035 20.703 7.223 1 94.12 335 VAL B CA 1
ATOM 5125 C C . VAL B 1 335 ? 7.762 19.672 6.359 1 94.12 335 VAL B C 1
ATOM 5127 O O . VAL B 1 335 ? 8.992 19.609 6.367 1 94.12 335 VAL B O 1
ATOM 5130 N N . THR B 1 336 ? 7.027 18.906 5.633 1 92.31 336 THR B N 1
ATOM 5131 C CA . THR B 1 336 ? 7.637 17.906 4.77 1 92.31 336 THR B CA 1
ATOM 5132 C C . THR B 1 336 ? 8.523 18.562 3.715 1 92.31 336 THR B C 1
ATOM 5134 O O . THR B 1 336 ? 9.711 18.25 3.615 1 92.31 336 THR B O 1
ATOM 5137 N N . VAL B 1 337 ? 7.957 19.562 2.959 1 91.44 337 VAL B N 1
ATOM 5138 C CA . VAL B 1 337 ? 8.68 20.219 1.882 1 91.44 337 VAL B CA 1
ATOM 5139 C C . VAL B 1 337 ? 9.812 21.062 2.461 1 91.44 337 VAL B C 1
ATOM 5141 O O . VAL B 1 337 ? 10.922 21.078 1.924 1 91.44 337 VAL B O 1
ATOM 5144 N N . GLY B 1 338 ? 9.562 21.75 3.559 1 91.94 338 GLY B N 1
ATOM 5145 C CA . GLY B 1 338 ? 10.578 22.562 4.191 1 91.94 338 GLY B CA 1
ATOM 5146 C C . GLY B 1 338 ? 11.773 21.766 4.68 1 91.94 338 GLY B C 1
ATOM 5147 O O . GLY B 1 338 ? 12.914 22.203 4.562 1 91.94 338 GLY B O 1
ATOM 5148 N N . THR B 1 339 ? 11.461 20.641 5.207 1 89.06 339 THR B N 1
ATOM 5149 C CA . THR B 1 339 ? 12.523 19.766 5.691 1 89.06 339 THR B CA 1
ATOM 5150 C C . THR B 1 339 ? 13.312 19.172 4.523 1 89.06 339 THR B C 1
ATOM 5152 O O . THR B 1 339 ? 14.547 19.109 4.566 1 89.06 339 THR B O 1
ATOM 5155 N N . GLN B 1 340 ? 12.688 18.797 3.557 1 86.44 340 GLN B N 1
ATOM 5156 C CA . GLN B 1 340 ? 13.359 18.234 2.393 1 86.44 340 GLN B CA 1
ATOM 5157 C C . GLN B 1 340 ? 14.242 19.266 1.704 1 86.44 340 GLN B C 1
ATOM 5159 O O . GLN B 1 340 ? 15.32 18.938 1.198 1 86.44 340 GLN B O 1
ATOM 5164 N N . LEU B 1 341 ? 13.75 20.609 1.681 1 88.25 341 LEU B N 1
ATOM 5165 C CA . LEU B 1 341 ? 14.484 21.688 1.018 1 88.25 341 LEU B CA 1
ATOM 5166 C C . LEU B 1 341 ? 15.555 22.266 1.938 1 88.25 341 LEU B C 1
ATOM 5168 O O . LEU B 1 341 ? 16.453 22.969 1.482 1 88.25 341 LEU B O 1
ATOM 5172 N N . GLY B 1 342 ? 15.422 21.922 3.25 1 89.56 342 GLY B N 1
ATOM 5173 C CA . GLY B 1 342 ? 16.359 22.469 4.227 1 89.56 342 GLY B CA 1
ATOM 5174 C C . GLY B 1 342 ? 16.25 23.969 4.387 1 89.56 342 GLY B C 1
ATOM 5175 O O . GLY B 1 342 ? 17.25 24.656 4.598 1 89.56 342 GLY B O 1
ATOM 5176 N N . VAL B 1 343 ? 15.047 24.5 4.309 1 91.5 343 VAL B N 1
ATOM 5177 C CA . VAL B 1 343 ? 14.891 25.953 4.309 1 91.5 343 VAL B CA 1
ATOM 5178 C C . VAL B 1 343 ? 14.344 26.406 5.656 1 91.5 343 VAL B C 1
ATOM 5180 O O . VAL B 1 343 ? 14.141 27.609 5.871 1 91.5 343 VAL B O 1
ATOM 5183 N N . MET B 1 344 ? 14.141 25.469 6.543 1 91.5 344 MET B N 1
ATOM 5184 C CA . MET B 1 344 ? 13.562 25.828 7.832 1 91.5 344 MET B CA 1
ATOM 5185 C C . MET B 1 344 ? 14.625 25.812 8.93 1 91.5 344 MET B C 1
ATOM 5187 O O . MET B 1 344 ? 15.555 25.016 8.883 1 91.5 344 MET B O 1
ATOM 5191 N N . GLY B 1 345 ? 14.445 26.75 9.758 1 89.62 345 GLY B N 1
ATOM 5192 C CA . GLY B 1 345 ? 15.352 26.797 10.898 1 89.62 345 GLY B CA 1
ATOM 5193 C C . GLY B 1 345 ? 15.094 25.719 11.922 1 89.62 345 GLY B C 1
ATOM 5194 O O . GLY B 1 345 ? 14.094 25 11.828 1 89.62 345 GLY B O 1
ATOM 5195 N N . ASP B 1 346 ? 15.977 25.797 12.961 1 88.06 346 ASP B N 1
ATOM 5196 C CA . ASP B 1 346 ? 15.859 24.812 14.031 1 88.06 346 ASP B CA 1
ATOM 5197 C C . ASP B 1 346 ? 14.555 24.984 14.805 1 88.06 346 ASP B C 1
ATOM 5199 O O . ASP B 1 346 ? 14.188 26.109 15.172 1 88.06 346 ASP B O 1
ATOM 5203 N N . GLY B 1 347 ? 13.82 23.922 14.875 1 91.5 347 GLY B N 1
ATOM 5204 C CA . GLY B 1 347 ? 12.617 23.922 15.68 1 91.5 347 GLY B CA 1
ATOM 5205 C C . GLY B 1 347 ? 11.391 24.422 14.938 1 91.5 347 GLY B C 1
ATOM 5206 O O . GLY B 1 347 ? 10.266 24.312 15.43 1 91.5 347 GLY B O 1
ATOM 5207 N N . GLU B 1 348 ? 11.719 24.984 13.812 1 93.62 348 GLU B N 1
ATOM 5208 C CA . GLU B 1 348 ? 10.617 25.578 13.062 1 93.62 348 GLU B CA 1
ATOM 5209 C C . GLU B 1 348 ? 9.617 24.516 12.617 1 93.62 348 GLU B C 1
ATOM 5211 O O . GLU B 1 348 ? 8.406 24.703 12.758 1 93.62 348 GLU B O 1
ATOM 5216 N N . PRO B 1 349 ? 10.094 23.344 12.141 1 94 349 PRO B N 1
ATOM 5217 C CA . PRO B 1 349 ? 9.133 22.297 11.789 1 94 349 PRO B CA 1
ATOM 5218 C C . PRO B 1 349 ? 8.281 21.859 12.977 1 94 349 PRO B C 1
ATOM 5220 O O . PRO B 1 349 ? 7.062 21.703 12.844 1 94 349 PRO B O 1
ATOM 5223 N N . ALA B 1 350 ? 8.859 21.703 14.086 1 93.94 350 ALA B N 1
ATOM 5224 C CA . ALA B 1 350 ? 8.141 21.312 15.305 1 93.94 350 ALA B CA 1
ATOM 5225 C C . ALA B 1 350 ? 7.133 22.391 15.703 1 93.94 350 ALA B C 1
ATOM 5227 O O . ALA B 1 350 ? 6.039 22.078 16.188 1 93.94 350 ALA B O 1
ATOM 5228 N N . ALA B 1 351 ? 7.527 23.594 15.57 1 94.81 351 ALA B N 1
ATOM 5229 C CA . ALA B 1 351 ? 6.652 24.719 15.922 1 94.81 351 ALA B CA 1
ATOM 5230 C C . ALA B 1 351 ? 5.391 24.719 15.062 1 94.81 351 ALA B C 1
ATOM 5232 O O . ALA B 1 351 ? 4.285 24.938 15.562 1 94.81 351 ALA B O 1
ATOM 5233 N N . ILE B 1 352 ? 5.605 24.438 13.789 1 95.38 352 ILE B N 1
ATOM 5234 C CA . ILE B 1 352 ? 4.492 24.422 12.844 1 95.38 352 ILE B CA 1
ATOM 5235 C C . ILE B 1 352 ? 3.531 23.281 13.195 1 95.38 352 ILE B C 1
ATOM 5237 O O . ILE B 1 352 ? 2.312 23.484 13.188 1 95.38 352 ILE B O 1
ATOM 5241 N N . LEU B 1 353 ? 4.051 22.156 13.555 1 92.56 353 LEU B N 1
ATOM 5242 C CA . LEU B 1 353 ? 3.203 21.016 13.938 1 92.56 353 LEU B CA 1
ATOM 5243 C C . LEU B 1 353 ? 2.492 21.297 15.258 1 92.56 353 LEU B C 1
ATOM 5245 O O . LEU B 1 353 ? 1.345 20.891 15.445 1 92.56 353 LEU B O 1
ATOM 5249 N N . LEU B 1 354 ? 3.195 21.938 16.156 1 92.75 354 LEU B N 1
ATOM 5250 C CA . LEU B 1 354 ? 2.566 22.328 17.422 1 92.75 354 LEU B CA 1
ATOM 5251 C C . LEU B 1 354 ? 1.371 23.25 17.156 1 92.75 354 LEU B C 1
ATOM 5253 O O . LEU B 1 354 ? 0.309 23.062 17.75 1 92.75 354 LEU B O 1
ATOM 5257 N N . ALA B 1 355 ? 1.554 24.172 16.312 1 96.31 355 ALA B N 1
ATOM 5258 C CA . ALA B 1 355 ? 0.475 25.078 15.93 1 96.31 355 ALA B CA 1
ATOM 5259 C C . ALA B 1 355 ? -0.719 24.312 15.375 1 96.31 355 ALA B C 1
ATOM 5261 O O . ALA B 1 355 ? -1.866 24.594 15.734 1 96.31 355 ALA B O 1
ATOM 5262 N N . ALA B 1 356 ? -0.4 23.359 14.5 1 93.75 356 ALA 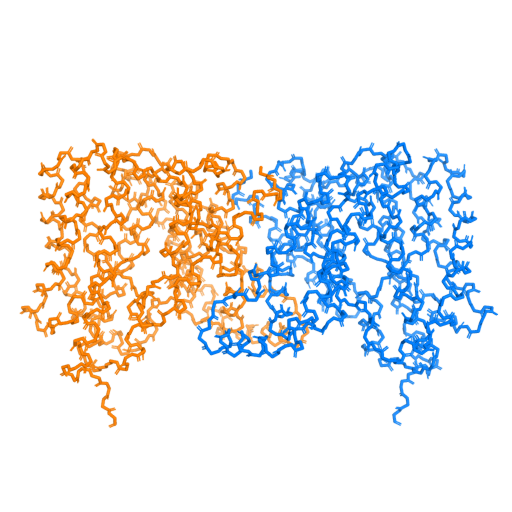B N 1
ATOM 5263 C CA . ALA B 1 356 ? -1.453 22.547 13.906 1 93.75 356 ALA B CA 1
ATOM 5264 C C . ALA B 1 356 ? -2.217 21.766 14.969 1 93.75 356 ALA B C 1
ATOM 5266 O O . ALA B 1 356 ? -3.445 21.672 14.922 1 93.75 356 ALA B O 1
ATOM 5267 N N . MET B 1 357 ? -1.57 21.297 15.953 1 92.12 357 MET B N 1
ATOM 5268 C CA . MET B 1 357 ? -2.188 20.531 17.047 1 92.12 357 MET B CA 1
ATOM 5269 C C . MET B 1 357 ? -3.115 21.422 17.859 1 92.12 357 MET B C 1
ATOM 5271 O O . MET B 1 357 ? -4.176 20.969 18.312 1 92.12 357 MET B O 1
ATOM 5275 N N . ILE B 1 358 ? -2.637 22.562 18.078 1 94.5 358 ILE B N 1
ATOM 5276 C CA . ILE B 1 358 ? -3.443 23.516 18.812 1 94.5 358 ILE B CA 1
ATOM 5277 C C . ILE B 1 358 ? -4.766 23.75 18.094 1 94.5 358 ILE B C 1
ATOM 5279 O O . ILE B 1 358 ? -5.832 23.75 18.703 1 94.5 358 ILE B O 1
ATOM 5283 N N . THR B 1 359 ? -4.762 23.922 16.766 1 94.44 359 THR B N 1
ATOM 5284 C CA . THR B 1 359 ? -5.973 24.188 15.992 1 94.44 359 THR B CA 1
ATOM 5285 C C . THR B 1 359 ? -6.879 22.953 15.969 1 94.44 359 THR B C 1
ATOM 5287 O O . THR B 1 359 ? -8.102 23.078 15.969 1 94.44 359 THR B O 1
ATOM 5290 N N . ILE B 1 360 ? -6.254 21.719 15.992 1 91.38 360 ILE B N 1
ATOM 5291 C CA . ILE B 1 360 ? -7.051 20.5 16 1 91.38 360 ILE B CA 1
ATOM 5292 C C . ILE B 1 360 ? -7.789 20.375 17.328 1 91.38 360 ILE B C 1
ATOM 5294 O O . ILE B 1 360 ? -8.984 20.078 17.359 1 91.38 360 ILE B O 1
ATOM 5298 N N . GLY B 1 361 ? -7.168 20.672 18.375 1 91.31 361 GLY B N 1
ATOM 5299 C CA . GLY B 1 361 ? -7.812 20.672 19.672 1 91.31 361 GLY B CA 1
ATOM 5300 C C . GLY B 1 361 ? -8.953 21.672 19.766 1 91.31 361 GLY B C 1
ATOM 5301 O O . GLY B 1 361 ? -10.016 21.359 20.297 1 91.31 361 GLY B O 1
ATOM 5302 N N . ALA B 1 362 ? -8.633 22.75 19.422 1 94.69 362 ALA B N 1
ATOM 5303 C CA . ALA B 1 362 ? -9.633 23.812 19.453 1 94.69 362 ALA B CA 1
ATOM 5304 C C . ALA B 1 362 ? -10.852 23.453 18.609 1 94.69 362 ALA B C 1
ATOM 5306 O O . ALA B 1 362 ? -11.984 23.797 18.953 1 94.69 362 ALA B O 1
ATOM 5307 N N . ALA B 1 363 ? -10.531 22.828 17.469 1 90.94 363 ALA B N 1
ATOM 5308 C CA . ALA B 1 363 ? -11.609 22.438 16.562 1 90.94 363 ALA B CA 1
ATOM 5309 C C . ALA B 1 363 ? -12.562 21.453 17.234 1 90.94 363 ALA B C 1
ATOM 5311 O O . ALA B 1 363 ? -13.781 21.531 17.047 1 90.94 363 ALA B O 1
ATOM 5312 N N . THR B 1 364 ? -12.039 20.547 17.891 1 87.44 364 THR B N 1
ATOM 5313 C CA . THR B 1 364 ? -12.859 19.578 18.609 1 87.44 364 THR B CA 1
ATOM 5314 C C . THR B 1 364 ? -13.773 20.297 19.609 1 87.44 364 THR B C 1
ATOM 5316 O O . THR B 1 364 ? -14.969 20 19.672 1 87.44 364 THR B O 1
ATOM 5319 N N . LEU B 1 365 ? -13.234 21.203 20.359 1 92.19 365 LEU B N 1
ATOM 5320 C CA . LEU B 1 365 ? -14 21.984 21.328 1 92.19 365 LEU B CA 1
ATOM 5321 C C . LEU B 1 365 ? -15.031 22.859 20.625 1 92.19 365 LEU B C 1
ATOM 5323 O O . LEU B 1 365 ? -16.156 23 21.109 1 92.19 365 LEU B O 1
ATOM 5327 N N . ALA B 1 366 ? -14.633 23.406 19.641 1 94.81 366 ALA B N 1
ATOM 5328 C CA . ALA B 1 366 ? -15.508 24.312 18.906 1 94.81 366 ALA B CA 1
ATOM 5329 C C . ALA B 1 366 ? -16.688 23.562 18.281 1 94.81 366 ALA B C 1
ATOM 5331 O O . ALA B 1 366 ? -17.797 24.078 18.234 1 94.81 366 ALA B O 1
ATOM 5332 N N . GLY B 1 367 ? -16.359 22.469 17.688 1 92.38 367 GLY B N 1
ATOM 5333 C CA . GLY B 1 367 ? -17.453 21.625 17.188 1 92.38 367 GLY B CA 1
ATOM 5334 C C . GLY B 1 367 ? -18.5 21.328 18.25 1 92.38 367 GLY B C 1
ATOM 5335 O O . GLY B 1 367 ? -19.703 21.469 17.984 1 92.38 367 GLY B O 1
ATOM 5336 N N . ALA B 1 368 ? -18.047 20.922 19.375 1 91.69 368 ALA B N 1
ATOM 5337 C CA . ALA B 1 368 ? -18.953 20.656 20.5 1 91.69 368 ALA B CA 1
ATOM 5338 C C . ALA B 1 368 ? -19.766 21.906 20.844 1 91.69 368 ALA B C 1
ATOM 5340 O O . ALA B 1 368 ? -20.969 21.828 21.109 1 91.69 368 ALA B O 1
ATOM 5341 N N . ALA B 1 369 ? -19.094 23.016 20.875 1 94.44 369 ALA B N 1
ATOM 5342 C CA . ALA B 1 369 ? -19.766 24.281 21.188 1 94.44 369 ALA B CA 1
ATOM 5343 C C . ALA B 1 369 ? -20.812 24.625 20.125 1 94.44 369 ALA B C 1
ATOM 5345 O O . ALA B 1 369 ? -21.875 25.141 20.453 1 94.44 369 ALA B O 1
ATOM 5346 N N . ALA B 1 370 ? -20.453 24.312 19 1 93.06 370 ALA B N 1
ATOM 5347 C CA . ALA B 1 370 ? -21.391 24.578 17.906 1 93.06 370 ALA B CA 1
ATOM 5348 C C . ALA B 1 370 ? -22.641 23.703 18.031 1 93.06 370 ALA B C 1
ATOM 5350 O O . ALA B 1 370 ? -23.75 24.172 17.797 1 93.06 370 ALA B O 1
ATOM 5351 N N . SER B 1 371 ? -22.391 22.531 18.25 1 92.56 371 SER B N 1
ATOM 5352 C CA . SER B 1 371 ? -23.516 21.625 18.453 1 92.56 371 SER B CA 1
ATOM 5353 C C . SER B 1 371 ? -24.406 22.094 19.609 1 92.56 371 SER B C 1
ATOM 5355 O O . SER B 1 371 ? -25.625 22.094 19.484 1 92.56 371 SER B O 1
ATOM 5357 N N . LYS B 1 372 ? -23.828 22.5 20.719 1 92.81 372 LYS B N 1
ATOM 5358 C CA . LYS B 1 372 ? -24.547 23 21.891 1 92.81 372 LYS B CA 1
ATOM 5359 C C . LYS B 1 372 ? -25.312 24.281 21.547 1 92.81 372 LYS B C 1
ATOM 5361 O O . LYS B 1 372 ? -26.375 24.547 22.125 1 92.81 372 LYS B O 1
ATOM 5366 N N . ALA B 1 373 ? -24.781 25.078 20.672 1 91.62 373 ALA B N 1
ATOM 5367 C CA . ALA B 1 373 ? -25.406 26.328 20.281 1 91.62 373 ALA B CA 1
ATOM 5368 C C . ALA B 1 373 ? -26.562 26.094 19.312 1 91.62 373 ALA B C 1
ATOM 5370 O O . ALA B 1 373 ? -27.234 27.031 18.891 1 91.62 373 ALA B O 1
ATOM 5371 N N . GLY B 1 374 ? -26.719 24.891 18.875 1 87.94 374 GLY B N 1
ATOM 5372 C CA . GLY B 1 374 ? -27.875 24.547 18.047 1 87.94 374 GLY B CA 1
ATOM 5373 C C . GLY B 1 374 ? -27.609 24.672 16.562 1 87.94 374 GLY B C 1
ATOM 5374 O O . GLY B 1 374 ? -28.531 24.781 15.766 1 87.94 374 GLY B O 1
ATOM 5375 N N . LEU B 1 375 ? -26.438 24.812 16.25 1 84.94 375 LEU B N 1
ATOM 5376 C CA . LEU B 1 375 ? -26.109 24.875 14.836 1 84.94 375 LEU B CA 1
ATOM 5377 C C . LEU B 1 375 ? -26.156 23.5 14.195 1 84.94 375 LEU B C 1
ATOM 5379 O O . LEU B 1 375 ? -25.188 23.078 13.555 1 84.94 375 LEU B O 1
ATOM 5383 N N . THR B 1 376 ? -27.062 22.75 14.5 1 82.12 376 THR B N 1
ATOM 5384 C CA . THR B 1 376 ? -27.281 21.406 13.984 1 82.12 376 THR B CA 1
ATOM 5385 C C . THR B 1 376 ? -28.406 21.391 12.961 1 82.12 376 THR B C 1
ATOM 5387 O O . THR B 1 376 ? -29.203 22.328 12.891 1 82.12 376 THR B O 1
ATOM 5390 N N . LYS B 1 377 ? -28.422 20.453 12.094 1 78.38 377 LYS B N 1
ATOM 5391 C CA . LYS B 1 377 ? -29.484 20.25 11.117 1 78.38 377 LYS B CA 1
ATOM 5392 C C . LYS B 1 377 ? -30.844 20.094 11.812 1 78.38 377 LYS B C 1
ATOM 5394 O O . LYS B 1 377 ? -30.938 19.438 12.859 1 78.38 377 LYS B O 1
ATOM 5399 N N . PRO B 1 378 ? -31.719 20.938 11.375 1 57.03 378 PRO B N 1
ATOM 5400 C CA . PRO B 1 378 ? -33.031 20.688 11.977 1 57.03 378 PRO B CA 1
ATOM 5401 C C . PRO B 1 378 ? -33.469 19.234 11.844 1 57.03 378 PRO B C 1
ATOM 5403 O O . PRO B 1 378 ? -33.188 18.594 10.828 1 57.03 378 PRO B O 1
ATOM 5406 N N . VAL B 1 379 ? -33.844 18.828 12.727 1 47.22 379 VAL B N 1
ATOM 5407 C CA . VAL B 1 379 ? -34.469 17.5 12.695 1 47.22 379 VAL B CA 1
ATOM 5408 C C . VAL B 1 379 ? -35.812 17.594 11.938 1 47.22 379 VAL B C 1
ATOM 5410 O O . VAL B 1 379 ? -36.5 18.594 12.016 1 47.22 379 VAL B O 1
#

Nearest PDB structures (foldseek):
  5bz2-assembly1_A-2  TM=8.035E-01  e=1.211E-09  Thermus thermophilus
  4bwz-assembly1_A  TM=6.543E-01  e=9.477E-09  Thermus thermophilus
  8jd9-assembly1_B  TM=6.446E-01  e=1.203E-06  Arabidopsis thaliana
  8xqa-assembly1_B  TM=6.043E-01  e=2.554E-04  Strongylocentrotus purpuratus
  6z3z-assembly1_A  TM=5.689E-01  e=1.481E-03  Equus caballus

InterPro domains:
  IPR006153 Cation/H+ exchanger, transmembrane domain [PF00999] (15-361)
  IPR038770 Sodium/solute symporter superfamily [G3DSA:1.20.1530.20] (1-373)

Organism: Rhodococcus erythropolis (NCBI:txid1833)

Sequence (758 aa):
MTFGILALVALAGILGPLLGARVSWHVPVVVGELAAGVVFGVTGFGLLDSSDQTFTFLADIGFALTMMVAGSHVPVRDPAVRAAIGKGAVRSVVVGLLSVVAGYGAATAFGTGHAALYAVLIASSSAALILPIVDSLGLGGTSVLQMTAQVAIADTVCIVALPLVIDPDNAPRAGVGALAVAACAVALFFVLRAFHRSGHWRKLHKFSEKRKFALELRINLVILFSLAALASSTHVSIMLAGFAFGLVLAAIGEPRRLAKQLFAITDGFFAPLFFVWLGAAINLRDLVTHPSAIWLGLVLGGATLVVHAAIRVLGLPLPLGVLSAAQLGVPVAAVTVGTQLGVMGDGEPAAILLAAMITIGAATLAGAAASKAGLTKPVMTFGILALVALAGILGPLLGARVSWHVPVVVGELAAGVVFGVTGFGLLDSSDQTFTFLADIGFALTMMVAGSHVPVRDPAVRAAIGKGAVRSVVVGLLSVVAGYGAATAFGTGHAALYAVLIASSSAALILPIVDSLGLGGTSVLQMTAQVAIADTVCIVALPLVIDPDNAPRAGVGALAVAACAVALFFVLRAFHRSGHWRKLHKFSEKRKFALELRINLVILFSLAALASSTHVSIMLAGFAFGLVLAAIGEPRRLAKQLFAITDGFFAPLFFVWLGAAINLRDLVTHPSAIWLGLVLGGATLVVHAAIRVLGLPLPLGVLSAAQLGVPVAAVTVGTQLGVMGDGEPAAILLAAMITIGAATLAGAAASKAGLTKPV

pLDDT: mean 89.91, std 9.81, range [47.22, 98.62]

Foldseek 3Di:
DDVVVQVLLLVQLVQLCVVCVPVVQVDHSLVSLLVSLQCCAPAHVNVDDLPPPVLVVLLLLLLLLVLLQQLLLQQPPDVLLVVLLVLLVVLLVLLLVLLLVLLVVLCVVLVFPLSVLLSLLLSAFGSVQLVVLCVVLQFDDNLLSNLSSNNSVSNLVSLLCNQQRLDVVCNVLQNVLSVVLLVVLVVVLVVVLVCVVVCVVVVVVVVCPPDDDVVVLVVLSVQLVVSLVSCVVSVHRSSSSSSSNSNSCNNNPPDPVNVVVSCCVNSVRRNSSNSSSLSSLAHQVLCVVPVVLQVSLVSSLVSSQVSQQVCVVVPRDNLSSLLRSADDSSLSSSLVVCSVVVSGDRSNNVSSVSSNVSSSSSNSVSSVVCSVVPSHDDD/DDVVVQVLLLVQLVQLCVVCVPVVQVDHSLVSLLVSLQCCAPAHVNVDDLPPPVLVVLLLLLLLLVLLQQLLLQQPPDVLLVVLLVLLVVLLVQLLVLLLVLLVVLCVVLVFPLSVLLSLLLSAFGSVQLVVLCVVLQFDDNLLSNLSSNNSVSNLVSLLCNQLRLDVVCNVLQNVLSVVLLVVLVVVLVVVLVCVVVCVVVVVVVVCVPDDDVVVLVVLSVQLVVSLVSCVVSVHRSSSSSSSNSNSCNNNPPDPVNVVVSCCVNSVRRNSSNSSSLSSLAHQVLCVVPVVLQVSLVSSLVSSQVSLQVCVVVPRDRLSSLLRSADDSSLSSSLVSCSVVVSGDGSNNVSSVSSNVSSSSSNSVSSVVCSVVPSHPDD

Radius of gyration: 28.33 Å; Cα contacts (8 Å, |Δi|>4): 1374; chains: 2; bounding box: 60×86×52 Å

Secondary structure (DSSP, 8-state):
--HHHHHHHHHHHHHHHHHHT-GGG---HHHHHHHHHHHHSTTTT--S-TT-HHHHHHHHHHHHHHHHHHHHTS--S-HHHHHTHHHHHHHHHHHHHHHHHHHHHHHHHHT-S-HHHHHHHHH---HHHHHHHHHHHTB-SHHHHHHHHHHHHHHHHHHHHHHHHH-GGGHHHHHHHHHHHHHHHHHHHHHHHHHHHTTHHHHHHHHHHHT--THHHHHHHHHHHHHHHHHHHTT--HHHHHHHHHHHHHHH---HHHHHHHIIIIIIIIHHHHHHHHHHH--THHHHH-HHHHHHHHHHHHHHHHHHHGGGGGT--HHHHHHTT--SHHHHHHHHHHHHHT-S-TTHHHHHHHHHHHHHHHHHHHHHHHHHTT-B---/--HHHHHHHHHHHHHHHHHHT-GGG---HHHHHHHHHHHHSTTTT--S-TT-HHHHHHHHHHHHHHHHHHHHTS--S-HHHHHTHHHHHHHHHHHHHHHHHHHHHHHHHHT-S-HHHHHHHHH---HHHHHHHHHHHTB-SHHHHHHHHHHHHHHHHHHHHHHHHH-GGGHHHHHHHHHHHHHHHHHHHHHHHHHHHTSHHHHHHHHHHHT--THHHHHHHHHHHHHHHHHHHTT--HHHHHHHHHHHHHHH---HHHHHHHIIIIIIIIHHHHHHHHHHH--THHHHH-HHHHHHHHHHHHHHHHHHHGGGGGT--HHHHHHTT--SHHHHHHHHHHHHHT-S-TTHHHHHHHHHHHHHHHHHHHHHHHHHTT-BPP-